Protein AF-A0A976FFY2-F1 (afdb_monomer_lite)

Secondary structure (DSSP, 8-state):
-HHHHHHHHHHHHTTT-----TT--GGG--HHHHHHHHHHHHHHS--S--------SSPPSSHHHHHHHHHHHHHHHHHTT--S---THHHHS--HHHHHHHHHHHHHHSPPPGGGTS------HHHHT-HHHHHHHHHHHHHH-EEEEPPPSS-TT--S-EEEE--------SPPPPTT-GGGSSTT--TTS----SHHHHHHHHHHTTS---------SSS-SSS---------------------------------------------------STHHHHHHHHHHHHHHHHHHHHHHHHHHHHHHHHHHHHHHHHHHHHHHHHHHHHHHHHHHHHHHHHHHHHHGGGHHHHHHHHHHHHHHHHHHHHHHHHHHHHHHHHHHHHHHHHHHHHHHHHHHHHHHHHHHHHHHHHHHHHHHHHHHHHHHHHHHHHHHHHHHHTT------HHHHHHHHHHHHHHHHHHHHHHHHHHHHHHHHHHHHHHHHHHHHHHHHHHHHHHHHHHHHHHTTT-THHHHHHHHHHHHHHHHHHHHHHHHHHHHHHHHHHHHHHHHHHHHHHHSSTHHHHHHHHHHHHHHHHHHHHHHHHHHHHHHTT-

Organism: Bremia lactucae (NCBI:txid4779)

Radius of gyration: 49.96 Å; chains: 1; bounding box: 96×139×152 Å

Foldseek 3Di:
DVVLQQVLVVLCVVVVLDDDDSRDALVVADLFSLLLVLVVLDVQLDDDDDDDPPDDSGGDPDPVRLQVSQQVSQVVCVVVPDPDDGHSCCSNPPDRVVSSSSSSVSSVSDDDDCPVVVPPPVDDPVNCPPPVNVVVVVVVVVVLQFDFDDFDDPDPPRPDTDTDHDPDDDDDDPDDDDDDPPVPPPPPDDPPPDDPPDPVSVVVVVVVVPDDPPDPPPDPDDPPPPDDPDDDDDDDDDDDDDDDDDDDDDDDDDDDDDDDDDDDDDDDDDDDDDDDDDPPPVVVVVVVVVVVVVVVVVVVVVVVVVVVVVVVVVVVVVVVVVVVVVVVVVVVVVVVVVVVVVVVVVVVCVVVVVVVVVVVVVVVVVVVVVVVVVVVVCVVVVVVVVVVVVVVVVVVVVVVVVVVVVVVVVVVVVVVVVVVVVVVVVVVVVVVVVVVVVVVVVVVPPPDDCDPVNVVVVVVVVVVVVVVVVVVVVVVVVVVVVVVVVVVVVVVVVVVVLVVVLVVLVVQLVVVVVVPDPVNVVSVVVNVVSVVVVVVVVVVVVVVVVVVVVVVVVVVVVVVVVVVVPPCCVVCVVVVVVVVVVVVVVVVVVVVVVVVVVVVD

pLDDT: mean 70.23, std 23.64, range [23.61, 97.06]

Structure (mmCIF, N/CA/C/O backbone):
data_AF-A0A976FFY2-F1
#
_entry.id   AF-A0A976FFY2-F1
#
loop_
_atom_site.group_PDB
_atom_site.id
_atom_site.type_symbol
_atom_site.label_atom_id
_atom_site.label_alt_id
_atom_site.label_comp_id
_atom_site.label_asym_id
_atom_site.label_entity_id
_atom_site.label_seq_id
_atom_site.pdbx_PDB_ins_code
_atom_site.Cartn_x
_atom_site.Cartn_y
_atom_site.Cartn_z
_atom_site.occupancy
_atom_site.B_iso_or_equiv
_atom_site.auth_seq_id
_atom_site.auth_comp_id
_atom_site.auth_asym_id
_atom_site.auth_atom_id
_atom_site.pdbx_PDB_model_num
ATOM 1 N N . MET A 1 1 ? 29.087 -5.607 -3.123 1.00 50.22 1 MET A N 1
ATOM 2 C CA . MET A 1 1 ? 29.686 -4.858 -1.997 1.00 50.22 1 MET A CA 1
ATOM 3 C C . MET A 1 1 ? 31.127 -4.490 -2.327 1.00 50.22 1 MET A C 1
ATOM 5 O O . MET A 1 1 ? 31.345 -3.315 -2.571 1.00 50.22 1 MET A O 1
ATOM 9 N N . ALA A 1 2 ? 32.033 -5.459 -2.528 1.00 58.94 2 ALA A N 1
ATOM 10 C CA . ALA A 1 2 ? 33.451 -5.238 -2.878 1.00 58.94 2 ALA A CA 1
ATOM 11 C C . ALA A 1 2 ? 33.759 -4.090 -3.875 1.00 58.94 2 ALA A C 1
ATOM 13 O O . ALA A 1 2 ? 34.628 -3.275 -3.603 1.00 58.94 2 ALA A O 1
ATOM 14 N N . ALA A 1 3 ? 33.027 -3.962 -4.992 1.00 62.50 3 ALA A N 1
ATOM 15 C CA . ALA A 1 3 ? 33.264 -2.884 -5.967 1.00 62.50 3 ALA A CA 1
ATOM 16 C C . ALA A 1 3 ? 33.015 -1.458 -5.419 1.00 62.50 3 ALA A C 1
ATOM 18 O O . ALA A 1 3 ? 33.683 -0.513 -5.831 1.00 62.50 3 ALA A O 1
ATOM 19 N N . ALA A 1 4 ? 32.071 -1.296 -4.485 1.00 66.38 4 ALA A N 1
ATOM 20 C CA . ALA A 1 4 ? 31.840 -0.019 -3.812 1.00 66.38 4 ALA A CA 1
ATOM 21 C C . ALA A 1 4 ? 32.971 0.274 -2.818 1.00 66.38 4 ALA A C 1
ATOM 23 O O . ALA A 1 4 ? 33.506 1.380 -2.811 1.00 66.38 4 ALA A O 1
ATOM 24 N N . ASP A 1 5 ? 33.385 -0.735 -2.054 1.00 75.00 5 ASP A N 1
ATOM 25 C CA . ASP A 1 5 ? 34.425 -0.608 -1.029 1.00 75.00 5 ASP A CA 1
ATOM 26 C C . ASP A 1 5 ? 35.790 -0.294 -1.670 1.00 75.00 5 ASP A C 1
ATOM 28 O O . ASP A 1 5 ? 36.469 0.633 -1.233 1.00 75.00 5 ASP A O 1
ATOM 32 N N . ALA A 1 6 ? 36.106 -0.919 -2.811 1.00 74.00 6 ALA A N 1
ATOM 33 C CA . ALA A 1 6 ? 37.259 -0.575 -3.645 1.00 74.00 6 ALA A CA 1
ATOM 34 C C . ALA A 1 6 ? 37.221 0.879 -4.163 1.00 74.00 6 ALA A C 1
ATOM 36 O O . ALA A 1 6 ? 38.254 1.545 -4.210 1.00 74.00 6 ALA A O 1
ATOM 37 N N . SER A 1 7 ? 36.041 1.407 -4.521 1.00 75.62 7 SER A N 1
ATOM 38 C CA . SER A 1 7 ? 35.907 2.803 -4.975 1.00 75.62 7 SER A CA 1
ATOM 39 C C . SER A 1 7 ? 36.091 3.825 -3.844 1.00 75.62 7 SER A C 1
ATOM 41 O O . SER A 1 7 ? 36.685 4.882 -4.060 1.00 75.62 7 SER A O 1
ATOM 43 N N . ILE A 1 8 ? 35.637 3.491 -2.629 1.00 77.19 8 ILE A N 1
ATOM 44 C CA . ILE A 1 8 ? 35.844 4.298 -1.419 1.00 77.19 8 ILE A CA 1
ATOM 45 C C . ILE A 1 8 ? 37.330 4.284 -1.049 1.00 77.19 8 ILE A C 1
ATOM 47 O O . ILE A 1 8 ? 37.920 5.345 -0.858 1.00 77.19 8 ILE A O 1
ATOM 51 N N . TYR A 1 9 ? 37.943 3.098 -1.008 1.00 77.88 9 TYR A N 1
ATOM 52 C CA . TYR A 1 9 ? 39.365 2.921 -0.724 1.00 77.88 9 TYR A CA 1
ATOM 53 C C . TYR A 1 9 ? 40.242 3.705 -1.706 1.00 77.88 9 TYR A C 1
ATOM 55 O O . TYR A 1 9 ? 41.067 4.504 -1.271 1.00 77.88 9 TYR A O 1
ATOM 63 N N . ALA A 1 10 ? 40.003 3.589 -3.018 1.00 73.06 10 ALA A N 1
ATOM 64 C CA . ALA A 1 10 ? 40.751 4.343 -4.026 1.00 73.06 10 ALA A CA 1
ATOM 65 C C . ALA A 1 10 ? 40.630 5.869 -3.832 1.00 73.06 10 ALA A C 1
ATOM 67 O O . ALA A 1 10 ? 41.623 6.588 -3.948 1.00 73.06 10 ALA A O 1
ATOM 68 N N . ALA A 1 11 ? 39.441 6.375 -3.483 1.00 74.56 11 ALA A N 1
ATOM 69 C CA . ALA A 1 11 ? 39.231 7.799 -3.213 1.00 74.56 11 ALA A CA 1
ATOM 70 C C . ALA A 1 11 ? 39.925 8.289 -1.923 1.00 74.56 11 ALA A C 1
ATOM 72 O O . ALA A 1 11 ? 40.377 9.434 -1.870 1.00 74.56 11 ALA A O 1
ATOM 73 N N . LEU A 1 12 ? 40.029 7.434 -0.898 1.00 75.75 12 LEU A N 1
ATOM 74 C CA . LEU A 1 12 ? 40.747 7.717 0.353 1.00 75.75 12 LEU A CA 1
ATOM 75 C C . LEU A 1 12 ? 42.273 7.638 0.177 1.00 75.75 12 LEU A C 1
ATOM 77 O O . LEU A 1 12 ? 42.998 8.496 0.687 1.00 75.75 12 LEU A O 1
ATOM 81 N N . GLN A 1 13 ? 42.752 6.649 -0.582 1.00 77.31 13 GLN A N 1
ATOM 82 C CA . GLN A 1 13 ? 44.166 6.433 -0.892 1.00 77.31 13 GLN A CA 1
ATOM 83 C C . GLN A 1 13 ? 44.728 7.577 -1.749 1.00 77.31 13 GLN A C 1
ATOM 85 O O . GLN A 1 13 ? 45.779 8.122 -1.422 1.00 77.31 13 GLN A O 1
ATOM 90 N N . GLN A 1 14 ? 43.985 8.036 -2.767 1.00 74.81 14 GLN A N 1
ATOM 91 C CA . GLN A 1 14 ? 44.349 9.206 -3.587 1.00 74.81 14 GLN A CA 1
ATOM 92 C C . GLN A 1 14 ? 44.556 10.502 -2.783 1.00 74.81 14 GLN A C 1
ATOM 94 O O . GLN A 1 14 ? 45.169 11.437 -3.293 1.00 74.81 14 GLN A O 1
ATOM 99 N N . ARG A 1 15 ? 44.037 10.588 -1.549 1.00 70.94 15 ARG A N 1
ATOM 100 C CA . ARG A 1 15 ? 44.176 11.760 -0.666 1.00 70.94 15 ARG A CA 1
ATOM 101 C C . ARG A 1 15 ? 45.085 11.512 0.542 1.00 70.94 15 ARG A C 1
ATOM 103 O O . ARG A 1 15 ? 45.213 12.402 1.379 1.00 70.94 15 ARG A O 1
ATOM 110 N N . GLY A 1 16 ? 45.711 10.334 0.646 1.00 70.69 16 GLY A N 1
ATOM 111 C CA . GLY A 1 16 ? 46.575 9.972 1.776 1.00 70.69 16 GLY A CA 1
ATOM 112 C C . GLY A 1 16 ? 45.833 9.938 3.117 1.00 70.69 16 GLY A C 1
ATOM 113 O O . GLY A 1 16 ? 46.381 10.316 4.150 1.00 70.69 16 GLY A O 1
ATOM 114 N N . TRP A 1 17 ? 44.543 9.583 3.116 1.00 73.25 17 TRP A N 1
ATOM 115 C CA . TRP A 1 17 ? 43.725 9.566 4.339 1.00 73.25 17 TRP A CA 1
ATOM 116 C C . TRP A 1 17 ? 43.637 8.196 5.006 1.00 73.25 17 TRP A C 1
ATOM 118 O O . TRP A 1 17 ? 43.166 8.119 6.142 1.00 73.25 17 TRP A O 1
ATOM 128 N N . LEU A 1 18 ? 44.113 7.160 4.318 1.00 68.50 18 LEU A N 1
ATOM 129 C CA . LEU A 1 18 ? 44.212 5.789 4.789 1.00 68.50 18 LEU A CA 1
ATOM 130 C C . LEU A 1 18 ? 45.511 5.173 4.244 1.00 68.50 18 LEU A C 1
ATOM 132 O O . LEU A 1 18 ? 45.784 5.290 3.050 1.00 68.50 18 LEU A O 1
ATOM 136 N N . GLU A 1 19 ? 46.278 4.512 5.106 1.00 59.22 19 GLU A N 1
ATOM 137 C CA . GLU A 1 19 ? 47.444 3.697 4.748 1.00 59.22 19 GLU A CA 1
ATOM 138 C C . GLU A 1 19 ? 47.104 2.243 5.104 1.00 59.22 19 GLU A C 1
ATOM 140 O O . GLU A 1 19 ? 46.764 1.954 6.250 1.00 59.22 19 GLU A O 1
ATOM 145 N N . GLY A 1 20 ? 47.112 1.339 4.123 1.00 58.09 20 GLY A N 1
ATOM 146 C CA . GLY A 1 20 ? 46.708 -0.059 4.306 1.00 58.09 20 GLY A CA 1
ATOM 147 C C . GLY A 1 20 ? 46.590 -0.815 2.982 1.00 58.09 20 GLY A C 1
ATOM 148 O O . GLY A 1 20 ? 46.570 -0.194 1.920 1.00 58.09 20 GLY A O 1
ATOM 149 N N . ASP A 1 21 ? 46.524 -2.144 3.047 1.00 57.66 21 ASP A N 1
ATOM 150 C CA . ASP A 1 21 ? 46.642 -3.037 1.886 1.00 57.66 21 ASP A CA 1
ATOM 151 C C . ASP A 1 21 ? 45.416 -3.067 0.953 1.00 57.66 21 ASP A C 1
ATOM 153 O O . ASP A 1 21 ? 44.294 -2.719 1.323 1.00 57.66 21 ASP A O 1
ATOM 157 N N . ALA A 1 22 ? 45.629 -3.569 -0.268 1.00 58.03 22 ALA A N 1
ATOM 158 C CA . ALA A 1 22 ? 44.657 -3.593 -1.369 1.00 58.03 22 ALA A CA 1
ATOM 159 C C . ALA A 1 22 ? 43.373 -4.427 -1.130 1.00 58.03 22 ALA A C 1
ATOM 161 O O . ALA A 1 22 ? 42.474 -4.409 -1.970 1.00 58.03 22 ALA A O 1
ATOM 162 N N . ASN A 1 23 ? 43.276 -5.140 -0.003 1.00 60.75 23 ASN A N 1
ATOM 163 C CA . ASN A 1 23 ? 42.120 -5.958 0.386 1.00 60.75 23 ASN A CA 1
ATOM 164 C C . ASN A 1 23 ? 41.216 -5.283 1.441 1.00 60.75 23 ASN A C 1
ATOM 166 O O . ASN A 1 23 ? 40.367 -5.955 2.023 1.00 60.75 23 ASN A O 1
ATOM 170 N N . TRP A 1 24 ? 41.395 -3.984 1.711 1.00 72.38 24 TRP A N 1
ATOM 171 C CA . TRP A 1 24 ? 40.615 -3.246 2.712 1.00 72.38 24 TRP A CA 1
ATOM 172 C C . TRP A 1 24 ? 39.098 -3.303 2.477 1.00 72.38 24 TRP A C 1
ATOM 174 O O . TRP A 1 24 ? 38.611 -3.106 1.358 1.00 72.38 24 TRP A O 1
ATOM 184 N N . THR A 1 25 ? 38.339 -3.478 3.560 1.00 73.62 25 THR A N 1
ATOM 185 C CA . THR A 1 25 ? 36.876 -3.412 3.563 1.00 73.62 25 THR A CA 1
ATOM 186 C C . THR A 1 25 ? 36.356 -2.392 4.577 1.00 73.62 25 THR A C 1
ATOM 188 O O . THR A 1 25 ? 37.022 -2.029 5.542 1.00 73.62 25 THR A O 1
ATOM 191 N N . VAL A 1 26 ? 35.109 -1.942 4.397 1.00 71.75 26 VAL A N 1
ATOM 192 C CA . VAL A 1 26 ? 34.467 -0.983 5.321 1.00 71.75 26 VAL A CA 1
ATOM 193 C C . VAL A 1 26 ? 34.312 -1.556 6.745 1.00 71.75 26 VAL A C 1
ATOM 195 O O . VAL A 1 26 ? 34.209 -0.781 7.693 1.00 71.75 26 VAL A O 1
ATOM 198 N N . ALA A 1 27 ? 34.345 -2.884 6.911 1.00 69.75 27 ALA A N 1
ATOM 199 C CA . ALA A 1 27 ? 34.316 -3.553 8.214 1.00 69.75 27 ALA A CA 1
ATOM 200 C C . ALA A 1 27 ? 35.597 -3.327 9.042 1.00 69.75 27 ALA A C 1
ATOM 202 O O . ALA A 1 27 ? 35.540 -3.319 10.270 1.00 69.75 27 ALA A O 1
ATOM 203 N N . ASP A 1 28 ? 36.734 -3.068 8.387 1.00 70.38 28 ASP A N 1
ATOM 204 C CA . ASP A 1 28 ? 38.029 -2.827 9.040 1.00 70.38 28 ASP A CA 1
ATOM 205 C C . ASP A 1 28 ? 38.137 -1.404 9.637 1.00 70.38 28 ASP A C 1
ATOM 207 O O . ASP A 1 28 ? 39.142 -1.039 10.254 1.00 70.38 28 ASP A O 1
ATOM 211 N N . LEU A 1 29 ? 37.114 -0.560 9.445 1.00 75.25 29 LEU A N 1
ATOM 212 C CA . LEU A 1 29 ? 37.122 0.843 9.846 1.00 75.25 29 LEU A CA 1
ATOM 213 C C . LEU A 1 29 ? 36.564 1.054 11.261 1.00 75.25 29 LEU A C 1
ATOM 215 O O . LEU A 1 29 ? 35.358 1.011 11.501 1.00 75.25 29 LEU A O 1
ATOM 219 N N . SER A 1 30 ? 37.450 1.378 12.204 1.00 77.56 30 SER A N 1
ATOM 220 C CA . SER A 1 30 ? 37.055 1.699 13.579 1.00 77.56 30 SER A CA 1
ATOM 221 C C . SER A 1 30 ? 36.244 3.002 13.682 1.00 77.56 30 SER A C 1
ATOM 223 O O . SER A 1 30 ? 36.408 3.930 12.889 1.00 77.56 30 SER A O 1
ATOM 225 N N . SER A 1 31 ? 35.409 3.103 14.724 1.00 77.00 31 SER A N 1
ATOM 226 C CA . SER A 1 31 ? 34.642 4.316 15.075 1.00 77.00 31 SER A CA 1
ATOM 227 C C . SER A 1 31 ? 35.516 5.582 15.102 1.00 77.00 31 SER A C 1
ATOM 229 O O . SER A 1 31 ? 35.141 6.617 14.550 1.00 77.00 31 SER A O 1
ATOM 231 N N . ASP A 1 32 ? 36.717 5.483 15.677 1.00 77.06 32 ASP A N 1
ATOM 232 C CA . ASP A 1 32 ? 37.671 6.591 15.759 1.00 77.06 32 ASP A CA 1
ATOM 233 C C . ASP A 1 32 ? 38.223 6.988 14.382 1.00 77.06 32 ASP A C 1
ATOM 235 O O . ASP A 1 32 ? 38.293 8.178 14.064 1.00 77.06 32 ASP A O 1
ATOM 239 N N . ALA A 1 33 ? 38.558 6.007 13.535 1.00 76.62 33 ALA A N 1
ATOM 240 C CA . ALA A 1 33 ? 39.027 6.258 12.175 1.00 76.62 33 ALA A CA 1
ATOM 241 C C . ALA A 1 33 ? 37.925 6.881 11.300 1.00 76.62 33 ALA A C 1
ATOM 243 O O . ALA A 1 33 ? 38.189 7.848 10.584 1.00 76.62 33 ALA A O 1
ATOM 244 N N . LEU A 1 34 ? 36.679 6.403 11.409 1.00 81.00 34 LEU A N 1
ATOM 245 C CA . LEU A 1 34 ? 35.530 6.967 10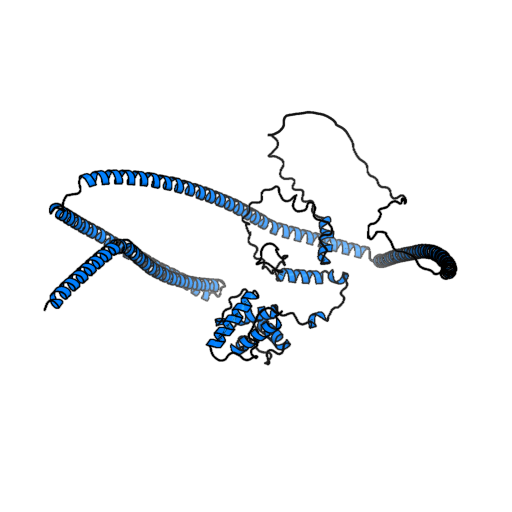.696 1.00 81.00 34 LEU A CA 1
ATOM 246 C C . LEU A 1 34 ? 35.288 8.438 11.064 1.00 81.00 34 LEU A C 1
ATOM 248 O O . LEU A 1 34 ? 35.116 9.271 10.174 1.00 81.00 34 LEU A O 1
ATOM 252 N N . ILE A 1 35 ? 35.314 8.779 12.358 1.00 80.25 35 ILE A N 1
ATOM 253 C CA . ILE A 1 35 ? 35.144 10.165 12.828 1.00 80.25 35 ILE A CA 1
ATOM 254 C C . ILE A 1 35 ? 36.249 11.070 12.259 1.00 80.25 35 ILE A C 1
ATOM 256 O O . ILE A 1 35 ? 35.948 12.151 11.749 1.00 80.25 35 ILE A O 1
ATOM 260 N N . VAL A 1 36 ? 37.511 10.627 12.285 1.00 78.94 36 VAL A N 1
ATOM 261 C CA . VAL A 1 36 ? 38.648 11.388 11.732 1.00 78.94 36 VAL A CA 1
ATOM 262 C C . VAL A 1 36 ? 38.538 11.553 10.213 1.00 78.94 36 VAL A C 1
ATOM 264 O O . VAL A 1 36 ? 38.780 12.646 9.702 1.00 78.94 36 VAL A O 1
ATOM 267 N N . ILE A 1 37 ? 38.142 10.509 9.481 1.00 78.38 37 ILE A N 1
ATOM 268 C CA . ILE A 1 37 ? 37.946 10.567 8.027 1.00 78.38 37 ILE A CA 1
ATOM 269 C C . ILE A 1 37 ? 36.824 11.548 7.669 1.00 78.38 37 ILE A C 1
ATOM 271 O O . ILE A 1 37 ? 37.025 12.417 6.823 1.00 78.38 37 ILE A O 1
ATOM 275 N N . VAL A 1 38 ? 35.666 11.475 8.333 1.00 79.00 38 VAL A N 1
ATOM 276 C CA . VAL A 1 38 ? 34.536 12.382 8.061 1.00 79.00 38 VAL A CA 1
ATOM 277 C C . VAL A 1 38 ? 34.870 13.832 8.430 1.00 79.00 38 VAL A C 1
ATOM 279 O O . VAL A 1 38 ? 34.500 14.740 7.687 1.00 79.00 38 VAL A O 1
ATOM 282 N N . LEU A 1 39 ? 35.643 14.072 9.496 1.00 76.31 39 LEU A N 1
ATOM 283 C CA . LEU A 1 39 ? 36.193 15.402 9.790 1.00 76.31 39 LEU A CA 1
ATOM 284 C C . LEU A 1 39 ? 37.100 15.909 8.655 1.00 76.31 39 LEU A C 1
ATOM 286 O O . LEU A 1 39 ? 36.906 17.035 8.196 1.00 76.31 39 LEU A O 1
ATOM 290 N N . LYS A 1 40 ? 38.025 15.080 8.141 1.00 74.25 40 LYS A N 1
ATOM 291 C CA . LYS A 1 40 ? 38.883 15.433 6.991 1.00 74.25 40 LYS A CA 1
ATOM 292 C C . LYS A 1 40 ? 38.056 15.766 5.738 1.00 74.25 40 LYS A C 1
ATOM 294 O O . LYS A 1 40 ? 38.283 16.814 5.132 1.00 74.25 40 LYS A O 1
ATOM 299 N N . PHE A 1 41 ? 37.048 14.952 5.402 1.00 76.19 41 PHE A N 1
ATOM 300 C CA . PHE A 1 41 ? 36.103 15.242 4.311 1.00 76.19 41 PHE A CA 1
ATOM 301 C C . PHE A 1 41 ? 35.441 16.613 4.474 1.00 76.19 41 PHE A C 1
ATOM 303 O O . PHE A 1 41 ? 35.466 17.420 3.546 1.00 76.19 41 PHE A O 1
ATOM 310 N N . LEU A 1 42 ? 34.872 16.895 5.651 1.00 71.38 42 LEU A N 1
ATOM 311 C CA . LEU A 1 42 ? 34.172 18.155 5.903 1.00 71.38 42 LEU A CA 1
ATOM 312 C C . LEU A 1 42 ? 35.114 19.363 5.846 1.00 71.38 42 LEU A C 1
ATOM 314 O O . LEU A 1 42 ? 34.723 20.378 5.281 1.00 71.38 42 LEU A O 1
ATOM 318 N N . THR A 1 43 ? 36.359 19.249 6.326 1.00 70.38 43 THR A N 1
ATOM 319 C CA . THR A 1 43 ? 37.349 20.336 6.188 1.00 70.38 43 THR A CA 1
ATOM 320 C C . THR A 1 43 ? 37.743 20.634 4.740 1.00 70.38 43 THR A C 1
ATOM 322 O O . THR A 1 43 ? 38.124 21.761 4.447 1.00 70.38 43 THR A O 1
ATOM 325 N N . GLN A 1 44 ? 37.638 19.663 3.825 1.00 69.06 44 GLN A N 1
ATOM 326 C CA . GLN A 1 44 ? 37.991 19.860 2.413 1.00 69.06 44 GLN A CA 1
ATOM 327 C C . GLN A 1 44 ? 36.804 20.303 1.537 1.00 69.06 44 GLN A C 1
ATOM 329 O O . GLN A 1 44 ? 37.005 20.763 0.417 1.00 69.06 44 GLN A O 1
ATOM 334 N N . LEU A 1 45 ? 35.571 20.179 2.034 1.00 65.81 45 LEU A N 1
ATOM 335 C CA . LEU A 1 45 ? 34.350 20.621 1.349 1.00 65.81 45 LEU A CA 1
ATOM 336 C C . LEU A 1 45 ? 33.962 22.076 1.674 1.00 65.81 45 LEU A C 1
ATOM 338 O O . LEU A 1 45 ? 32.910 22.533 1.228 1.00 65.81 45 LEU A O 1
ATOM 342 N N . GLN A 1 46 ? 34.744 22.785 2.493 1.00 58.19 46 GLN A N 1
ATOM 343 C CA . GLN A 1 46 ? 34.256 23.972 3.188 1.00 58.19 46 GLN A CA 1
ATOM 344 C C . GLN A 1 46 ? 34.666 25.308 2.553 1.00 58.19 46 GLN A C 1
ATOM 346 O O . GLN A 1 46 ? 35.797 25.761 2.711 1.00 58.19 46 GLN A O 1
ATOM 351 N N . ASP A 1 47 ? 33.679 26.004 1.987 1.00 43.16 47 ASP A N 1
ATOM 352 C CA . ASP A 1 47 ? 33.688 27.465 1.874 1.00 43.16 47 ASP A CA 1
ATOM 353 C C . ASP A 1 47 ? 33.079 28.082 3.157 1.00 43.16 47 ASP A C 1
ATOM 355 O O . ASP A 1 47 ? 31.874 28.031 3.409 1.00 43.16 47 ASP A O 1
ATOM 359 N N . ALA A 1 48 ? 33.949 28.609 4.020 1.00 43.53 48 ALA A N 1
ATOM 360 C CA . ALA A 1 48 ? 33.748 29.769 4.903 1.00 43.53 48 ALA A CA 1
ATOM 361 C C . ALA A 1 48 ? 32.453 29.981 5.754 1.00 43.53 48 ALA A C 1
ATOM 363 O O . ALA A 1 48 ? 32.188 31.130 6.108 1.00 43.53 48 ALA A O 1
ATOM 364 N N . SER A 1 49 ? 31.636 28.982 6.143 1.00 45.69 49 SER A N 1
ATOM 365 C CA . SER A 1 49 ? 30.407 29.280 6.942 1.00 45.69 49 SER A CA 1
ATOM 366 C C . SER A 1 49 ? 29.976 28.346 8.088 1.00 45.69 49 SER A C 1
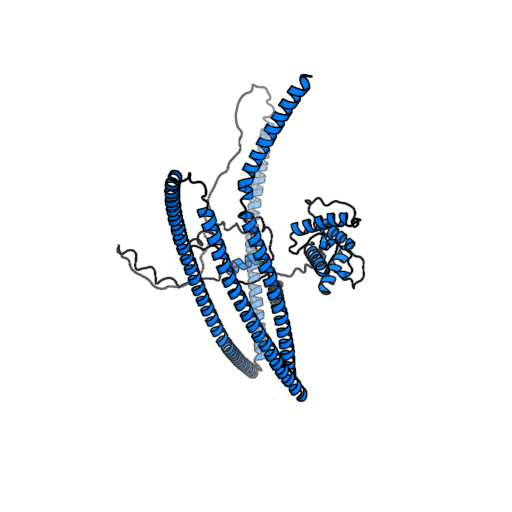ATOM 368 O O . SER A 1 49 ? 28.921 28.582 8.672 1.00 45.69 49 SER A O 1
ATOM 370 N N . TYR A 1 50 ? 30.777 27.361 8.518 1.00 47.47 50 TYR A N 1
ATOM 371 C CA . TYR A 1 50 ? 30.456 26.599 9.744 1.00 47.47 50 TYR A CA 1
ATOM 372 C C . TYR A 1 50 ? 31.647 26.492 10.700 1.00 47.47 50 TYR A C 1
ATOM 374 O O . TYR A 1 50 ? 32.667 25.883 10.386 1.00 47.47 50 TYR A O 1
ATOM 382 N N . HIS A 1 51 ? 31.484 27.039 11.906 1.00 43.53 51 HIS A N 1
ATOM 383 C CA . HIS A 1 51 ? 32.424 26.917 13.023 1.00 43.53 51 HIS A CA 1
ATOM 384 C C . HIS A 1 51 ? 32.533 25.467 13.545 1.00 43.53 51 HIS A C 1
ATOM 386 O O . HIS A 1 51 ? 31.923 25.086 14.543 1.00 43.53 51 HIS A O 1
ATOM 392 N N . LEU A 1 52 ? 33.312 24.631 12.864 1.00 50.88 52 LEU A N 1
ATOM 393 C CA . LEU A 1 52 ? 33.812 23.390 13.451 1.00 50.88 52 LEU A CA 1
ATOM 394 C C . LEU A 1 52 ? 34.908 23.728 14.476 1.00 50.88 52 LEU A C 1
ATOM 396 O O . LEU A 1 52 ? 35.722 24.618 14.213 1.00 50.88 52 LEU A O 1
ATOM 400 N N . PRO A 1 53 ? 34.988 23.026 15.622 1.00 44.53 53 PRO A N 1
ATOM 401 C CA . PRO A 1 53 ? 36.153 23.121 16.487 1.00 44.53 53 PRO A CA 1
ATOM 402 C C . PRO A 1 53 ? 37.385 22.685 15.691 1.00 44.53 53 PRO A C 1
ATOM 404 O O . PRO A 1 53 ? 37.534 21.507 15.370 1.00 44.53 53 PRO A O 1
ATOM 407 N N . ARG A 1 54 ? 38.280 23.631 15.380 1.00 45.97 54 ARG A N 1
ATOM 408 C CA . ARG A 1 54 ? 39.594 23.368 14.770 1.00 45.97 54 ARG A CA 1
ATOM 409 C C . ARG A 1 54 ? 40.549 22.789 15.823 1.00 45.97 54 ARG A C 1
ATOM 411 O O . ARG A 1 54 ? 41.620 23.328 16.074 1.00 45.97 54 ARG A O 1
ATOM 418 N N . ALA A 1 55 ? 40.107 21.718 16.474 1.00 39.28 55 ALA A N 1
ATOM 419 C CA . ALA A 1 55 ? 40.905 20.895 17.356 1.00 39.28 55 ALA A CA 1
ATOM 420 C C . ALA A 1 55 ? 41.518 19.770 16.517 1.00 39.28 55 ALA A C 1
ATOM 422 O O . ALA A 1 55 ? 40.831 19.116 15.737 1.00 39.28 55 ALA A O 1
ATOM 423 N N . GLU A 1 56 ? 42.829 19.633 16.668 1.00 41.84 56 GLU A N 1
ATOM 424 C CA . GLU A 1 56 ? 43.756 18.684 16.051 1.00 41.84 56 GLU A CA 1
ATOM 425 C C . GLU A 1 56 ? 43.168 17.315 15.668 1.00 41.84 56 GLU A C 1
ATOM 427 O O . GLU A 1 56 ? 42.321 16.764 16.366 1.00 41.84 56 GLU A O 1
ATOM 432 N N . ALA A 1 57 ? 43.684 16.730 14.579 1.00 48.78 57 ALA A N 1
ATOM 433 C CA . ALA A 1 57 ? 43.230 15.467 13.992 1.00 48.78 57 ALA A CA 1
ATOM 434 C C . ALA A 1 57 ? 43.499 14.226 14.879 1.00 48.78 57 ALA A C 1
ATOM 436 O O . ALA A 1 57 ? 44.304 13.357 14.546 1.00 48.78 57 ALA A O 1
ATOM 437 N N . LYS A 1 58 ? 42.789 14.132 16.004 1.00 52.59 58 LYS A N 1
ATOM 438 C CA . LYS A 1 58 ? 42.736 13.002 16.932 1.00 52.59 58 LYS A CA 1
ATOM 439 C C . LYS A 1 58 ? 41.292 12.755 17.346 1.00 52.59 58 LYS A C 1
ATOM 441 O O . LYS A 1 58 ? 40.521 13.689 17.559 1.00 52.59 58 LYS A O 1
ATOM 446 N N . ALA A 1 59 ? 40.925 11.484 17.468 1.00 55.72 59 ALA A N 1
ATOM 447 C CA . ALA A 1 59 ? 39.584 11.120 17.891 1.00 55.72 59 ALA A CA 1
ATOM 448 C C . ALA A 1 59 ? 39.327 11.558 19.351 1.00 55.72 59 ALA A C 1
ATOM 450 O O . ALA A 1 59 ? 40.222 11.439 20.195 1.00 55.72 59 ALA A O 1
ATOM 451 N N . PRO A 1 60 ? 38.124 12.066 19.673 1.00 61.59 60 PRO A N 1
ATOM 452 C CA . PRO A 1 60 ? 37.807 12.532 21.016 1.00 61.59 60 PRO A CA 1
ATOM 453 C C . PRO A 1 60 ? 37.819 11.373 22.024 1.00 61.59 60 PRO A C 1
ATOM 455 O O . PRO A 1 60 ? 37.127 10.363 21.853 1.00 61.59 60 PRO A O 1
ATOM 458 N N . PHE A 1 61 ? 38.584 11.538 23.105 1.00 53.66 61 PHE A N 1
ATOM 459 C CA . PHE A 1 61 ? 38.666 10.560 24.189 1.00 53.66 61 PHE A CA 1
ATOM 460 C C . PHE A 1 61 ? 37.378 10.554 25.028 1.00 53.66 61 PHE A C 1
ATOM 462 O O . PHE A 1 61 ? 36.928 11.590 25.518 1.00 53.66 61 PHE A O 1
ATOM 469 N N . GLY A 1 62 ? 36.803 9.365 25.224 1.00 67.31 62 GLY A N 1
ATOM 470 C CA . GLY A 1 62 ? 35.615 9.148 26.053 1.00 67.31 62 GLY A CA 1
ATOM 471 C C . GLY A 1 62 ? 34.275 9.254 25.310 1.00 67.31 62 GLY A C 1
ATOM 472 O O . GLY A 1 62 ? 34.062 10.093 24.432 1.00 67.31 62 GLY A O 1
ATOM 473 N N . VAL A 1 63 ? 33.327 8.397 25.708 1.00 70.75 63 VAL A N 1
ATOM 474 C CA . VAL A 1 63 ? 32.024 8.207 25.038 1.00 70.75 63 VAL A CA 1
ATOM 475 C C . VAL A 1 63 ? 31.205 9.502 24.956 1.00 70.75 63 VAL A C 1
ATOM 477 O O . VAL A 1 63 ? 30.608 9.788 23.921 1.00 70.75 63 VAL A O 1
ATOM 480 N N . ALA A 1 64 ? 31.223 10.336 26.000 1.00 71.00 64 ALA A N 1
ATOM 481 C CA . ALA A 1 64 ? 30.497 11.609 26.014 1.00 71.00 64 ALA A CA 1
ATOM 482 C C . ALA A 1 64 ? 31.051 12.633 25.001 1.00 71.00 64 ALA A C 1
ATOM 484 O O . ALA A 1 64 ? 30.284 13.384 24.394 1.00 71.00 64 ALA A O 1
ATOM 485 N N . ALA A 1 65 ? 32.369 12.652 24.781 1.00 73.12 65 ALA A N 1
ATOM 486 C CA . ALA A 1 65 ? 32.994 13.523 23.789 1.00 73.12 65 ALA A CA 1
ATOM 487 C C . ALA A 1 65 ? 32.708 13.022 22.362 1.00 73.12 65 ALA A C 1
ATOM 489 O O . ALA A 1 65 ? 32.305 13.813 21.506 1.00 73.12 65 ALA A O 1
ATOM 490 N N . ARG A 1 66 ? 32.779 11.699 22.138 1.00 74.62 66 ARG A N 1
ATOM 491 C CA . ARG A 1 66 ? 32.329 11.056 20.888 1.00 74.62 66 ARG A CA 1
ATOM 492 C C . ARG A 1 66 ? 30.862 11.353 20.586 1.00 74.62 66 ARG A C 1
ATOM 494 O O . ARG A 1 66 ? 30.548 11.708 19.457 1.00 74.62 66 ARG A O 1
ATOM 501 N N . HIS A 1 67 ? 29.970 11.289 21.578 1.00 79.44 67 HIS A N 1
ATOM 502 C CA . HIS A 1 67 ? 28.549 11.607 21.397 1.00 79.44 67 HIS A CA 1
ATOM 503 C C . HIS A 1 67 ? 28.342 13.059 20.946 1.00 79.44 67 HIS A C 1
ATOM 505 O O . HIS A 1 67 ? 27.553 13.316 20.035 1.00 79.44 67 HIS A O 1
ATOM 511 N N . ARG A 1 68 ? 29.057 14.022 21.549 1.00 79.62 68 ARG A N 1
ATOM 512 C CA . ARG A 1 68 ? 28.992 15.443 21.157 1.00 79.62 68 ARG A CA 1
ATOM 513 C C . ARG A 1 68 ? 29.469 15.653 19.717 1.00 79.62 68 ARG A C 1
ATOM 515 O O . ARG A 1 68 ? 28.728 16.231 18.926 1.00 79.62 68 ARG A O 1
ATOM 522 N N . VAL A 1 69 ? 30.646 15.130 19.363 1.00 79.50 69 VAL A N 1
ATOM 523 C CA . VAL A 1 69 ? 31.215 15.265 18.009 1.00 79.50 69 VAL A CA 1
ATOM 524 C C . VAL A 1 69 ? 30.365 14.524 16.972 1.00 79.50 69 VAL A C 1
ATOM 526 O O . VAL A 1 69 ? 29.980 15.118 15.973 1.00 79.50 69 VAL A O 1
ATOM 529 N N . GLY A 1 70 ? 29.964 13.277 17.231 1.00 79.56 70 GLY A N 1
ATOM 530 C CA . GLY A 1 70 ? 29.088 12.503 16.344 1.00 79.56 70 GLY A CA 1
ATOM 531 C C . GLY A 1 70 ? 27.710 13.144 16.132 1.00 79.56 70 GLY A C 1
ATOM 532 O O . GLY A 1 70 ? 27.171 13.088 15.030 1.00 79.56 70 GLY A O 1
ATOM 533 N N . SER A 1 71 ? 27.158 13.822 17.147 1.00 82.69 71 SER A N 1
ATOM 534 C CA . SER A 1 71 ? 25.922 14.610 17.003 1.00 82.69 71 SER A CA 1
ATOM 535 C C . SER A 1 71 ? 26.120 15.844 16.114 1.00 82.69 71 SER A C 1
ATOM 537 O O . SER A 1 71 ? 25.260 16.148 15.289 1.00 82.69 71 SER A O 1
ATOM 539 N N . GLN A 1 72 ? 27.251 16.545 16.253 1.00 78.94 72 GLN A N 1
ATOM 540 C CA . GLN A 1 72 ? 27.598 17.695 15.408 1.00 78.94 72 GLN A CA 1
ATOM 541 C C . GLN A 1 72 ? 27.838 17.270 13.952 1.00 78.94 72 GLN A C 1
ATOM 543 O O . GLN A 1 72 ? 27.275 17.879 13.046 1.00 78.94 72 GLN A O 1
ATOM 548 N N . LEU A 1 73 ? 28.589 16.187 13.724 1.00 79.62 73 LEU A N 1
ATOM 549 C CA . LEU A 1 73 ? 28.827 15.620 12.393 1.00 79.62 73 LEU A CA 1
ATOM 550 C C . LEU A 1 73 ? 27.521 15.186 11.717 1.00 79.62 73 LEU A C 1
ATOM 552 O O . LEU A 1 73 ? 27.269 15.571 10.578 1.00 79.62 73 LEU A O 1
ATOM 556 N N . ALA A 1 74 ? 26.652 14.461 12.427 1.00 84.19 74 ALA A N 1
ATOM 557 C CA . ALA A 1 74 ? 25.347 14.058 11.903 1.00 84.19 74 ALA A CA 1
ATOM 558 C C . ALA A 1 74 ? 24.459 15.258 11.527 1.00 84.19 74 ALA A C 1
ATOM 560 O O . ALA A 1 74 ? 23.776 15.224 10.502 1.00 84.19 74 ALA A O 1
ATOM 561 N N . LYS A 1 75 ? 24.491 16.338 12.324 1.00 82.12 75 LYS A N 1
ATOM 562 C CA . LYS A 1 75 ? 23.780 17.584 12.014 1.00 82.12 75 LYS A CA 1
ATOM 563 C C . LYS A 1 75 ? 24.330 18.246 10.745 1.00 82.12 75 LYS A C 1
ATOM 565 O O . LYS A 1 75 ? 23.546 18.568 9.859 1.00 82.12 75 LYS A O 1
ATOM 570 N N . ILE A 1 76 ? 25.653 18.376 10.620 1.00 78.56 76 ILE A N 1
ATOM 571 C CA . ILE A 1 76 ? 26.305 18.984 9.447 1.00 78.56 76 ILE A CA 1
ATOM 572 C C . ILE A 1 76 ? 26.033 18.167 8.174 1.00 78.56 76 ILE A C 1
ATOM 574 O O . ILE A 1 76 ? 25.699 18.740 7.142 1.00 78.56 76 ILE A O 1
ATOM 578 N N . LEU A 1 77 ? 26.095 16.832 8.230 1.00 80.88 77 LEU A N 1
ATOM 579 C CA . LEU A 1 77 ? 25.771 15.979 7.076 1.00 80.88 77 LEU A CA 1
ATOM 580 C C . LEU A 1 77 ? 24.307 16.128 6.631 1.00 80.88 77 LEU A C 1
ATOM 582 O O . LEU A 1 77 ? 24.035 16.170 5.430 1.00 80.88 77 LEU A O 1
ATOM 586 N N . LYS A 1 78 ? 23.370 16.261 7.580 1.00 82.00 78 LYS A N 1
ATOM 587 C CA . LYS A 1 78 ? 21.956 16.545 7.285 1.00 82.00 78 LYS A CA 1
ATOM 588 C C . LYS A 1 78 ? 21.766 17.949 6.686 1.00 82.00 78 LYS A C 1
ATOM 590 O O . LYS A 1 78 ? 21.034 18.080 5.709 1.00 82.00 78 LYS A O 1
ATOM 595 N N . GLU A 1 79 ? 22.472 18.968 7.180 1.00 79.56 79 GLU A N 1
ATOM 596 C CA . GLU A 1 79 ? 22.464 20.330 6.606 1.00 79.56 79 GLU A CA 1
ATOM 597 C C . GLU A 1 79 ? 23.073 20.387 5.190 1.00 79.56 79 GLU A C 1
ATOM 599 O O . GLU A 1 79 ? 22.560 21.099 4.330 1.00 79.56 79 GLU A O 1
ATOM 604 N N . LEU A 1 80 ? 24.090 19.567 4.899 1.00 74.75 80 LEU A N 1
ATOM 605 C CA . LEU A 1 80 ? 24.673 19.393 3.558 1.00 74.75 80 LEU A CA 1
ATOM 606 C C . LEU A 1 80 ? 23.808 18.536 2.602 1.00 74.75 80 LEU A C 1
ATOM 608 O O . LEU A 1 80 ? 24.198 18.291 1.454 1.00 74.75 80 LEU A O 1
ATOM 612 N N . GLY A 1 81 ? 22.632 18.079 3.046 1.00 77.06 81 GLY A N 1
ATOM 613 C CA . GLY A 1 81 ? 21.655 17.367 2.221 1.00 77.06 81 GLY A CA 1
ATOM 614 C C . GLY A 1 81 ? 21.874 15.855 2.103 1.00 77.06 81 GLY A C 1
ATOM 615 O O . GLY A 1 81 ? 21.525 15.271 1.073 1.00 77.06 81 GLY A O 1
ATOM 616 N N . TYR A 1 82 ? 22.455 15.200 3.114 1.00 82.00 82 TYR A N 1
ATOM 617 C CA . TYR A 1 82 ? 22.434 13.737 3.201 1.00 82.00 82 TYR A CA 1
ATOM 618 C C . TYR A 1 82 ? 21.011 13.243 3.506 1.00 82.00 82 TYR A C 1
ATOM 620 O O . TYR A 1 82 ? 20.418 13.613 4.516 1.00 82.00 82 TYR A O 1
ATOM 628 N N . ALA A 1 83 ? 20.464 12.406 2.619 1.00 73.38 83 ALA A N 1
ATOM 629 C CA . ALA A 1 83 ? 19.073 11.943 2.678 1.00 73.38 83 ALA A CA 1
ATOM 630 C C . ALA A 1 83 ? 18.873 10.601 3.415 1.00 73.38 83 ALA A C 1
ATOM 632 O O . ALA A 1 83 ? 17.735 10.163 3.575 1.00 73.38 83 ALA A O 1
ATOM 633 N N . GLY A 1 84 ? 19.953 9.927 3.823 1.00 75.75 84 GLY A N 1
ATOM 634 C CA . GLY A 1 84 ? 19.872 8.738 4.676 1.00 75.75 84 GLY A CA 1
ATOM 635 C C . GLY A 1 84 ? 19.695 9.119 6.145 1.00 75.75 84 GLY A C 1
ATOM 636 O O . GLY A 1 84 ? 19.959 10.263 6.529 1.00 75.75 84 GLY A O 1
ATOM 637 N N . ASP A 1 85 ? 19.293 8.166 6.992 1.00 76.94 85 ASP A N 1
ATOM 638 C CA . ASP A 1 85 ? 19.372 8.436 8.425 1.00 76.94 85 ASP A CA 1
ATOM 639 C C . ASP A 1 85 ? 20.842 8.556 8.855 1.00 76.94 85 ASP A C 1
ATOM 641 O O . ASP A 1 85 ? 21.739 7.887 8.342 1.00 76.94 85 ASP A O 1
ATOM 645 N N . CYS A 1 86 ? 21.085 9.519 9.732 1.00 79.56 86 CYS A N 1
ATOM 646 C CA . CYS A 1 86 ? 22.399 9.885 10.221 1.00 79.56 86 CYS A CA 1
ATOM 647 C C . CYS A 1 86 ? 22.228 10.541 11.590 1.00 79.56 86 CYS A C 1
ATOM 649 O O . CYS A 1 86 ? 21.530 11.544 11.756 1.00 79.56 86 CYS A O 1
ATOM 651 N N . GLY A 1 87 ? 22.855 9.950 12.590 1.00 82.88 87 GLY A N 1
ATOM 652 C CA . GLY A 1 87 ? 22.754 10.330 13.993 1.00 82.88 87 GLY A CA 1
ATOM 653 C C . GLY A 1 87 ? 23.970 9.803 14.736 1.00 82.88 87 GLY A C 1
ATOM 654 O O . GLY A 1 87 ? 24.669 8.938 14.211 1.00 82.88 87 GLY A O 1
ATOM 655 N N . TYR A 1 88 ? 24.216 10.287 15.952 1.00 79.94 88 TYR A N 1
ATOM 656 C CA . TYR A 1 88 ? 25.438 9.975 16.705 1.00 79.94 88 TYR A CA 1
ATOM 657 C C . TYR A 1 88 ? 25.726 8.464 16.828 1.00 79.94 88 TYR A C 1
ATOM 659 O O . TYR A 1 88 ? 26.889 8.072 16.769 1.00 79.94 88 TYR A O 1
ATOM 667 N N . ASN A 1 89 ? 24.690 7.616 16.909 1.00 84.12 89 ASN A N 1
ATOM 668 C CA . ASN A 1 89 ? 24.814 6.152 16.935 1.00 84.12 89 ASN A CA 1
ATOM 669 C C . ASN A 1 89 ? 25.683 5.602 15.794 1.00 84.12 89 ASN A C 1
ATOM 671 O O . ASN A 1 89 ? 26.540 4.769 16.050 1.00 84.12 89 ASN A O 1
ATOM 675 N N . HIS A 1 90 ? 25.542 6.139 14.580 1.00 82.44 90 HIS A N 1
ATOM 676 C CA . HIS A 1 90 ? 26.271 5.704 13.382 1.00 82.44 90 HIS A CA 1
ATOM 677 C C . HIS A 1 90 ? 27.779 6.002 13.447 1.00 82.44 90 HIS A C 1
ATOM 679 O O . HIS A 1 90 ? 28.559 5.424 12.698 1.00 82.44 90 HIS A O 1
ATOM 685 N N . PHE A 1 91 ? 28.195 6.911 14.336 1.00 81.56 91 PHE A N 1
ATOM 686 C CA . PHE A 1 91 ? 29.600 7.242 14.577 1.00 81.56 91 PHE A CA 1
ATOM 687 C C . PHE A 1 91 ? 30.169 6.519 15.800 1.00 81.56 91 PHE A C 1
ATOM 689 O O . PHE A 1 91 ? 31.358 6.214 15.822 1.00 81.56 91 PHE A O 1
ATOM 696 N N . LEU A 1 92 ? 29.345 6.246 16.819 1.00 80.06 92 LEU A N 1
ATOM 697 C CA . LEU A 1 92 ? 29.756 5.510 18.023 1.00 80.06 92 LEU A CA 1
ATOM 698 C C . LEU A 1 92 ? 29.805 3.994 17.783 1.00 80.06 92 LEU A C 1
ATOM 700 O O . LEU A 1 92 ? 30.696 3.324 18.297 1.00 80.06 92 LEU A O 1
ATOM 704 N N . TYR A 1 93 ? 28.863 3.481 16.993 1.00 82.25 93 TYR A N 1
ATOM 705 C CA . TYR A 1 93 ? 28.681 2.073 16.657 1.00 82.25 93 TYR A CA 1
ATOM 706 C C . TYR A 1 93 ? 28.472 1.957 15.134 1.00 82.25 93 TYR A C 1
ATOM 708 O O . TYR A 1 93 ? 27.334 1.844 14.675 1.00 82.25 93 TYR A O 1
ATOM 716 N N . PRO A 1 94 ? 29.543 2.075 14.327 1.00 79.81 94 PRO A N 1
ATOM 717 C CA . PRO A 1 94 ? 29.427 2.067 12.872 1.00 79.81 94 PRO A CA 1
ATOM 718 C C . PRO A 1 94 ? 28.887 0.726 12.364 1.00 79.81 94 PRO A C 1
ATOM 720 O O . PRO A 1 94 ? 29.449 -0.327 12.657 1.00 79.81 94 PRO A O 1
ATOM 723 N N . SER A 1 95 ? 27.814 0.763 11.569 1.00 81.81 95 SER A N 1
ATOM 724 C CA . SER A 1 95 ? 27.350 -0.397 10.803 1.00 81.81 95 SER A CA 1
ATOM 725 C C . SER A 1 95 ? 27.930 -0.348 9.388 1.00 81.81 95 SER A C 1
ATOM 727 O O . SER A 1 95 ? 28.037 0.728 8.791 1.00 81.81 95 SER A O 1
ATOM 729 N N . GLU A 1 96 ? 28.304 -1.496 8.820 1.00 81.06 96 GLU A N 1
ATOM 730 C CA . GLU A 1 96 ? 28.946 -1.553 7.496 1.00 81.06 96 GLU A CA 1
ATOM 731 C C . GLU A 1 96 ? 28.103 -0.899 6.394 1.00 81.06 96 GLU A C 1
ATOM 733 O O . GLU A 1 96 ? 28.630 -0.220 5.514 1.00 81.06 96 GLU A O 1
ATOM 738 N N . ASN A 1 97 ? 26.781 -1.086 6.434 1.00 79.38 97 ASN A N 1
ATOM 739 C CA . ASN A 1 97 ? 25.872 -0.577 5.410 1.00 79.38 97 ASN A CA 1
ATOM 740 C C . ASN A 1 97 ? 25.697 0.943 5.495 1.00 79.38 97 ASN A C 1
ATOM 742 O O . ASN A 1 97 ? 25.744 1.622 4.470 1.00 79.38 97 ASN A O 1
ATOM 746 N N . GLU A 1 98 ? 25.527 1.495 6.696 1.00 80.38 98 GLU A N 1
ATOM 747 C CA . GLU A 1 98 ? 25.330 2.937 6.872 1.00 80.38 98 GLU A CA 1
ATOM 748 C C . GLU A 1 98 ? 26.648 3.697 6.699 1.00 80.38 98 GLU A C 1
ATOM 750 O O . GLU A 1 98 ? 26.678 4.722 6.019 1.00 80.38 98 GLU A O 1
ATOM 755 N N . THR A 1 99 ? 27.754 3.148 7.209 1.00 82.69 99 THR A N 1
ATOM 756 C CA . THR A 1 99 ? 29.106 3.703 7.033 1.00 82.69 99 THR A CA 1
ATOM 757 C C . THR A 1 99 ? 29.480 3.772 5.553 1.00 82.69 99 THR A C 1
ATOM 759 O O . THR A 1 99 ? 29.921 4.818 5.073 1.00 82.69 99 THR A O 1
ATOM 762 N N . ARG A 1 100 ? 29.215 2.701 4.791 1.00 85.31 100 ARG A N 1
ATOM 763 C CA . ARG A 1 100 ? 29.394 2.666 3.332 1.00 85.31 100 ARG A CA 1
ATOM 764 C C . ARG A 1 100 ? 28.542 3.721 2.623 1.00 85.31 100 ARG A C 1
ATOM 766 O O . ARG A 1 100 ? 29.053 4.409 1.745 1.00 85.31 100 ARG A O 1
ATOM 773 N N . ASN A 1 101 ? 27.276 3.895 3.010 1.00 83.50 101 ASN A N 1
ATOM 774 C CA . ASN A 1 101 ? 26.390 4.900 2.408 1.00 83.50 101 ASN A CA 1
ATOM 775 C C . ASN A 1 101 ? 26.858 6.341 2.684 1.00 83.50 101 ASN A C 1
ATOM 777 O O . ASN A 1 101 ? 26.861 7.167 1.769 1.00 83.50 101 ASN A O 1
ATOM 781 N N . ILE A 1 102 ? 27.303 6.631 3.912 1.00 82.94 102 ILE A N 1
ATOM 782 C CA . ILE A 1 102 ? 27.861 7.937 4.297 1.00 82.94 102 ILE A CA 1
ATOM 783 C C . ILE A 1 102 ? 29.151 8.218 3.508 1.00 82.94 102 ILE A C 1
ATOM 785 O O . ILE A 1 102 ? 29.286 9.292 2.919 1.00 82.94 102 ILE A O 1
ATOM 789 N N . LEU A 1 103 ? 30.073 7.250 3.433 1.00 81.50 103 LEU A N 1
ATOM 790 C CA . LEU A 1 103 ? 31.341 7.404 2.712 1.00 81.50 103 LEU A CA 1
ATOM 791 C C . LEU A 1 103 ? 31.149 7.520 1.191 1.00 81.50 103 LEU A C 1
ATOM 793 O O . LEU A 1 103 ? 31.753 8.400 0.584 1.00 81.50 103 LEU A O 1
ATOM 797 N N . LEU A 1 104 ? 30.277 6.716 0.569 1.00 82.44 104 LEU A N 1
ATOM 798 C CA . LEU A 1 104 ? 29.944 6.847 -0.860 1.00 82.44 104 LEU A CA 1
ATOM 799 C C . LEU A 1 104 ? 29.358 8.221 -1.189 1.00 82.44 104 LEU A C 1
ATOM 801 O O . LEU A 1 104 ? 29.715 8.820 -2.203 1.00 82.44 104 LEU A O 1
ATOM 805 N N . TRP A 1 105 ? 28.467 8.731 -0.336 1.00 83.19 105 TRP A N 1
ATOM 806 C CA . TRP A 1 105 ? 27.876 10.051 -0.530 1.00 83.19 105 TRP A CA 1
ATOM 807 C C . TRP A 1 105 ? 28.921 11.164 -0.384 1.00 83.19 105 TRP A C 1
ATOM 809 O O . TRP A 1 105 ? 28.963 12.060 -1.225 1.00 83.19 105 TRP A O 1
ATOM 819 N N . LEU A 1 106 ? 29.811 11.078 0.612 1.00 79.31 106 LEU A N 1
ATOM 820 C CA . LEU A 1 106 ? 30.917 12.025 0.791 1.00 79.31 106 LEU A CA 1
ATOM 821 C C . LEU A 1 106 ? 31.902 11.999 -0.386 1.00 79.31 106 LEU A C 1
ATOM 823 O O . LEU A 1 106 ? 32.234 13.055 -0.923 1.00 79.31 106 LEU A O 1
ATOM 827 N N . VAL A 1 107 ? 32.306 10.815 -0.855 1.00 80.00 107 VAL A N 1
ATOM 828 C CA . VAL A 1 107 ? 33.150 10.653 -2.054 1.00 80.00 107 VAL A CA 1
ATOM 829 C C . VAL A 1 107 ? 32.458 11.221 -3.299 1.00 80.00 107 VAL A C 1
ATOM 831 O O . VAL A 1 107 ? 33.102 11.888 -4.105 1.00 80.00 107 VAL A O 1
ATOM 834 N N . GLY A 1 108 ? 31.140 11.042 -3.431 1.00 74.75 108 GLY A N 1
ATOM 835 C CA . GLY A 1 108 ? 30.335 11.633 -4.505 1.00 74.75 108 GLY A CA 1
ATOM 836 C C . GLY A 1 108 ? 30.152 13.156 -4.423 1.00 74.75 108 GLY A C 1
ATOM 837 O O . GLY A 1 108 ? 29.730 13.761 -5.408 1.00 74.75 108 GLY A O 1
ATOM 838 N N . LYS A 1 109 ? 30.461 13.777 -3.277 1.00 70.56 109 LYS A N 1
ATOM 839 C CA . LYS A 1 109 ? 30.418 15.234 -3.057 1.00 70.56 109 LYS A CA 1
ATOM 840 C C . LYS A 1 109 ? 31.775 15.917 -3.203 1.00 70.56 109 LYS A C 1
ATOM 842 O O . LYS A 1 109 ? 31.809 17.137 -3.344 1.00 70.56 109 LYS A O 1
ATOM 847 N N . LEU A 1 110 ? 32.876 15.166 -3.191 1.00 65.94 110 LEU A N 1
ATOM 848 C CA . LEU A 1 110 ? 34.200 15.721 -3.453 1.00 65.94 110 LEU A CA 1
ATOM 849 C C . LEU A 1 110 ? 34.293 16.279 -4.885 1.00 65.94 110 LEU A C 1
ATOM 851 O O . LEU A 1 110 ? 33.846 15.611 -5.823 1.00 65.94 110 LEU A O 1
ATOM 855 N N . PRO A 1 111 ? 34.969 17.425 -5.103 1.00 57.00 111 PRO A N 1
ATOM 856 C CA . PRO A 1 111 ? 35.439 17.770 -6.437 1.00 57.00 111 PRO A CA 1
ATOM 857 C C . PRO A 1 111 ? 36.373 16.650 -6.916 1.00 57.00 111 PRO A C 1
ATOM 859 O O . PRO A 1 111 ? 37.361 16.310 -6.247 1.00 57.00 111 PRO A O 1
ATOM 862 N N . ARG A 1 112 ? 36.020 16.028 -8.050 1.00 47.09 112 ARG A N 1
ATOM 863 C CA . ARG A 1 112 ? 36.847 15.000 -8.694 1.00 47.09 112 ARG A CA 1
ATOM 864 C C . ARG A 1 112 ? 38.164 15.650 -9.109 1.00 47.09 112 ARG A C 1
ATOM 866 O O . ARG A 1 112 ? 38.148 16.654 -9.811 1.00 47.09 112 ARG A O 1
ATOM 873 N N . SER A 1 113 ? 39.278 15.087 -8.641 1.00 38.09 113 SER A N 1
ATOM 874 C CA . SER A 1 113 ? 40.613 15.629 -8.904 1.00 38.09 113 SER A CA 1
ATOM 875 C C . SER A 1 113 ? 40.891 15.694 -10.410 1.00 38.09 113 SER A C 1
ATOM 877 O O . SER A 1 113 ? 40.468 14.826 -11.175 1.00 38.09 113 SER A O 1
ATOM 879 N N . GLU A 1 114 ? 41.599 16.740 -10.827 1.00 35.91 114 GLU A N 1
ATOM 880 C CA . GLU A 1 114 ? 41.652 17.248 -12.204 1.00 35.91 114 GLU A CA 1
ATOM 881 C C . GLU A 1 114 ? 42.433 16.355 -13.191 1.00 35.91 114 GLU A C 1
ATOM 883 O O . GLU A 1 114 ? 42.517 16.657 -14.380 1.00 35.91 114 GLU A O 1
ATOM 888 N N . LEU A 1 115 ? 42.935 15.197 -12.750 1.00 35.66 115 LEU A N 1
ATOM 889 C CA . LEU A 1 115 ? 43.652 14.237 -13.600 1.00 35.66 115 LEU A CA 1
ATOM 890 C C . LEU A 1 115 ? 42.779 13.559 -14.674 1.00 35.66 115 LEU A C 1
ATOM 892 O O . LEU A 1 115 ? 43.319 13.024 -15.638 1.00 35.66 115 LEU A O 1
ATOM 896 N N . ALA A 1 116 ? 41.446 13.633 -14.576 1.00 30.22 116 ALA A N 1
ATOM 897 C CA . ALA A 1 116 ? 40.546 13.234 -15.667 1.00 30.22 116 ALA A CA 1
ATOM 898 C C . ALA A 1 116 ? 40.284 14.358 -16.697 1.00 30.22 116 ALA A C 1
ATOM 900 O O . ALA A 1 116 ? 39.761 14.085 -17.775 1.00 30.22 116 ALA A O 1
ATOM 901 N N . ALA A 1 117 ? 40.647 15.612 -16.398 1.00 30.44 117 ALA A N 1
ATOM 902 C CA . ALA A 1 117 ? 40.466 16.753 -17.303 1.00 30.44 117 ALA A CA 1
ATOM 903 C C . ALA A 1 117 ? 41.644 16.943 -18.281 1.00 30.44 117 ALA A C 1
ATOM 905 O O . ALA A 1 117 ? 41.511 17.641 -19.285 1.00 30.44 117 ALA A O 1
ATOM 906 N N . ALA A 1 118 ? 42.784 16.292 -18.022 1.00 30.47 118 ALA A N 1
ATOM 907 C CA . ALA A 1 118 ? 44.017 16.433 -18.799 1.00 30.47 118 ALA A CA 1
ATOM 908 C C . ALA A 1 118 ? 44.045 15.651 -20.130 1.00 30.47 118 ALA A C 1
ATOM 910 O O . ALA A 1 118 ? 45.013 15.763 -20.876 1.00 30.47 118 ALA A O 1
ATOM 911 N N . THR A 1 119 ? 42.990 14.898 -20.470 1.00 31.58 119 THR A N 1
ATOM 912 C CA . THR A 1 119 ? 42.846 14.271 -21.801 1.00 31.58 119 THR A CA 1
ATOM 913 C C . THR A 1 119 ? 41.784 14.993 -22.631 1.00 31.58 119 THR A C 1
ATOM 915 O O . THR A 1 119 ? 40.845 14.390 -23.150 1.00 31.58 119 THR A O 1
ATOM 918 N N . GLN A 1 120 ? 41.951 16.310 -22.795 1.00 34.16 120 GLN A N 1
ATOM 919 C CA . GLN A 1 120 ? 41.348 17.019 -23.924 1.00 34.16 120 GLN A CA 1
ATOM 920 C C . GLN A 1 120 ? 42.029 16.573 -25.226 1.00 34.16 120 GLN A C 1
ATOM 922 O O . GLN A 1 120 ? 42.827 17.301 -25.819 1.00 34.16 120 GLN A O 1
ATOM 927 N N . VAL A 1 121 ? 41.653 15.396 -25.731 1.00 33.09 121 VAL A N 1
ATOM 928 C CA . VAL A 1 121 ? 41.617 15.253 -27.186 1.00 33.09 121 VAL A CA 1
ATOM 929 C C . VAL A 1 121 ? 40.590 16.279 -27.658 1.00 33.09 121 VAL A C 1
ATOM 931 O O . VAL A 1 121 ? 39.430 16.233 -27.246 1.00 33.09 121 VAL A O 1
ATOM 934 N N . LYS A 1 122 ? 41.014 17.231 -28.493 1.00 34.69 122 LYS A N 1
ATOM 935 C CA . LYS A 1 122 ? 40.098 18.124 -29.211 1.00 34.69 122 LYS A CA 1
ATOM 936 C C . LYS A 1 122 ? 39.309 17.293 -30.229 1.00 34.69 122 LYS A C 1
ATOM 938 O O . LYS A 1 122 ? 39.630 17.324 -31.413 1.00 34.69 122 LYS A O 1
ATOM 943 N N . LEU A 1 123 ? 38.308 16.537 -29.770 1.00 38.19 123 LEU A N 1
ATOM 944 C CA . LEU A 1 123 ? 37.329 15.926 -30.665 1.00 38.19 123 LEU A CA 1
ATOM 945 C C . LEU A 1 123 ? 36.600 17.058 -31.384 1.00 38.19 123 LEU A C 1
ATOM 947 O O . LEU A 1 123 ? 36.075 17.988 -30.767 1.00 38.19 123 LEU A O 1
ATOM 951 N N . SER A 1 124 ? 36.614 16.982 -32.706 1.00 42.62 124 SER A N 1
ATOM 952 C CA . SER A 1 124 ? 35.905 17.915 -33.563 1.00 42.62 124 SER A CA 1
ATOM 953 C C . SER A 1 124 ? 34.393 17.688 -33.432 1.00 42.62 124 SER A C 1
ATOM 955 O O . SER A 1 124 ? 33.942 16.606 -33.054 1.00 42.62 124 SER A O 1
ATOM 957 N N . GLN A 1 125 ? 33.572 18.689 -33.771 1.00 46.56 125 GLN A N 1
ATOM 958 C CA . GLN A 1 125 ? 32.105 18.547 -33.719 1.00 46.56 125 GLN A CA 1
ATOM 959 C C . GLN A 1 125 ? 31.580 17.381 -34.584 1.00 46.56 125 GLN A C 1
ATOM 961 O O . GLN A 1 125 ? 30.519 16.832 -34.294 1.00 46.56 125 GLN A O 1
ATOM 966 N N . SER A 1 126 ? 32.339 16.970 -35.605 1.00 46.75 126 SER A N 1
ATOM 967 C CA . SER A 1 126 ? 32.095 15.784 -36.436 1.00 46.75 126 SER A CA 1
ATOM 968 C C . SER A 1 126 ? 32.233 14.451 -35.690 1.00 46.75 126 SER A C 1
ATOM 970 O O . SER A 1 126 ? 31.515 13.509 -36.016 1.00 46.75 126 SER A O 1
ATOM 972 N N . ASP A 1 127 ? 33.103 14.359 -34.682 1.00 46.03 127 ASP A N 1
ATOM 973 C CA . ASP A 1 127 ? 33.390 13.098 -33.981 1.00 46.03 127 ASP A CA 1
ATOM 974 C C . ASP A 1 127 ? 32.283 12.736 -32.976 1.00 46.03 127 ASP A C 1
ATOM 976 O O . ASP A 1 127 ? 31.953 11.569 -32.783 1.00 46.03 127 ASP A O 1
ATOM 980 N N . ILE A 1 128 ? 31.634 13.747 -32.389 1.00 51.88 128 ILE A N 1
ATOM 981 C CA . ILE A 1 128 ? 30.534 13.581 -31.419 1.00 51.88 128 ILE A CA 1
ATOM 982 C C . ILE A 1 128 ? 29.250 13.063 -32.096 1.00 51.88 128 ILE A C 1
ATOM 984 O O . ILE A 1 128 ? 28.412 12.433 -31.453 1.00 51.88 128 ILE A O 1
ATOM 988 N N . LEU A 1 129 ? 29.090 13.299 -33.403 1.00 46.72 129 LEU A N 1
ATOM 989 C CA . LEU A 1 129 ? 27.940 12.832 -34.188 1.00 46.72 129 LEU A CA 1
ATOM 990 C C . LEU A 1 129 ? 28.084 11.382 -34.680 1.00 46.72 129 LEU A C 1
ATOM 992 O O . LEU A 1 129 ? 27.184 10.872 -35.354 1.00 46.72 129 LEU A O 1
ATOM 996 N N . GLN A 1 130 ? 29.182 10.698 -34.343 1.00 53.12 130 GLN A N 1
ATOM 997 C CA . GLN A 1 130 ? 29.345 9.283 -34.656 1.00 53.12 130 GLN A CA 1
ATOM 998 C C . GLN A 1 130 ? 28.301 8.443 -33.903 1.00 53.12 130 GLN A C 1
ATOM 1000 O O . GLN A 1 130 ? 28.055 8.603 -32.705 1.00 53.12 130 GLN A O 1
ATOM 1005 N N . LYS A 1 131 ? 27.655 7.535 -34.642 1.00 44.75 131 LYS A N 1
ATOM 1006 C CA . LYS A 1 131 ? 26.477 6.775 -34.195 1.00 44.75 131 LYS A CA 1
ATOM 1007 C C . LYS A 1 131 ? 26.742 5.927 -32.945 1.00 44.75 131 LYS A C 1
ATOM 1009 O O . LYS A 1 131 ? 25.828 5.727 -32.152 1.00 44.75 131 LYS A O 1
ATOM 1014 N N . GLU A 1 132 ? 27.972 5.450 -32.785 1.00 50.09 132 GLU A N 1
ATOM 1015 C CA . GLU A 1 132 ? 28.434 4.651 -31.645 1.00 50.09 132 GLU A CA 1
ATOM 1016 C C . GLU A 1 132 ? 28.572 5.505 -30.377 1.00 50.09 132 GLU A C 1
ATOM 1018 O O . GLU A 1 132 ? 27.959 5.182 -29.364 1.00 50.09 132 GLU A O 1
ATOM 1023 N N . VAL A 1 133 ? 29.227 6.670 -30.460 1.00 54.25 133 VAL A N 1
ATOM 1024 C CA . VAL A 1 133 ? 29.347 7.623 -29.338 1.00 54.25 133 VAL A CA 1
ATOM 1025 C C . VAL A 1 133 ? 27.967 8.087 -28.856 1.00 54.25 133 VAL A C 1
ATOM 1027 O O . VAL A 1 133 ? 27.694 8.111 -27.656 1.00 54.25 133 VAL A O 1
ATOM 1030 N N . LEU A 1 134 ? 27.049 8.389 -29.782 1.00 48.03 134 LEU A N 1
ATOM 1031 C CA . LEU A 1 134 ? 25.663 8.710 -29.432 1.00 48.03 134 LEU A CA 1
ATOM 1032 C C . LEU A 1 134 ? 24.925 7.518 -28.802 1.00 48.03 134 LEU A C 1
ATOM 1034 O O . LEU A 1 134 ? 24.163 7.717 -27.856 1.00 48.03 134 LEU A O 1
ATOM 1038 N N . ALA A 1 135 ? 25.141 6.289 -29.280 1.00 49.59 135 ALA A N 1
ATOM 1039 C CA . ALA A 1 135 ? 24.543 5.096 -28.682 1.00 49.59 135 ALA A CA 1
ATOM 1040 C C . ALA A 1 135 ? 25.038 4.864 -27.242 1.00 49.59 135 ALA A C 1
ATOM 1042 O O . ALA A 1 135 ? 24.224 4.554 -26.371 1.00 49.59 135 ALA A O 1
ATOM 1043 N N . ASP A 1 136 ? 26.319 5.093 -26.959 1.00 49.25 136 ASP A N 1
ATOM 1044 C CA . ASP A 1 136 ? 26.892 4.966 -25.613 1.00 49.25 136 ASP A CA 1
ATOM 1045 C C . ASP A 1 136 ? 26.423 6.079 -24.663 1.00 49.25 136 ASP A C 1
ATOM 1047 O O . ASP A 1 136 ? 26.132 5.830 -23.489 1.00 49.25 136 ASP A O 1
ATOM 1051 N N . ILE A 1 137 ? 26.232 7.301 -25.172 1.00 53.84 137 ILE A N 1
ATOM 1052 C CA . ILE A 1 137 ? 25.595 8.391 -24.418 1.00 53.84 137 ILE A CA 1
ATOM 1053 C C . ILE A 1 137 ? 24.132 8.040 -24.099 1.00 53.84 137 ILE A C 1
ATOM 1055 O O . ILE A 1 137 ? 23.704 8.158 -22.949 1.00 53.84 137 ILE A O 1
ATOM 1059 N N . PHE A 1 138 ? 23.356 7.557 -25.076 1.00 49.56 138 PHE A N 1
ATOM 1060 C CA . PHE A 1 138 ? 21.952 7.194 -24.857 1.00 49.56 138 PHE A CA 1
ATOM 1061 C C . PHE A 1 138 ? 21.772 5.935 -23.998 1.00 49.56 138 PHE A C 1
ATOM 1063 O O . PHE A 1 138 ? 20.789 5.853 -23.258 1.00 49.56 138 PHE A O 1
ATOM 1070 N N . THR A 1 139 ? 22.689 4.963 -24.041 1.00 53.84 139 THR A N 1
ATOM 1071 C CA . THR A 1 139 ? 22.636 3.800 -23.140 1.00 53.84 139 THR A CA 1
ATOM 1072 C C . THR A 1 139 ? 22.986 4.190 -21.706 1.00 53.84 139 THR A C 1
ATOM 1074 O O . THR A 1 139 ? 22.235 3.802 -20.812 1.00 53.84 139 THR A O 1
ATOM 1077 N N . ASN A 1 140 ? 24.004 5.030 -21.474 1.00 50.66 140 ASN A N 1
ATOM 1078 C CA . ASN A 1 140 ? 24.262 5.619 -20.152 1.00 50.66 140 ASN A CA 1
ATOM 1079 C C . ASN A 1 140 ? 23.047 6.406 -19.634 1.00 50.66 140 ASN A C 1
ATOM 1081 O O . ASN A 1 140 ? 22.584 6.175 -18.518 1.00 50.66 140 ASN A O 1
ATOM 1085 N N . TRP A 1 141 ? 22.451 7.268 -20.463 1.00 48.44 141 TRP A N 1
ATOM 1086 C CA . TRP A 1 141 ? 21.283 8.063 -20.064 1.00 48.44 141 TRP A CA 1
ATOM 1087 C C . TRP A 1 141 ? 20.062 7.188 -19.717 1.00 48.44 141 TRP A C 1
ATOM 1089 O O . TRP A 1 141 ? 19.334 7.454 -18.757 1.00 48.44 141 TRP A O 1
ATOM 1099 N N . LYS A 1 142 ? 19.879 6.076 -20.442 1.00 48.38 142 LYS A N 1
ATOM 1100 C CA . LYS A 1 142 ? 18.854 5.056 -20.166 1.00 48.38 142 LYS A CA 1
ATOM 1101 C C . LYS A 1 142 ? 19.139 4.245 -18.891 1.00 48.38 142 LYS A C 1
ATOM 1103 O O . LYS A 1 142 ? 18.189 3.774 -18.261 1.00 48.38 142 LYS A O 1
ATOM 1108 N N . GLN A 1 143 ? 20.406 4.086 -18.505 1.00 47.78 143 GLN A N 1
ATOM 1109 C CA . GLN A 1 143 ? 20.814 3.434 -17.256 1.00 47.78 143 GLN A CA 1
ATOM 1110 C C . GLN A 1 143 ? 20.638 4.354 -16.036 1.00 47.78 143 GLN A C 1
ATOM 1112 O O . GLN A 1 143 ? 20.134 3.897 -15.011 1.00 47.78 143 GLN A O 1
ATOM 1117 N N . GLU A 1 144 ? 20.975 5.645 -16.140 1.00 48.47 144 GLU A N 1
ATOM 1118 C CA . GLU A 1 144 ? 20.945 6.570 -14.994 1.00 48.47 144 GLU A CA 1
ATOM 1119 C C . GLU A 1 144 ? 19.535 6.977 -14.521 1.00 48.47 144 GLU A C 1
ATOM 1121 O O . GLU A 1 144 ? 19.376 7.354 -13.362 1.00 48.47 144 GLU A O 1
ATOM 1126 N N . LYS A 1 145 ? 18.496 6.871 -15.369 1.00 46.00 145 LYS A N 1
ATOM 1127 C CA . LYS A 1 145 ? 17.070 7.104 -15.021 1.00 46.00 145 LYS A CA 1
ATOM 1128 C C . LYS A 1 145 ? 16.756 8.441 -14.318 1.00 46.00 145 LYS A C 1
ATOM 1130 O O . LYS A 1 145 ? 15.817 8.513 -13.516 1.00 46.00 145 LYS A O 1
ATOM 1135 N N . THR A 1 146 ? 17.499 9.505 -14.615 1.00 43.66 146 THR A N 1
ATOM 1136 C CA . THR A 1 146 ? 17.333 10.806 -13.947 1.00 43.66 146 THR A CA 1
ATOM 1137 C C . THR A 1 146 ? 17.283 11.963 -14.930 1.00 43.66 146 THR A C 1
ATOM 1139 O O . THR A 1 146 ? 18.180 12.126 -15.755 1.00 43.66 146 THR A O 1
ATOM 1142 N N . LEU A 1 147 ? 16.255 12.801 -14.791 1.00 43.47 147 LEU A N 1
ATOM 1143 C CA . LEU A 1 147 ? 16.182 14.108 -15.439 1.00 43.47 147 LEU A CA 1
ATOM 1144 C C . LEU A 1 147 ? 16.803 15.159 -14.519 1.00 43.47 147 LEU A C 1
ATOM 1146 O O . LEU A 1 147 ? 16.471 15.219 -13.335 1.00 43.47 147 LEU A O 1
ATOM 1150 N N . TYR A 1 148 ? 17.666 16.002 -15.081 1.00 43.44 148 TYR A N 1
ATOM 1151 C CA . TYR A 1 148 ? 18.112 17.231 -14.437 1.00 43.44 148 TYR A CA 1
ATOM 1152 C C . TYR A 1 148 ? 17.068 18.316 -14.705 1.00 43.44 148 TYR A C 1
ATOM 1154 O O . TYR A 1 148 ? 16.837 18.685 -15.855 1.00 43.44 148 TYR A O 1
ATOM 1162 N N . LEU A 1 149 ? 16.418 18.804 -13.650 1.00 44.56 149 LEU A N 1
ATOM 1163 C CA . LEU A 1 149 ? 15.474 19.920 -13.730 1.00 44.56 149 LEU A CA 1
ATOM 1164 C C . LEU A 1 149 ? 16.172 21.244 -13.400 1.00 44.56 149 LEU A C 1
ATOM 1166 O O . LEU A 1 149 ? 17.060 21.292 -12.544 1.00 44.56 149 LEU A O 1
ATOM 1170 N N . LEU A 1 150 ? 15.743 22.312 -14.076 1.00 41.38 150 LEU A N 1
ATOM 1171 C CA . LEU A 1 150 ? 16.173 23.680 -13.786 1.00 41.38 150 LEU A CA 1
ATOM 1172 C C . LEU A 1 150 ? 15.712 24.104 -12.375 1.00 41.38 150 LEU A C 1
ATOM 1174 O O . LEU A 1 150 ? 14.628 23.690 -11.948 1.00 41.38 150 LEU A O 1
ATOM 1178 N N . PRO A 1 151 ? 16.496 24.922 -11.643 1.00 41.66 151 PRO A N 1
ATOM 1179 C CA . PRO A 1 151 ? 16.142 25.350 -10.290 1.00 41.66 151 PRO A CA 1
ATOM 1180 C C . PRO A 1 151 ? 14.813 26.113 -10.253 1.00 41.66 151 PRO A C 1
ATOM 1182 O O . PRO A 1 151 ? 14.619 27.071 -10.999 1.00 41.66 151 PRO A O 1
ATOM 1185 N N . ASN A 1 152 ? 13.911 25.718 -9.354 1.00 44.44 152 ASN A N 1
ATOM 1186 C CA . ASN A 1 152 ? 12.617 26.378 -9.201 1.00 44.44 152 ASN A CA 1
ATOM 1187 C C . ASN A 1 152 ? 12.754 27.583 -8.250 1.00 44.44 152 ASN A C 1
ATOM 1189 O O . ASN A 1 152 ? 13.155 27.426 -7.096 1.00 44.44 152 ASN A O 1
ATOM 1193 N N . LEU A 1 153 ? 12.463 28.788 -8.746 1.00 48.66 153 LEU A N 1
ATOM 1194 C CA . LEU A 1 153 ? 12.774 30.052 -8.065 1.00 48.66 153 LEU A CA 1
ATOM 1195 C C . LEU A 1 153 ? 11.869 30.345 -6.855 1.00 48.66 153 LEU A C 1
ATOM 1197 O O . LEU A 1 153 ? 12.331 30.967 -5.893 1.00 48.66 153 LEU A O 1
ATOM 1201 N N . ASP A 1 154 ? 10.629 29.849 -6.869 1.00 43.97 154 ASP A N 1
ATOM 1202 C CA . ASP A 1 154 ? 9.592 30.231 -5.898 1.00 43.97 154 ASP A CA 1
ATOM 1203 C C . ASP A 1 154 ? 9.601 29.387 -4.612 1.00 43.97 154 ASP A C 1
ATOM 1205 O O . ASP A 1 154 ? 9.117 29.816 -3.562 1.00 43.97 154 ASP A O 1
ATOM 1209 N N . VAL A 1 155 ? 10.191 28.186 -4.648 1.00 48.72 155 VAL A N 1
ATOM 1210 C CA . VAL A 1 155 ? 10.224 27.267 -3.498 1.00 48.72 155 VAL A CA 1
ATOM 1211 C C . VAL A 1 155 ? 11.596 27.314 -2.832 1.00 48.72 155 VAL A C 1
ATOM 1213 O O . VAL A 1 155 ? 12.551 26.684 -3.284 1.00 48.72 155 VAL A O 1
ATOM 1216 N N . LYS A 1 156 ? 11.694 28.024 -1.699 1.00 47.72 156 LYS A N 1
ATOM 1217 C CA . LYS A 1 156 ? 12.963 28.275 -0.978 1.00 47.72 156 LYS A CA 1
ATOM 1218 C C . LYS A 1 156 ? 13.766 27.015 -0.595 1.00 47.72 156 LYS A C 1
ATOM 1220 O O . LYS A 1 156 ? 14.966 27.134 -0.378 1.00 47.72 156 LYS A O 1
ATOM 1225 N N . GLY A 1 157 ? 13.141 25.833 -0.549 1.00 51.00 157 GLY A N 1
ATOM 1226 C CA . GLY A 1 157 ? 13.800 24.544 -0.284 1.00 51.00 157 GLY A CA 1
ATOM 1227 C C . GLY A 1 157 ? 14.322 23.777 -1.513 1.00 51.00 157 GLY A C 1
ATOM 1228 O O . GLY A 1 157 ? 14.920 22.722 -1.336 1.00 51.00 157 GLY A O 1
ATOM 1229 N N . LEU A 1 158 ? 14.107 24.258 -2.746 1.00 46.47 158 LEU A N 1
ATOM 1230 C CA . LEU A 1 158 ? 14.470 23.553 -3.991 1.00 46.47 158 LEU A CA 1
ATOM 1231 C C . LEU A 1 158 ? 15.517 24.316 -4.828 1.00 46.47 158 LEU A C 1
ATOM 1233 O O . LEU A 1 158 ? 15.438 24.366 -6.056 1.00 46.47 158 LEU A O 1
ATOM 1237 N N . ARG A 1 159 ? 16.515 24.927 -4.173 1.00 40.16 159 ARG A N 1
ATOM 1238 C CA . ARG A 1 159 ? 17.616 25.617 -4.866 1.00 40.16 159 ARG A CA 1
ATOM 1239 C C . ARG A 1 159 ? 18.733 24.642 -5.255 1.00 40.16 159 ARG A C 1
ATOM 1241 O O . ARG A 1 159 ? 19.362 24.043 -4.390 1.00 40.16 159 ARG A O 1
ATOM 1248 N N . GLY A 1 160 ? 18.990 24.531 -6.560 1.00 48.81 160 GLY A N 1
ATOM 1249 C CA . GLY A 1 160 ? 20.046 23.702 -7.156 1.00 48.81 160 GLY A CA 1
ATOM 1250 C C . GLY A 1 160 ? 19.509 22.669 -8.153 1.00 48.81 160 GLY A C 1
ATOM 1251 O O . GLY A 1 160 ? 18.318 22.369 -8.164 1.00 48.81 160 GLY A O 1
ATOM 1252 N N . PHE A 1 161 ? 20.386 22.119 -8.998 1.00 39.00 161 PHE A N 1
ATOM 1253 C CA . PHE A 1 161 ? 20.032 21.029 -9.915 1.00 39.00 161 PHE A CA 1
ATOM 1254 C C . PHE A 1 161 ? 19.689 19.760 -9.125 1.00 39.00 161 PHE A C 1
ATOM 1256 O O . PHE A 1 161 ? 20.544 19.201 -8.436 1.00 39.00 161 PHE A O 1
ATOM 1263 N N . GLN A 1 162 ? 18.448 19.285 -9.235 1.00 46.12 162 GLN A N 1
ATOM 1264 C CA . GLN A 1 162 ? 17.990 18.094 -8.515 1.00 46.12 162 GLN A CA 1
ATOM 1265 C C . GLN A 1 162 ? 18.030 16.842 -9.397 1.00 46.12 162 GLN A C 1
ATOM 1267 O O . GLN A 1 162 ? 17.527 16.842 -10.519 1.00 46.12 162 GLN A O 1
ATOM 1272 N N . LYS A 1 163 ? 18.602 15.757 -8.855 1.00 41.44 163 LYS A N 1
ATOM 1273 C CA . LYS A 1 163 ? 18.623 14.415 -9.458 1.00 41.44 163 LYS A CA 1
ATOM 1274 C C . LYS A 1 163 ? 17.434 13.614 -8.914 1.00 41.44 163 LYS A C 1
ATOM 1276 O O . LYS A 1 163 ? 17.532 13.008 -7.851 1.00 41.44 163 LYS A O 1
ATOM 1281 N N . LEU A 1 164 ? 16.299 13.642 -9.619 1.00 42.41 164 LEU A N 1
ATOM 1282 C CA . LEU A 1 164 ? 15.095 12.882 -9.250 1.00 42.41 164 LEU A CA 1
ATOM 1283 C C . LEU A 1 164 ? 15.023 11.554 -10.015 1.00 42.41 164 LEU A C 1
ATOM 1285 O O . LEU A 1 164 ? 15.042 11.529 -11.246 1.00 42.41 164 LEU A O 1
ATOM 1289 N N . CYS A 1 165 ? 14.912 10.448 -9.277 1.00 34.31 165 CYS A N 1
ATOM 1290 C CA . CYS A 1 165 ? 14.759 9.108 -9.843 1.00 34.31 165 CYS A CA 1
ATOM 1291 C C . CYS A 1 165 ? 13.379 8.938 -10.494 1.00 34.31 165 CYS A C 1
ATOM 1293 O O . CYS A 1 165 ? 12.353 9.140 -9.840 1.00 34.31 165 CYS A O 1
ATOM 1295 N N . LEU A 1 166 ? 13.342 8.478 -11.747 1.00 35.94 166 LEU A N 1
ATOM 1296 C CA . LEU A 1 166 ? 12.098 8.177 -12.463 1.00 35.94 166 LEU A CA 1
ATOM 1297 C C . LEU A 1 166 ? 11.341 6.982 -11.844 1.00 35.94 166 LEU A C 1
ATOM 1299 O O . LEU A 1 166 ? 11.488 5.837 -12.273 1.00 35.94 166 LEU A O 1
ATOM 1303 N N . LYS A 1 167 ? 10.468 7.259 -10.868 1.00 32.41 167 LYS A N 1
ATOM 1304 C CA . LYS A 1 167 ? 9.307 6.414 -10.548 1.00 32.41 167 LYS A CA 1
ATOM 1305 C C . LYS A 1 167 ? 8.089 6.975 -11.276 1.00 32.41 167 LYS A C 1
ATOM 1307 O O . LYS A 1 167 ? 7.438 7.893 -10.792 1.00 32.41 167 LYS A O 1
ATOM 1312 N N . THR A 1 168 ? 7.781 6.427 -12.447 1.00 35.28 168 THR A N 1
ATOM 1313 C CA . THR A 1 168 ? 6.593 6.803 -13.222 1.00 35.28 168 THR A CA 1
ATOM 1314 C C . THR A 1 168 ? 5.330 6.198 -12.608 1.00 35.28 168 THR A C 1
ATOM 1316 O O . THR A 1 168 ? 4.878 5.130 -13.019 1.00 35.28 168 THR A O 1
ATOM 1319 N N . SER A 1 169 ? 4.746 6.890 -11.634 1.00 30.41 169 SER A N 1
ATOM 1320 C CA . SER A 1 169 ? 3.310 6.817 -11.350 1.00 30.41 169 SER A CA 1
ATOM 1321 C C . SER A 1 169 ? 2.607 8.044 -11.954 1.00 30.41 169 SER A C 1
ATOM 1323 O O . SER A 1 169 ? 3.251 9.076 -12.160 1.00 30.41 169 SER A O 1
ATOM 1325 N N . PRO A 1 170 ? 1.298 7.979 -12.265 1.00 34.00 170 PRO A N 1
ATOM 1326 C CA . PRO A 1 170 ? 0.551 9.159 -12.681 1.00 34.00 170 PRO A CA 1
ATOM 1327 C C . PRO A 1 170 ? 0.385 10.087 -11.473 1.00 34.00 170 PRO A C 1
ATOM 1329 O O . PRO A 1 170 ? -0.368 9.778 -10.550 1.00 34.00 170 PRO A O 1
ATOM 1332 N N . LEU A 1 171 ? 1.100 11.211 -11.468 1.00 31.62 171 LEU A N 1
ATOM 1333 C CA . LEU A 1 171 ? 0.924 12.255 -10.465 1.00 31.62 171 LEU A CA 1
ATOM 1334 C C . LEU A 1 171 ? -0.303 13.100 -10.843 1.00 31.62 171 LEU A C 1
ATOM 1336 O O . LEU A 1 171 ? -0.223 13.950 -11.729 1.00 31.62 171 LEU A O 1
ATOM 1340 N N . GLU A 1 172 ? -1.443 12.869 -10.190 1.00 32.72 172 GLU A N 1
ATOM 1341 C CA . GLU A 1 172 ? -2.574 13.797 -10.285 1.00 32.72 172 GLU A CA 1
ATOM 1342 C C . GLU A 1 172 ? -2.250 15.055 -9.464 1.00 32.72 172 GLU A C 1
ATOM 1344 O O . GLU A 1 172 ? -2.112 15.005 -8.242 1.00 32.72 172 GLU A O 1
ATOM 1349 N N . LEU A 1 173 ? -2.063 16.185 -10.153 1.00 35.47 173 LEU A N 1
ATOM 1350 C CA . LEU A 1 173 ? -1.782 17.475 -9.522 1.00 35.47 173 LEU A CA 1
ATOM 1351 C C . LEU A 1 173 ? -3.076 18.097 -8.955 1.00 35.47 173 LEU A C 1
ATOM 1353 O O . LEU A 1 173 ? -4.122 17.968 -9.593 1.00 35.47 173 LEU A O 1
ATOM 1357 N N . PRO A 1 174 ? -3.040 18.824 -7.817 1.00 31.06 174 PRO A N 1
ATOM 1358 C CA . PRO A 1 174 ? -4.266 19.195 -7.093 1.00 31.06 174 PRO A CA 1
ATOM 1359 C C . PRO A 1 174 ? -5.093 20.318 -7.738 1.00 31.06 174 PRO A C 1
ATOM 1361 O O . PRO A 1 174 ? -6.224 20.571 -7.326 1.00 31.06 174 PRO A O 1
ATOM 1364 N N . TRP A 1 175 ? -4.540 21.029 -8.723 1.00 39.81 175 TRP A N 1
ATOM 1365 C CA . TRP A 1 175 ? -5.165 22.197 -9.344 1.00 39.81 175 TRP A CA 1
ATOM 1366 C C . TRP A 1 175 ? -5.865 21.854 -10.664 1.00 39.81 175 TRP A C 1
ATOM 1368 O O . TRP A 1 175 ? -5.231 21.510 -11.666 1.00 39.81 175 TRP A O 1
ATOM 1378 N N . LYS A 1 176 ? -7.191 22.045 -10.696 1.00 36.50 176 LYS A N 1
ATOM 1379 C CA . LYS A 1 176 ? -7.968 22.106 -11.942 1.00 36.50 176 LYS A CA 1
ATOM 1380 C C . LYS A 1 176 ? -7.463 23.283 -12.786 1.00 36.50 176 LYS A C 1
ATOM 1382 O O . LYS A 1 176 ? -7.601 24.434 -12.379 1.00 36.50 176 LYS A O 1
ATOM 1387 N N . ARG A 1 177 ? -6.914 23.021 -13.977 1.00 37.56 177 ARG A N 1
ATOM 1388 C CA . ARG A 1 177 ? -6.663 24.084 -14.964 1.00 37.56 177 ARG A CA 1
ATOM 1389 C C . ARG A 1 177 ? -7.985 24.493 -15.610 1.00 37.56 177 ARG A C 1
ATOM 1391 O O . ARG A 1 177 ? -8.639 23.663 -16.234 1.00 37.56 177 ARG A O 1
ATOM 1398 N N . HIS A 1 178 ? -8.342 25.770 -15.512 1.00 35.44 178 HIS A N 1
ATOM 1399 C CA . HIS A 1 178 ? -9.381 26.358 -16.356 1.00 35.44 178 HIS A CA 1
ATOM 1400 C C . HIS A 1 178 ? -8.810 26.591 -17.766 1.00 35.44 178 HIS A C 1
ATOM 1402 O O . HIS A 1 178 ? -7.712 27.122 -17.920 1.00 35.44 178 HIS A O 1
ATOM 1408 N N . ALA A 1 179 ? -9.534 26.162 -18.800 1.00 44.41 179 ALA A N 1
ATOM 1409 C CA . ALA A 1 179 ? -8.989 25.903 -20.137 1.00 44.41 179 ALA A CA 1
ATOM 1410 C C . ALA A 1 179 ? -8.775 27.145 -21.042 1.00 44.41 179 ALA A C 1
ATOM 1412 O O . ALA A 1 179 ? -9.041 27.071 -22.236 1.00 44.41 179 ALA A O 1
ATOM 1413 N N . LYS A 1 180 ? -8.342 28.302 -20.506 1.00 39.66 180 LYS A N 1
ATOM 1414 C CA . LYS A 1 180 ? -8.222 29.562 -21.289 1.00 39.66 180 LYS A CA 1
ATOM 1415 C C . LYS A 1 180 ? -6.979 30.438 -21.020 1.00 39.66 180 LYS A C 1
ATOM 1417 O O . LYS A 1 180 ? -6.961 31.589 -21.446 1.00 39.66 180 LYS A O 1
ATOM 1422 N N . THR A 1 181 ? -5.943 29.954 -20.326 1.00 38.53 181 THR A N 1
ATOM 1423 C CA . THR A 1 181 ? -4.819 30.813 -19.862 1.00 38.53 181 THR A CA 1
ATOM 1424 C C . THR A 1 181 ? -3.419 30.500 -20.409 1.00 38.53 181 THR A C 1
ATOM 1426 O O . THR A 1 181 ? -2.476 31.194 -20.039 1.00 38.53 181 THR A O 1
ATOM 1429 N N . THR A 1 182 ? -3.239 29.533 -21.314 1.00 36.91 182 THR A N 1
ATOM 1430 C CA . THR A 1 182 ? -1.906 29.224 -21.882 1.00 36.91 182 THR A CA 1
ATOM 1431 C C . THR A 1 182 ? -1.384 30.282 -22.864 1.00 36.91 182 THR A C 1
ATOM 1433 O O . THR A 1 182 ? -0.186 30.550 -22.877 1.00 36.91 182 THR A O 1
ATOM 1436 N N . ASP A 1 183 ? -2.264 30.965 -23.600 1.00 36.97 183 ASP A N 1
ATOM 1437 C CA . ASP A 1 183 ? -1.894 31.902 -24.683 1.00 36.97 183 ASP A CA 1
ATOM 1438 C C . ASP A 1 183 ? -1.401 33.287 -24.219 1.00 36.97 183 ASP A C 1
ATOM 1440 O O . ASP A 1 183 ? -1.189 34.189 -25.032 1.00 36.97 183 ASP A O 1
ATOM 1444 N N . ARG A 1 184 ? -1.232 33.495 -22.906 1.00 37.53 184 ARG A N 1
ATOM 1445 C CA . ARG A 1 184 ? -0.770 34.778 -22.340 1.00 37.53 184 ARG A CA 1
ATOM 1446 C C . ARG A 1 184 ? 0.532 34.705 -21.540 1.00 37.53 184 ARG A C 1
ATOM 1448 O O . ARG A 1 184 ? 1.004 35.751 -21.120 1.00 37.53 184 ARG A O 1
ATOM 1455 N N . MET A 1 185 ? 1.142 33.529 -21.356 1.00 37.31 185 MET A N 1
ATOM 1456 C CA . MET A 1 185 ? 2.413 33.423 -20.611 1.00 37.31 185 MET A CA 1
ATOM 1457 C C . MET A 1 185 ? 3.658 33.865 -21.398 1.00 37.31 185 MET A C 1
ATOM 1459 O O . MET A 1 185 ? 4.680 34.136 -20.779 1.00 37.31 185 MET A O 1
ATOM 1463 N N . PHE A 1 186 ? 3.583 33.945 -22.732 1.00 41.38 186 PHE A N 1
ATOM 1464 C CA . PHE A 1 186 ? 4.741 34.242 -23.594 1.00 41.38 186 PHE A CA 1
ATOM 1465 C C . PHE A 1 186 ? 4.515 35.391 -24.586 1.00 41.38 186 PHE A C 1
ATOM 1467 O O . PHE A 1 186 ? 5.346 35.617 -25.465 1.00 41.38 186 PHE A O 1
ATOM 1474 N N . LYS A 1 187 ? 3.415 36.146 -24.451 1.00 35.12 187 LYS A N 1
ATOM 1475 C CA . LYS A 1 187 ? 3.340 37.462 -25.096 1.00 35.12 187 LYS A CA 1
ATOM 1476 C C . LYS A 1 187 ? 4.278 38.417 -24.358 1.00 35.12 187 LYS A C 1
ATOM 1478 O O . LYS A 1 187 ? 4.367 38.374 -23.136 1.00 35.12 187 LYS A O 1
ATOM 1483 N N . ASP A 1 188 ? 4.994 39.218 -25.140 1.00 38.16 188 ASP A N 1
ATOM 1484 C CA . ASP A 1 188 ? 5.938 40.253 -24.702 1.00 38.16 188 ASP A CA 1
ATOM 1485 C C . ASP A 1 188 ? 7.235 39.756 -24.022 1.00 38.16 188 ASP A C 1
ATOM 1487 O O . ASP A 1 188 ? 7.954 40.542 -23.406 1.00 38.16 188 ASP A O 1
ATOM 1491 N N . PHE A 1 189 ? 7.608 38.478 -24.190 1.00 35.28 189 PHE A N 1
ATOM 1492 C CA . PHE A 1 189 ? 8.934 37.998 -23.774 1.00 35.28 189 PHE A CA 1
ATOM 1493 C C . PHE A 1 189 ? 10.025 38.479 -24.761 1.00 35.28 189 PHE A C 1
ATOM 1495 O O . PHE A 1 189 ? 9.909 38.199 -25.961 1.00 35.28 189 PHE A O 1
ATOM 1502 N N . PRO A 1 190 ? 11.088 39.186 -24.321 1.00 41.22 190 PRO A N 1
ATOM 1503 C CA . PRO A 1 190 ? 12.109 39.700 -25.233 1.00 41.22 190 PRO A CA 1
ATOM 1504 C C . PRO A 1 190 ? 12.916 38.572 -25.886 1.00 41.22 190 PRO A C 1
ATOM 1506 O O . PRO A 1 190 ? 13.365 37.641 -25.215 1.00 41.22 190 PRO A O 1
ATOM 1509 N N . LYS A 1 191 ? 13.158 38.680 -27.199 1.00 42.44 191 LYS A N 1
ATOM 1510 C CA . LYS A 1 191 ? 13.883 37.656 -27.978 1.00 42.44 191 LYS A CA 1
ATOM 1511 C C . LYS A 1 191 ? 15.334 37.446 -27.520 1.00 42.44 191 LYS A C 1
ATOM 1513 O O . LYS A 1 191 ? 15.879 36.368 -27.730 1.00 42.44 191 LYS A O 1
ATOM 1518 N N . ASP A 1 192 ? 15.918 38.429 -26.836 1.00 41.06 192 ASP A N 1
ATOM 1519 C CA . ASP A 1 192 ? 17.307 38.406 -26.358 1.00 41.06 192 ASP A CA 1
ATOM 1520 C C . ASP A 1 192 ? 17.466 37.845 -24.929 1.00 41.06 192 ASP A C 1
ATOM 1522 O O . ASP A 1 192 ? 18.581 37.757 -24.409 1.00 41.06 192 ASP A O 1
ATOM 1526 N N . SER A 1 193 ? 16.369 37.464 -24.259 1.00 41.12 193 SER A N 1
ATOM 1527 C CA . SER A 1 193 ? 16.394 37.032 -22.851 1.00 41.12 193 SER A CA 1
ATOM 1528 C C . SER A 1 193 ? 16.955 35.622 -22.616 1.00 41.12 193 SER A C 1
ATOM 1530 O O . SER A 1 193 ? 17.197 35.261 -21.464 1.00 41.12 193 SER A O 1
ATOM 1532 N N . ILE A 1 194 ? 17.197 34.831 -23.667 1.00 41.66 194 ILE A N 1
ATOM 1533 C CA . ILE A 1 194 ? 17.817 33.501 -23.572 1.00 41.66 194 ILE A CA 1
ATOM 1534 C C . ILE A 1 194 ? 19.154 33.521 -24.315 1.00 41.66 194 ILE A C 1
ATOM 1536 O O . ILE A 1 194 ? 19.231 33.271 -25.516 1.00 41.66 194 ILE A O 1
ATOM 1540 N N . LYS A 1 195 ? 20.242 33.779 -23.582 1.00 43.78 195 LYS A N 1
ATOM 1541 C CA . LYS A 1 195 ? 21.588 33.449 -24.066 1.00 43.78 195 LYS A CA 1
ATOM 1542 C C . LYS A 1 195 ? 21.754 31.937 -23.981 1.00 43.78 195 LYS A C 1
ATOM 1544 O O . LYS A 1 195 ? 21.881 31.412 -22.880 1.00 43.78 195 LYS A O 1
ATOM 1549 N N . SER A 1 196 ? 21.760 31.257 -25.127 1.00 42.25 196 SER A N 1
ATOM 1550 C CA . SER A 1 196 ? 21.989 29.811 -25.206 1.00 42.25 196 SER A CA 1
ATOM 1551 C C . SER A 1 196 ? 23.303 29.444 -24.513 1.00 42.25 196 SER A C 1
ATOM 1553 O O . SER A 1 196 ? 24.377 29.860 -24.955 1.00 42.25 196 SER A O 1
ATOM 1555 N N . THR A 1 197 ? 23.226 28.669 -23.433 1.00 41.47 197 THR A N 1
ATOM 1556 C CA . THR A 1 197 ? 24.395 28.298 -22.613 1.00 41.47 197 THR A CA 1
ATOM 1557 C C . THR A 1 197 ? 25.064 27.007 -23.085 1.00 41.47 197 THR A C 1
ATOM 1559 O O . THR A 1 197 ? 26.125 26.636 -22.588 1.00 41.47 197 THR A O 1
ATOM 1562 N N . SER A 1 198 ? 24.467 26.326 -24.069 1.00 46.97 198 SER A N 1
ATOM 1563 C CA . SER A 1 198 ? 24.955 25.066 -24.627 1.00 46.97 198 SER A CA 1
ATOM 1564 C C . SER A 1 198 ? 24.688 24.955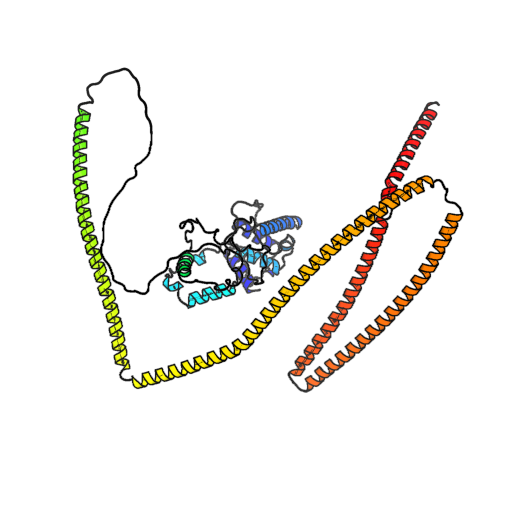 -26.131 1.00 46.97 198 SER A C 1
ATOM 1566 O O . SER A 1 198 ? 23.626 25.336 -26.622 1.00 46.97 198 SER A O 1
ATOM 1568 N N . LEU A 1 199 ? 25.620 24.336 -26.865 1.00 42.03 199 LEU A N 1
ATOM 1569 C CA . LEU A 1 199 ? 25.456 23.993 -28.286 1.00 42.03 199 LEU A CA 1
ATOM 1570 C C . LEU A 1 199 ? 24.211 23.115 -28.530 1.00 42.03 199 LEU A C 1
ATOM 1572 O O . LEU A 1 199 ? 23.564 23.213 -29.571 1.00 42.03 199 LEU A O 1
ATOM 1576 N N . LEU A 1 200 ? 23.863 22.266 -27.555 1.00 43.50 200 LEU A N 1
ATOM 1577 C CA . LEU A 1 200 ? 22.708 21.370 -27.625 1.00 43.50 200 LEU A CA 1
ATOM 1578 C C . LEU A 1 200 ? 21.378 22.139 -27.557 1.00 43.50 200 LEU A C 1
ATOM 1580 O O . LEU A 1 200 ? 20.406 21.739 -28.188 1.00 43.50 200 LEU A O 1
ATOM 1584 N N . GLU A 1 201 ? 21.353 23.256 -26.827 1.00 44.38 201 GLU A N 1
ATOM 1585 C CA . GLU A 1 201 ? 20.199 24.152 -26.696 1.00 44.38 201 GLU A CA 1
ATOM 1586 C C . GLU A 1 201 ? 19.949 24.900 -28.015 1.00 44.38 201 GLU A C 1
ATOM 1588 O O . GLU A 1 201 ? 18.835 24.880 -28.536 1.00 44.38 201 GLU A O 1
ATOM 1593 N N . ALA A 1 202 ? 21.009 25.438 -28.629 1.00 48.19 202 ALA A N 1
ATOM 1594 C CA . ALA A 1 202 ? 20.937 26.055 -29.955 1.00 48.19 202 ALA A CA 1
ATOM 1595 C C . ALA A 1 202 ? 20.461 25.062 -31.038 1.00 48.19 202 ALA A C 1
ATOM 1597 O O . ALA A 1 202 ? 19.569 25.377 -31.825 1.00 48.19 202 ALA A O 1
ATOM 1598 N N . LEU A 1 203 ? 20.999 23.835 -31.050 1.00 47.22 203 LEU A N 1
ATOM 1599 C CA . LEU A 1 203 ? 20.583 22.785 -31.990 1.00 47.22 203 LEU A CA 1
ATOM 1600 C C . LEU A 1 203 ? 19.145 22.293 -31.755 1.00 47.22 203 LEU A C 1
ATOM 1602 O O . LEU A 1 203 ? 18.472 21.923 -32.718 1.00 47.22 203 LEU A O 1
ATOM 1606 N N . ALA A 1 204 ? 18.665 22.289 -30.508 1.00 48.50 204 ALA A N 1
ATOM 1607 C CA . ALA A 1 204 ? 17.283 21.938 -30.192 1.00 48.50 204 ALA A CA 1
ATOM 1608 C C . ALA A 1 204 ? 16.301 22.989 -30.728 1.00 48.50 204 ALA A C 1
ATOM 1610 O O . ALA A 1 204 ? 15.334 22.617 -31.387 1.00 48.50 204 ALA A O 1
ATOM 1611 N N . ILE A 1 205 ? 16.584 24.282 -30.529 1.00 50.09 205 ILE A N 1
ATOM 1612 C CA . ILE A 1 205 ? 15.756 25.389 -31.040 1.00 50.09 205 ILE A CA 1
ATOM 1613 C C . ILE A 1 205 ? 15.646 25.312 -32.574 1.00 50.09 205 ILE A C 1
ATOM 1615 O O . ILE A 1 205 ? 14.540 25.228 -33.104 1.00 50.09 205 ILE A O 1
ATOM 1619 N N . ILE A 1 206 ? 16.780 25.180 -33.276 1.00 47.66 206 ILE A N 1
ATOM 1620 C CA . ILE A 1 206 ? 16.840 25.073 -34.750 1.00 47.66 206 ILE A CA 1
ATOM 1621 C C . ILE A 1 206 ? 16.027 23.877 -35.297 1.00 47.66 206 ILE A C 1
ATOM 1623 O O . ILE A 1 206 ? 15.509 23.926 -36.417 1.00 47.66 206 ILE A O 1
ATOM 1627 N N . LYS A 1 207 ? 15.892 22.786 -34.526 1.00 44.62 207 LYS A N 1
ATOM 1628 C CA . LYS A 1 207 ? 15.074 21.625 -34.918 1.00 44.62 207 LYS A CA 1
ATOM 1629 C C . LYS A 1 207 ? 13.598 21.743 -34.534 1.00 44.62 207 LYS A C 1
ATOM 1631 O O . LYS A 1 207 ? 12.765 21.210 -35.265 1.00 44.62 207 LYS A O 1
ATOM 1636 N N . CYS A 1 208 ? 13.275 22.405 -33.425 1.00 41.75 208 CYS A N 1
ATOM 1637 C CA . CYS A 1 208 ? 11.898 22.570 -32.957 1.00 41.75 208 CYS A CA 1
ATOM 1638 C C . CYS A 1 208 ? 11.061 23.460 -33.886 1.00 41.75 208 CYS A C 1
ATOM 1640 O O . CYS A 1 208 ? 9.896 23.140 -34.112 1.00 41.75 208 CYS A O 1
ATOM 1642 N N . ASP A 1 209 ? 11.656 24.487 -34.501 1.00 40.56 209 ASP A N 1
ATOM 1643 C CA . ASP A 1 209 ? 10.956 25.380 -35.442 1.00 40.56 209 ASP A CA 1
ATOM 1644 C C . ASP A 1 209 ? 10.393 24.662 -36.687 1.00 40.56 209 ASP A C 1
ATOM 1646 O O . ASP A 1 209 ? 9.509 25.186 -37.361 1.00 40.56 209 ASP A O 1
ATOM 1650 N N . ASN A 1 210 ? 10.874 23.452 -37.002 1.00 38.69 210 ASN A N 1
ATOM 1651 C CA . ASN A 1 210 ? 10.514 22.736 -38.230 1.00 38.69 210 ASN A CA 1
ATOM 1652 C C . ASN A 1 210 ? 9.470 21.617 -38.057 1.00 38.69 210 ASN A C 1
ATOM 1654 O O . ASN A 1 210 ? 8.971 21.110 -39.062 1.00 38.69 210 ASN A O 1
ATOM 1658 N N . ILE A 1 211 ? 9.139 21.183 -36.831 1.00 39.22 211 ILE A N 1
ATOM 1659 C CA . ILE A 1 211 ? 8.188 20.074 -36.612 1.00 39.22 211 ILE A CA 1
ATOM 1660 C C . ILE A 1 211 ? 7.380 20.273 -35.320 1.00 39.22 211 ILE A C 1
ATOM 1662 O O . ILE A 1 211 ? 7.843 19.877 -34.255 1.00 39.22 211 ILE A O 1
ATOM 1666 N N . MET A 1 212 ? 6.147 20.792 -35.435 1.00 26.62 212 MET A N 1
ATOM 1667 C CA . MET A 1 212 ? 4.931 20.297 -34.744 1.00 26.62 212 MET A CA 1
ATOM 1668 C C . MET A 1 212 ? 3.694 21.172 -35.056 1.00 26.62 212 MET A C 1
ATOM 1670 O O . MET A 1 212 ? 3.212 21.936 -34.222 1.00 26.62 212 MET A O 1
ATOM 1674 N N . PHE A 1 213 ? 3.099 20.995 -36.241 1.00 28.27 213 PHE A N 1
ATOM 1675 C CA . PHE A 1 213 ? 1.673 21.301 -36.427 1.00 28.27 213 PHE A CA 1
ATOM 1676 C C . PHE A 1 213 ? 0.838 20.150 -35.839 1.00 28.27 213 PHE A C 1
ATOM 1678 O O . PHE A 1 213 ? 0.455 19.226 -36.554 1.00 28.27 213 PHE A O 1
ATOM 1685 N N . LEU A 1 214 ? 0.538 20.198 -34.537 1.00 27.52 214 LEU A N 1
ATOM 1686 C CA . LEU A 1 214 ? -0.528 19.379 -33.943 1.00 27.52 214 LEU A CA 1
ATOM 1687 C C . LEU A 1 214 ? -1.843 20.158 -33.952 1.00 27.52 214 LEU A C 1
ATOM 1689 O O . LEU A 1 214 ? -2.294 20.713 -32.952 1.00 27.52 214 LEU A O 1
ATOM 1693 N N . ARG A 1 215 ? -2.445 20.188 -35.140 1.00 28.33 215 ARG A N 1
ATOM 1694 C CA . ARG A 1 215 ? -3.816 20.634 -35.363 1.00 28.33 215 ARG A CA 1
ATOM 1695 C C . ARG A 1 215 ? -4.773 19.606 -34.745 1.00 28.33 215 ARG A C 1
ATOM 1697 O O . ARG A 1 215 ? -4.916 18.504 -35.265 1.00 28.33 215 ARG A O 1
ATOM 1704 N N . ASN A 1 216 ? -5.408 19.958 -33.629 1.00 28.47 216 ASN A N 1
ATOM 1705 C CA . ASN A 1 216 ? -6.465 19.149 -33.019 1.00 28.47 216 ASN A CA 1
ATOM 1706 C C . ASN A 1 216 ? -7.813 19.469 -33.685 1.00 28.47 216 ASN A C 1
ATOM 1708 O O . ASN A 1 216 ? -8.577 20.284 -33.173 1.00 28.47 216 ASN A O 1
ATOM 1712 N N . ASP A 1 217 ? -8.123 18.813 -34.804 1.00 32.69 217 ASP A N 1
ATOM 1713 C CA . ASP A 1 217 ? -9.461 18.852 -35.415 1.00 32.69 217 ASP A CA 1
ATOM 1714 C C . ASP A 1 217 ? -10.456 17.961 -34.629 1.00 32.69 217 ASP A C 1
ATOM 1716 O O . ASP A 1 217 ? -10.928 16.953 -35.146 1.00 32.69 217 ASP A O 1
ATOM 1720 N N . PHE A 1 218 ? -10.752 18.289 -33.360 1.00 32.03 218 PHE A N 1
ATOM 1721 C CA . PHE A 1 218 ? -11.762 17.589 -32.538 1.00 32.03 218 PHE A CA 1
ATOM 1722 C C . PHE A 1 218 ? -12.381 18.471 -31.431 1.00 32.03 218 PHE A C 1
ATOM 1724 O O . PHE A 1 218 ? -12.318 18.120 -30.256 1.00 32.03 218 PHE A O 1
ATOM 1731 N N . GLU A 1 219 ? -13.018 19.595 -31.781 1.00 33.88 219 GLU A N 1
ATOM 1732 C CA . GLU A 1 219 ? -14.031 20.231 -30.910 1.00 33.88 219 GLU A CA 1
ATOM 1733 C C . GLU A 1 219 ? -14.928 21.225 -31.684 1.00 33.88 219 GLU A C 1
ATOM 1735 O O . GLU A 1 219 ? -14.877 22.427 -31.457 1.00 33.88 219 GLU A O 1
ATOM 1740 N N . ASP A 1 220 ? -15.753 20.739 -32.626 1.00 34.34 220 ASP A N 1
ATOM 1741 C CA . ASP A 1 220 ? -16.658 21.619 -33.398 1.00 34.34 220 ASP A CA 1
ATOM 1742 C C . ASP A 1 220 ? -17.977 20.923 -33.816 1.00 34.34 220 ASP A C 1
ATOM 1744 O O . ASP A 1 220 ? -18.264 20.704 -34.990 1.00 34.34 220 ASP A O 1
ATOM 1748 N N . VAL A 1 221 ? -18.784 20.516 -32.821 1.00 33.69 221 VAL A N 1
ATOM 1749 C CA . VAL A 1 221 ? -20.185 20.053 -33.021 1.00 33.69 221 VAL A CA 1
ATOM 1750 C C . VAL A 1 221 ? -21.154 20.573 -31.938 1.00 33.69 221 VAL A C 1
ATOM 1752 O O . VAL A 1 221 ? -22.351 20.659 -32.181 1.00 33.69 221 VAL A O 1
ATOM 1755 N N . ALA A 1 222 ? -20.682 20.943 -30.738 1.00 33.12 222 ALA A N 1
ATOM 1756 C CA . ALA A 1 222 ? -21.562 21.110 -29.569 1.00 33.12 222 ALA A CA 1
ATOM 1757 C C . ALA A 1 222 ? -22.017 22.548 -29.226 1.00 33.12 222 ALA A C 1
ATOM 1759 O O . ALA A 1 222 ? -22.895 22.697 -28.384 1.00 33.12 222 ALA A O 1
ATOM 1760 N N . ASN A 1 223 ? -21.438 23.604 -29.816 1.00 33.50 223 ASN A N 1
ATOM 1761 C CA . ASN A 1 223 ? -21.641 24.994 -29.360 1.00 33.50 223 ASN A CA 1
ATOM 1762 C C . ASN A 1 223 ? -21.963 25.981 -30.501 1.00 33.50 223 ASN A C 1
ATOM 1764 O O . ASN A 1 223 ? -21.279 26.995 -30.650 1.00 33.50 223 ASN A O 1
ATOM 1768 N N . LYS A 1 224 ? -22.993 25.709 -31.321 1.00 32.59 224 LYS A N 1
ATOM 1769 C CA . LYS A 1 224 ? -23.414 26.663 -32.371 1.00 32.59 224 LYS A CA 1
ATOM 1770 C C . LYS A 1 224 ? -24.909 26.710 -32.730 1.00 32.59 224 LYS A C 1
ATOM 1772 O O . LYS A 1 224 ? -25.248 27.115 -33.833 1.00 32.59 224 LYS A O 1
ATOM 1777 N N . GLU A 1 225 ? -25.797 26.370 -31.793 1.00 29.67 225 GLU A N 1
ATOM 1778 C CA . GLU A 1 225 ? -27.255 26.589 -31.942 1.00 29.67 225 GLU A CA 1
ATOM 1779 C C . GLU A 1 225 ? -27.833 27.652 -30.988 1.00 29.67 225 GLU A C 1
ATOM 1781 O O . GLU A 1 225 ? -29.032 27.908 -31.005 1.00 29.67 225 GLU A O 1
ATOM 1786 N N . MET A 1 226 ? -27.004 28.308 -30.166 1.00 30.59 226 MET A N 1
ATOM 1787 C CA . MET A 1 226 ? -27.479 29.309 -29.202 1.00 30.59 226 MET A CA 1
ATOM 1788 C C . MET A 1 226 ? -26.606 30.570 -29.170 1.00 30.59 226 MET A C 1
ATOM 1790 O O . MET A 1 226 ? -26.006 30.884 -28.147 1.00 30.59 226 MET A O 1
ATOM 1794 N N . SER A 1 227 ? -26.542 31.265 -30.310 1.00 28.41 227 SER A N 1
ATOM 1795 C CA . SER A 1 227 ? -26.370 32.725 -30.403 1.00 28.41 227 SER A CA 1
ATOM 1796 C C . SER A 1 227 ? -26.530 33.200 -31.854 1.00 28.41 227 SER A C 1
ATOM 1798 O O . SER A 1 227 ? -25.998 32.588 -32.775 1.00 28.41 227 SER A O 1
ATOM 1800 N N . ASP A 1 228 ? -27.213 34.333 -32.006 1.00 26.81 228 ASP A N 1
ATOM 1801 C CA . ASP A 1 228 ? -27.157 35.263 -33.142 1.00 26.81 228 ASP A CA 1
ATOM 1802 C C . ASP A 1 228 ? -27.792 34.847 -34.475 1.00 26.81 228 ASP A C 1
ATOM 1804 O O . ASP A 1 228 ? -27.194 34.834 -35.549 1.00 26.81 228 ASP A O 1
ATOM 1808 N N . SER A 1 229 ? -29.117 34.741 -34.415 1.00 25.11 229 SER A N 1
ATOM 1809 C CA . SER A 1 229 ? -29.969 35.302 -35.460 1.00 25.11 229 SER A CA 1
ATOM 1810 C C . SER A 1 229 ? -29.947 36.847 -35.437 1.00 25.11 229 SER A C 1
ATOM 1812 O O . SER A 1 229 ? -30.861 37.443 -34.867 1.00 25.11 229 SER A O 1
ATOM 1814 N N . PHE A 1 230 ? -28.970 37.515 -36.071 1.00 24.84 230 PHE A N 1
ATOM 1815 C CA . PHE A 1 230 ? -29.209 38.825 -36.715 1.00 24.84 230 PHE A CA 1
ATOM 1816 C C . PHE A 1 230 ? -28.094 39.272 -37.684 1.00 24.84 230 PHE A C 1
ATOM 1818 O O . PHE A 1 230 ? -26.918 39.035 -37.448 1.00 24.84 230 PHE A O 1
ATOM 1825 N N . GLN A 1 231 ? -28.516 40.022 -38.710 1.00 29.39 231 GLN A N 1
ATOM 1826 C CA . GLN A 1 231 ? -27.732 40.782 -39.706 1.00 29.39 231 GLN A CA 1
ATOM 1827 C C . GLN A 1 231 ? -27.032 40.006 -40.846 1.00 29.39 231 GLN A C 1
ATOM 1829 O O . GLN A 1 231 ? -25.981 39.391 -40.700 1.00 29.39 231 GLN A O 1
ATOM 1834 N N . LEU A 1 232 ? -27.632 40.157 -42.037 1.00 24.39 232 LEU A N 1
ATOM 1835 C CA . LEU A 1 232 ? -26.983 40.091 -43.355 1.00 24.39 232 LEU A CA 1
ATOM 1836 C C . LEU A 1 232 ? -25.858 41.158 -43.423 1.00 24.39 232 LEU A C 1
ATOM 1838 O O . LEU A 1 232 ? -25.928 42.136 -42.684 1.00 24.39 232 LEU A O 1
ATOM 1842 N N . THR A 1 233 ? -24.811 41.062 -44.252 1.00 27.22 233 THR A N 1
ATOM 1843 C CA . THR A 1 233 ? -24.864 41.214 -45.726 1.00 27.22 233 THR A CA 1
ATOM 1844 C C . THR A 1 233 ? -23.571 40.781 -46.442 1.00 27.22 233 THR A C 1
ATOM 1846 O O . THR A 1 233 ? -22.486 41.115 -45.983 1.00 27.22 233 THR A O 1
ATOM 1849 N N . ASP A 1 234 ? -23.745 40.160 -47.615 1.00 24.89 234 ASP A N 1
ATOM 1850 C CA . ASP A 1 234 ? -23.028 40.324 -48.902 1.00 24.89 234 ASP A CA 1
ATOM 1851 C C . ASP A 1 234 ? -21.487 40.329 -49.078 1.00 24.89 234 ASP A C 1
ATOM 1853 O O . ASP A 1 234 ? -20.707 40.829 -48.279 1.00 24.89 234 ASP A O 1
ATOM 1857 N N . ALA A 1 235 ? -21.124 39.895 -50.302 1.00 25.28 235 ALA A N 1
ATOM 1858 C CA . ALA A 1 235 ? -19.836 39.970 -51.021 1.00 25.28 235 ALA A CA 1
ATOM 1859 C C . ALA A 1 235 ? -18.820 38.841 -50.711 1.00 25.28 235 ALA A C 1
ATOM 1861 O O . ALA A 1 235 ? -18.024 38.936 -49.789 1.00 25.28 235 ALA A O 1
ATOM 1862 N N . ALA A 1 236 ? -18.822 37.673 -51.367 1.00 23.61 236 ALA A N 1
ATOM 1863 C CA . ALA A 1 236 ? -18.837 37.334 -52.802 1.00 23.61 236 ALA A CA 1
ATOM 1864 C C . ALA A 1 236 ? -17.494 37.523 -53.556 1.00 23.61 236 ALA A C 1
ATOM 1866 O O . ALA A 1 236 ? -16.998 38.636 -53.680 1.00 23.61 236 ALA A O 1
ATOM 1867 N N . LYS A 1 237 ? -17.077 36.418 -54.210 1.00 27.98 237 LYS A N 1
ATOM 1868 C CA . LYS A 1 237 ? -16.250 36.283 -55.438 1.00 27.98 237 LYS A CA 1
ATOM 1869 C C . LYS A 1 237 ? -14.707 36.195 -55.360 1.00 27.98 237 LYS A C 1
ATOM 1871 O O . LYS A 1 237 ? -14.035 37.179 -55.094 1.00 27.98 237 LYS A O 1
ATOM 1876 N N . ASN A 1 238 ? -14.228 35.052 -55.889 1.00 27.62 238 ASN A N 1
ATOM 1877 C CA . ASN A 1 238 ? -13.073 34.881 -56.800 1.00 27.62 238 ASN A CA 1
ATOM 1878 C C . ASN A 1 238 ? -11.647 35.047 -56.193 1.00 27.62 238 ASN A C 1
ATOM 1880 O O . ASN A 1 238 ? -11.468 35.764 -55.222 1.00 27.62 238 ASN A O 1
ATOM 1884 N N . ASN A 1 239 ? -10.564 34.439 -56.709 1.00 28.56 239 ASN A N 1
ATOM 1885 C CA . ASN A 1 239 ? -10.422 33.360 -57.701 1.00 28.56 239 ASN A CA 1
ATOM 1886 C C . ASN A 1 239 ? -9.116 32.557 -57.479 1.00 28.56 239 ASN A C 1
ATOM 1888 O O . ASN A 1 239 ? -8.104 33.111 -57.070 1.00 28.56 239 ASN A O 1
ATOM 1892 N N . GLU A 1 240 ? -9.175 31.266 -57.803 1.00 25.27 240 GLU A N 1
ATOM 1893 C CA . GLU A 1 240 ? -8.218 30.460 -58.593 1.00 25.27 240 GLU A CA 1
ATOM 1894 C C . GLU A 1 240 ? -6.725 30.852 -58.774 1.00 25.27 240 GLU A C 1
ATOM 1896 O O . GLU A 1 240 ? -6.397 31.927 -59.256 1.00 25.27 240 GLU A O 1
ATOM 1901 N N . PHE A 1 241 ? -5.869 29.830 -58.574 1.00 26.69 241 PHE A N 1
ATOM 1902 C CA . PHE A 1 241 ? -4.653 29.445 -59.333 1.00 26.69 241 PHE A CA 1
ATOM 1903 C C . PHE A 1 241 ? -3.525 30.455 -59.663 1.00 26.69 241 PHE A C 1
ATOM 1905 O O . PHE A 1 241 ? -3.724 31.452 -60.344 1.00 26.69 241 PHE A O 1
ATOM 1912 N N . GLY A 1 242 ? -2.272 30.039 -59.397 1.00 25.48 242 GLY A N 1
ATOM 1913 C CA . GLY A 1 242 ? -1.108 30.500 -60.178 1.00 25.48 242 GLY A CA 1
ATOM 1914 C C . GLY A 1 242 ? 0.247 30.561 -59.458 1.00 25.48 242 GLY A C 1
ATOM 1915 O O . GLY A 1 242 ? 0.624 31.597 -58.922 1.00 25.48 242 GLY A O 1
ATOM 1916 N N . THR A 1 243 ? 1.043 29.491 -59.536 1.00 28.72 243 THR A N 1
ATOM 1917 C CA . THR A 1 243 ? 2.522 29.587 -59.569 1.00 28.72 243 THR A CA 1
ATOM 1918 C C . THR A 1 243 ? 2.943 30.128 -60.955 1.00 28.72 243 THR A C 1
ATOM 1920 O O . THR A 1 243 ? 2.208 29.855 -61.907 1.00 28.72 243 THR A O 1
ATOM 1923 N N . PRO A 1 244 ? 4.068 30.873 -61.138 1.00 35.38 244 PRO A N 1
ATOM 1924 C CA . PRO A 1 244 ? 5.423 30.375 -60.837 1.00 35.38 244 PRO A CA 1
ATOM 1925 C C . PRO A 1 244 ? 6.500 31.415 -60.410 1.00 35.38 244 PRO A C 1
ATOM 1927 O O . PRO A 1 244 ? 6.265 32.614 -60.309 1.00 35.38 244 PRO A O 1
ATOM 1930 N N . PHE A 1 245 ? 7.718 30.904 -60.178 1.00 27.62 245 PHE A N 1
ATOM 1931 C CA . PHE A 1 245 ? 8.984 31.642 -59.990 1.00 27.62 245 PHE A CA 1
ATOM 1932 C C . PHE A 1 245 ? 9.303 32.631 -61.132 1.00 27.62 245 PHE A C 1
ATOM 1934 O O . PHE A 1 245 ? 9.005 32.338 -62.292 1.00 27.62 245 PHE A O 1
ATOM 1941 N N . PRO A 1 246 ? 10.036 33.724 -60.835 1.00 32.94 246 PRO A N 1
ATOM 1942 C CA . PRO A 1 246 ? 11.421 33.816 -61.337 1.00 32.94 246 PRO A CA 1
ATOM 1943 C C . PRO A 1 246 ? 12.446 34.419 -60.342 1.00 32.94 246 PRO A C 1
ATOM 1945 O O . PRO A 1 246 ? 12.103 34.840 -59.241 1.00 32.94 246 PRO A O 1
ATOM 1948 N N . GLN A 1 247 ? 13.731 34.408 -60.731 1.00 28.70 247 GLN A N 1
ATOM 1949 C CA . GLN A 1 247 ? 14.881 34.934 -59.965 1.00 28.70 247 GLN A CA 1
ATOM 1950 C C . GLN A 1 247 ? 15.181 36.440 -60.285 1.00 28.70 247 GLN A C 1
ATOM 1952 O O . GLN A 1 247 ? 14.250 37.142 -60.673 1.00 28.70 247 GLN A O 1
ATOM 1957 N N . PRO A 1 248 ? 16.381 37.029 -60.038 1.00 40.75 248 PRO A N 1
ATOM 1958 C CA . PRO A 1 248 ? 16.495 38.174 -59.133 1.00 40.75 248 PRO A CA 1
ATOM 1959 C C . PRO A 1 248 ? 16.874 39.500 -59.825 1.00 40.75 248 PRO A C 1
ATOM 1961 O O . PRO A 1 248 ? 17.490 39.516 -60.889 1.00 40.75 248 PRO A O 1
ATOM 1964 N N . VAL A 1 249 ? 16.584 40.636 -59.180 1.00 28.12 249 VAL A N 1
ATOM 1965 C CA . VAL A 1 249 ? 16.970 41.978 -59.666 1.00 28.12 249 VAL A CA 1
ATOM 1966 C C . VAL A 1 249 ? 17.656 42.786 -58.555 1.00 28.12 249 VAL A C 1
ATOM 1968 O O . VAL A 1 249 ? 17.494 42.513 -57.367 1.00 28.12 249 VAL A O 1
ATOM 1971 N N . ALA A 1 250 ? 18.517 43.716 -58.968 1.00 27.73 250 ALA A N 1
ATOM 1972 C CA . ALA A 1 250 ? 19.573 44.316 -58.164 1.00 27.73 250 ALA A CA 1
ATOM 1973 C C . ALA A 1 250 ? 19.147 45.459 -57.219 1.00 27.73 250 ALA A C 1
ATOM 1975 O O . ALA A 1 250 ? 18.220 46.212 -57.495 1.00 27.73 250 ALA A O 1
ATOM 1976 N N . ILE A 1 251 ? 19.951 45.602 -56.157 1.00 30.84 251 ILE A N 1
ATOM 1977 C CA . ILE A 1 251 ? 20.469 46.841 -55.541 1.00 30.84 251 ILE A CA 1
ATOM 1978 C C . ILE A 1 251 ? 19.669 48.130 -55.804 1.00 30.84 251 ILE A C 1
ATOM 1980 O O . ILE A 1 251 ? 19.745 48.692 -56.895 1.00 30.84 251 ILE A O 1
ATOM 1984 N N . GLN A 1 252 ? 19.142 48.731 -54.732 1.00 29.84 252 GLN A N 1
ATOM 1985 C CA . GLN A 1 252 ? 19.070 50.191 -54.617 1.00 29.84 252 GLN A CA 1
ATOM 1986 C C . GLN A 1 252 ? 19.571 50.673 -53.250 1.00 29.84 252 GLN A C 1
ATOM 1988 O O . GLN A 1 252 ? 19.289 50.086 -52.209 1.00 29.84 252 GLN A O 1
ATOM 1993 N N . SER A 1 253 ? 20.360 51.744 -53.304 1.00 28.77 253 SER A N 1
ATOM 1994 C CA . SER A 1 253 ? 20.843 52.529 -52.169 1.00 28.77 253 SER A CA 1
ATOM 1995 C C . SER A 1 253 ? 19.795 53.566 -51.776 1.00 28.77 253 SER A C 1
ATOM 1997 O O . SER A 1 253 ? 19.167 54.133 -52.667 1.00 28.77 253 SER A O 1
ATOM 1999 N N . LEU A 1 254 ? 19.680 53.881 -50.483 1.00 28.09 254 LEU A N 1
ATOM 2000 C CA . LEU A 1 254 ? 19.262 55.205 -50.014 1.00 28.09 254 LEU A CA 1
ATOM 2001 C C . LEU A 1 254 ? 19.715 55.425 -48.564 1.00 28.09 254 LEU A C 1
ATOM 2003 O O . LEU A 1 254 ? 19.703 54.506 -47.749 1.00 28.09 254 LEU A O 1
ATOM 2007 N N . ALA A 1 255 ? 20.159 56.647 -48.275 1.00 26.45 255 ALA A N 1
ATOM 2008 C CA . ALA A 1 255 ? 20.725 57.062 -46.994 1.00 26.45 255 ALA A CA 1
ATOM 2009 C C . ALA A 1 255 ? 19.802 58.049 -46.258 1.00 26.45 255 ALA A C 1
ATOM 2011 O O . ALA A 1 255 ? 18.931 58.665 -46.868 1.00 26.45 255 ALA A O 1
ATOM 2012 N N . GLY A 1 256 ? 20.060 58.236 -44.960 1.00 25.72 256 GLY A N 1
ATOM 2013 C CA . GLY A 1 256 ? 19.340 59.153 -44.068 1.00 25.72 256 GLY A CA 1
ATOM 2014 C C . GLY A 1 256 ? 18.743 58.423 -42.852 1.00 25.72 256 GLY A C 1
ATOM 2015 O O . GLY A 1 256 ? 18.333 57.276 -42.974 1.00 25.72 256 GLY A O 1
ATOM 2016 N N . THR A 1 257 ? 18.687 59.000 -41.648 1.00 25.67 257 THR A N 1
ATOM 2017 C CA . THR A 1 257 ? 19.150 60.332 -41.206 1.00 25.67 257 THR A CA 1
ATOM 2018 C C . THR A 1 257 ? 19.244 60.347 -39.670 1.00 25.67 257 THR A C 1
ATOM 2020 O O . THR A 1 257 ? 18.461 59.652 -39.043 1.00 25.67 257 THR A O 1
ATOM 2023 N N . SER A 1 258 ? 20.126 61.187 -39.100 1.00 25.88 258 SER A N 1
ATOM 2024 C CA . SER A 1 258 ? 20.024 61.894 -37.794 1.00 25.88 258 SER A CA 1
ATOM 2025 C C . SER A 1 258 ? 19.546 61.163 -36.515 1.00 25.88 258 SER A C 1
ATOM 2027 O O . SER A 1 258 ? 18.473 60.585 -36.494 1.00 25.88 258 SER A O 1
ATOM 2029 N N . VAL A 1 259 ? 20.241 61.371 -35.385 1.00 28.67 259 VAL A N 1
ATOM 2030 C CA . VAL A 1 259 ? 19.719 62.136 -34.219 1.00 28.67 259 VAL A CA 1
ATOM 2031 C C . VAL A 1 259 ? 20.912 62.663 -33.387 1.00 28.67 259 VAL A C 1
ATOM 2033 O O . VAL A 1 259 ? 22.013 62.117 -33.436 1.00 28.67 259 VAL A O 1
ATOM 2036 N N . ALA A 1 260 ? 20.689 63.790 -32.705 1.00 27.00 260 ALA A N 1
ATOM 2037 C CA . ALA A 1 260 ? 21.660 64.685 -32.068 1.00 27.00 260 ALA A CA 1
ATOM 2038 C C . ALA A 1 260 ? 21.950 64.369 -30.562 1.00 27.00 260 ALA A C 1
ATOM 2040 O O . ALA A 1 260 ? 21.365 63.429 -30.024 1.00 27.00 260 ALA A O 1
ATOM 2041 N N . PRO A 1 261 ? 22.851 65.119 -29.876 1.00 48.88 261 PRO A N 1
ATOM 2042 C CA . PRO A 1 261 ? 23.417 64.765 -28.562 1.00 48.88 261 PRO A CA 1
ATOM 2043 C C . PRO A 1 261 ? 22.948 65.647 -27.380 1.00 48.88 261 PRO A C 1
ATOM 2045 O O . PRO A 1 261 ? 22.439 66.744 -27.585 1.00 48.88 261 PRO A O 1
ATOM 2048 N N . GLU A 1 262 ? 23.258 65.226 -26.144 1.00 26.17 262 GLU A N 1
ATOM 2049 C CA . GLU A 1 262 ? 23.259 66.019 -24.889 1.00 26.17 262 GLU A CA 1
ATOM 2050 C C . GLU A 1 262 ? 24.257 65.387 -23.875 1.00 26.17 262 GLU A C 1
ATOM 2052 O O . GLU A 1 262 ? 24.507 64.190 -23.984 1.00 26.17 262 GLU A O 1
ATOM 2057 N N . LYS A 1 263 ? 24.849 66.032 -22.847 1.00 30.69 263 LYS A N 1
ATOM 2058 C CA . LYS A 1 263 ? 25.071 67.449 -22.445 1.00 30.69 263 LYS A CA 1
ATOM 2059 C C . LYS A 1 263 ? 26.038 67.492 -21.235 1.00 30.69 263 LYS A C 1
ATOM 2061 O O . LYS A 1 263 ? 25.911 66.658 -20.346 1.00 30.69 263 LYS A O 1
ATOM 2066 N N . SER A 1 264 ? 26.841 68.556 -21.112 1.00 28.81 264 SER A N 1
ATOM 2067 C CA . SER A 1 264 ? 27.212 69.226 -19.835 1.00 28.81 264 SER A CA 1
ATOM 2068 C C . SER A 1 264 ? 27.882 70.583 -20.171 1.00 28.81 264 SER A C 1
ATOM 2070 O O . SER A 1 264 ? 28.780 70.578 -21.005 1.00 28.81 264 SER A O 1
ATOM 2072 N N . PHE A 1 265 ? 27.415 71.784 -19.769 1.00 24.33 265 PHE A N 1
ATOM 2073 C CA . PHE A 1 265 ? 27.240 72.349 -18.401 1.00 24.33 265 PHE A CA 1
ATOM 2074 C C . PHE A 1 265 ? 28.634 72.604 -17.764 1.00 24.33 265 PHE A C 1
ATOM 2076 O O . PHE A 1 265 ? 29.400 71.652 -17.710 1.00 24.33 265 PHE A O 1
ATOM 2083 N N . ILE A 1 266 ? 29.116 73.788 -17.328 1.00 30.91 266 ILE A N 1
ATOM 2084 C CA . ILE A 1 266 ? 28.594 75.101 -16.833 1.00 30.91 266 ILE A CA 1
ATOM 2085 C C . ILE A 1 266 ? 29.562 76.234 -17.328 1.00 30.91 266 ILE A C 1
ATOM 2087 O O . ILE A 1 266 ? 30.701 75.908 -17.640 1.00 30.91 266 ILE A O 1
ATOM 2091 N N . GLY A 1 267 ? 29.288 77.554 -17.418 1.00 27.39 267 GLY A N 1
ATOM 2092 C CA . GLY A 1 267 ? 28.057 78.364 -17.272 1.00 27.39 267 GLY A CA 1
ATOM 2093 C C . GLY A 1 267 ? 28.151 79.592 -16.316 1.00 27.39 267 GLY A C 1
ATOM 2094 O O . GLY A 1 267 ? 28.146 79.400 -15.108 1.00 27.39 267 GLY A O 1
ATOM 2095 N N . GLY A 1 268 ? 28.111 80.843 -16.821 1.00 29.16 268 GLY A N 1
ATOM 2096 C CA . GLY A 1 268 ? 27.897 82.073 -16.011 1.00 29.16 268 GLY A CA 1
ATOM 2097 C C . GLY A 1 268 ? 29.018 83.136 -16.022 1.00 29.16 268 GLY A C 1
ATOM 2098 O O . GLY A 1 268 ? 30.195 82.812 -15.919 1.00 29.16 268 GLY A O 1
ATOM 2099 N N . SER A 1 269 ? 28.639 84.418 -16.120 1.00 30.86 269 SER A N 1
ATOM 2100 C CA . SER A 1 269 ? 29.540 85.583 -16.229 1.00 30.86 269 SER A CA 1
ATOM 2101 C C . SER A 1 269 ? 29.456 86.496 -15.000 1.00 30.86 269 SER A C 1
ATOM 2103 O O . SER A 1 269 ? 28.332 86.795 -14.599 1.00 30.86 269 SER A O 1
ATOM 2105 N N . LYS A 1 270 ? 30.584 87.053 -14.519 1.00 36.44 270 LYS A N 1
ATOM 2106 C CA . LYS A 1 270 ? 30.816 88.513 -14.340 1.00 36.44 270 LYS A CA 1
ATOM 2107 C C . LYS A 1 270 ? 32.079 88.864 -13.535 1.00 36.44 270 LYS A C 1
ATOM 2109 O O . LYS A 1 270 ? 32.490 88.097 -12.682 1.00 36.44 270 LYS A O 1
ATOM 2114 N N . GLU A 1 271 ? 32.546 90.091 -13.800 1.00 35.75 271 GLU A N 1
ATOM 2115 C CA . GLU A 1 271 ? 33.422 90.960 -12.989 1.00 35.75 271 GLU A CA 1
ATOM 2116 C C . GLU A 1 271 ? 34.839 90.460 -12.660 1.00 35.75 271 GLU A C 1
ATOM 2118 O O . GLU A 1 271 ? 35.026 89.522 -11.903 1.00 35.75 271 GLU A O 1
ATOM 2123 N N . GLU A 1 272 ? 35.845 91.199 -13.146 1.00 31.78 272 GLU A N 1
ATOM 2124 C CA . GLU A 1 272 ? 36.722 91.961 -12.245 1.00 31.78 272 GLU A CA 1
ATOM 2125 C C . GLU A 1 272 ? 37.448 93.109 -12.976 1.00 31.78 272 GLU A C 1
ATOM 2127 O O . GLU A 1 272 ? 37.389 93.229 -14.204 1.00 31.78 272 GLU A O 1
ATOM 2132 N N . GLY A 1 273 ? 38.054 94.011 -12.195 1.00 33.22 273 GLY A N 1
ATOM 2133 C CA . GLY A 1 273 ? 38.801 95.179 -12.672 1.00 33.22 273 GLY A CA 1
ATOM 2134 C C . GLY A 1 273 ? 40.203 94.856 -13.228 1.00 33.22 273 GLY A C 1
ATOM 2135 O O . GLY A 1 273 ? 40.628 93.704 -13.224 1.00 33.22 273 GLY A O 1
ATOM 2136 N N . PRO A 1 274 ? 40.935 95.858 -13.753 1.00 56.38 274 PRO A N 1
ATOM 2137 C CA . PRO A 1 274 ? 41.935 95.612 -14.796 1.00 56.38 274 PRO A CA 1
ATOM 2138 C C . PRO A 1 274 ? 43.402 95.659 -14.335 1.00 56.38 274 PRO A C 1
ATOM 2140 O O . PRO A 1 274 ? 43.764 96.458 -13.474 1.00 56.38 274 PRO A O 1
ATOM 2143 N N . SER A 1 275 ? 44.292 94.933 -15.032 1.00 37.34 275 SER A N 1
ATOM 2144 C CA . SER A 1 275 ? 45.654 95.423 -15.347 1.00 37.34 275 SER A CA 1
ATOM 2145 C C . SER A 1 275 ? 46.430 94.597 -16.401 1.00 37.34 275 SER A C 1
ATOM 2147 O O . SER A 1 275 ? 46.747 93.432 -16.213 1.00 37.34 275 SER A O 1
ATOM 2149 N N . PHE A 1 276 ? 46.815 95.284 -17.485 1.00 41.84 276 PHE A N 1
ATOM 2150 C CA . PHE A 1 276 ? 48.182 95.338 -18.044 1.00 41.84 276 PHE A CA 1
ATOM 2151 C C . PHE A 1 276 ? 48.918 94.055 -18.531 1.00 41.84 276 PHE A C 1
ATOM 2153 O O . PHE A 1 276 ? 49.605 93.390 -17.763 1.00 41.84 276 PHE A O 1
ATOM 2160 N N . SER A 1 277 ? 48.964 93.821 -19.855 1.00 43.72 277 SER A N 1
ATOM 2161 C CA . SER A 1 277 ? 50.212 93.530 -20.618 1.00 43.72 277 SER A CA 1
ATOM 2162 C C . SER A 1 277 ? 49.955 93.340 -22.130 1.00 43.72 277 SER A C 1
ATOM 2164 O O . SER A 1 277 ? 49.021 92.659 -22.533 1.00 43.72 277 SER A O 1
ATOM 2166 N N . PHE A 1 278 ? 50.787 93.951 -22.986 1.00 50.09 278 PHE A N 1
ATOM 2167 C CA . PHE A 1 278 ? 50.579 94.041 -24.450 1.00 50.09 278 PHE A CA 1
ATOM 2168 C C . PHE A 1 278 ? 51.433 93.046 -25.275 1.00 50.09 278 PHE A C 1
ATOM 2170 O O . PHE A 1 278 ? 51.450 93.093 -26.500 1.00 50.09 278 PHE A O 1
ATOM 2177 N N . SER A 1 279 ? 52.171 92.138 -24.624 1.00 48.56 279 SER A N 1
ATOM 2178 C CA . SER A 1 279 ? 53.202 91.322 -25.295 1.00 48.56 279 SER A CA 1
ATOM 2179 C C . SER A 1 279 ? 52.702 89.999 -25.897 1.00 48.56 279 SER A C 1
ATOM 2181 O O . SER A 1 279 ? 53.358 89.448 -26.774 1.00 48.56 279 SER A O 1
ATOM 2183 N N . HIS A 1 280 ? 51.551 89.480 -25.456 1.00 55.44 280 HIS A N 1
ATOM 2184 C CA . HIS A 1 280 ? 51.128 88.094 -25.734 1.00 55.44 280 HIS A CA 1
ATOM 2185 C C . HIS A 1 280 ? 50.349 87.912 -27.063 1.00 55.44 280 HIS A C 1
ATOM 2187 O O . HIS A 1 280 ? 50.141 86.797 -27.543 1.00 55.44 280 HIS A O 1
ATOM 2193 N N . GLU A 1 281 ? 49.930 89.009 -27.702 1.00 55.06 281 GLU A N 1
ATOM 2194 C CA . GLU A 1 281 ? 49.079 88.994 -28.909 1.00 55.06 281 GLU A CA 1
ATOM 2195 C C . GLU A 1 281 ? 49.831 88.721 -30.231 1.00 55.06 281 GLU A C 1
ATOM 2197 O O . GLU A 1 281 ? 49.211 88.472 -31.268 1.00 55.06 281 GLU A O 1
ATOM 2202 N N . MET A 1 282 ? 51.167 88.805 -30.219 1.00 53.78 282 MET A N 1
ATOM 2203 C CA . MET A 1 282 ? 52.030 88.570 -31.391 1.00 53.78 282 MET A CA 1
ATOM 2204 C C . MET A 1 282 ? 52.460 87.104 -31.536 1.00 53.78 282 MET A C 1
ATOM 2206 O O . MET A 1 282 ? 52.685 86.639 -32.655 1.00 53.78 282 MET A O 1
ATOM 2210 N N . GLU A 1 283 ? 52.602 86.383 -30.423 1.00 59.97 283 GLU A N 1
ATOM 2211 C CA . GLU A 1 283 ? 53.025 84.976 -30.401 1.00 59.97 283 GLU A CA 1
ATOM 2212 C C . GLU A 1 283 ? 51.853 84.064 -30.771 1.00 59.97 283 GLU A C 1
ATOM 2214 O O . GLU A 1 283 ? 51.938 83.308 -31.741 1.00 59.97 283 GLU A O 1
ATOM 2219 N N . THR A 1 284 ? 50.707 84.274 -30.120 1.00 59.03 284 THR A N 1
ATOM 2220 C CA . THR A 1 284 ? 49.436 83.578 -30.385 1.00 59.03 284 THR A CA 1
ATOM 2221 C C . THR A 1 284 ? 49.033 83.586 -31.867 1.00 59.03 284 THR A C 1
ATOM 2223 O O . THR A 1 284 ? 48.633 82.554 -32.402 1.00 59.03 284 THR A O 1
ATOM 2226 N N . LYS A 1 285 ? 49.214 84.702 -32.591 1.00 66.81 285 LYS A N 1
ATOM 2227 C CA . LYS A 1 285 ? 48.913 84.786 -34.039 1.00 66.81 285 LYS A CA 1
ATOM 2228 C C . LYS A 1 285 ? 49.855 83.958 -34.924 1.00 66.81 285 LYS A C 1
ATOM 2230 O O . LYS A 1 285 ? 49.440 83.517 -35.996 1.00 66.81 285 LYS A O 1
ATOM 2235 N N . LYS A 1 286 ? 51.109 83.736 -34.513 1.00 68.88 286 LYS A N 1
ATOM 2236 C CA . LYS A 1 286 ? 52.058 82.871 -35.244 1.00 68.88 286 LYS A CA 1
ATOM 2237 C C . LYS A 1 286 ? 51.762 81.396 -34.993 1.00 68.88 286 LYS A C 1
ATOM 2239 O O . LYS A 1 286 ? 51.809 80.599 -35.928 1.00 68.88 286 LYS A O 1
ATOM 2244 N N . GLU A 1 287 ? 51.404 81.055 -33.760 1.00 69.06 287 GLU A N 1
ATOM 2245 C CA . GLU A 1 287 ? 50.953 79.714 -33.377 1.00 69.06 287 GLU A CA 1
ATOM 2246 C C . GLU A 1 287 ? 49.642 79.343 -34.082 1.00 69.06 287 GLU A C 1
ATOM 2248 O O . GLU A 1 287 ? 49.516 78.253 -34.631 1.00 69.06 287 GLU A O 1
ATOM 2253 N N . GLU A 1 288 ? 48.690 80.273 -34.194 1.00 73.94 288 GLU A N 1
ATOM 2254 C CA . GLU A 1 288 ? 47.444 80.039 -34.931 1.00 73.94 288 GLU A CA 1
ATOM 2255 C C . GLU A 1 288 ? 47.689 79.781 -36.435 1.00 73.94 288 GLU A C 1
ATOM 2257 O O . GLU A 1 288 ? 46.981 78.991 -37.064 1.00 73.94 288 GLU A O 1
ATOM 2262 N N . GLN A 1 289 ? 48.711 80.410 -37.029 1.00 77.88 289 GLN A N 1
ATOM 2263 C CA . GLN A 1 289 ? 49.103 80.176 -38.425 1.00 77.88 289 GLN A CA 1
ATOM 2264 C C . GLN A 1 289 ? 49.821 78.833 -38.621 1.00 77.88 289 GLN A C 1
ATOM 2266 O O . GLN A 1 289 ? 49.539 78.138 -39.601 1.00 77.88 289 GLN A O 1
ATOM 2271 N N . SER A 1 290 ? 50.710 78.433 -37.704 1.00 77.56 290 SER A N 1
ATOM 2272 C CA . SER A 1 290 ? 51.376 77.127 -37.779 1.00 77.56 290 SER A CA 1
ATOM 2273 C C . SER A 1 290 ? 50.394 75.977 -37.533 1.00 77.56 290 SER A C 1
ATOM 2275 O O . SER A 1 290 ? 50.430 74.992 -38.270 1.00 77.56 290 SER A O 1
ATOM 2277 N N . LEU A 1 291 ? 49.445 76.140 -36.604 1.00 78.62 291 LEU A N 1
ATOM 2278 C CA . LEU A 1 291 ? 48.340 75.203 -36.386 1.00 78.62 291 LEU A CA 1
ATOM 2279 C C . LEU A 1 291 ? 47.459 75.061 -37.633 1.00 78.62 291 LEU A C 1
ATOM 2281 O O . LEU A 1 291 ? 47.192 73.937 -38.047 1.00 78.62 291 LEU A O 1
ATOM 2285 N N . LYS A 1 292 ? 47.076 76.160 -38.301 1.00 84.00 292 LYS A N 1
ATOM 2286 C CA . LYS A 1 292 ? 46.319 76.103 -39.571 1.00 84.00 292 LYS A CA 1
ATOM 2287 C C . LYS A 1 292 ? 47.093 75.404 -40.695 1.00 84.00 292 LYS A C 1
ATOM 2289 O O . LYS A 1 292 ? 46.487 74.703 -41.505 1.00 84.00 292 LYS A O 1
ATOM 2294 N N . HIS A 1 293 ? 48.418 75.553 -40.746 1.00 87.25 293 HIS A N 1
ATOM 2295 C CA . HIS A 1 293 ? 49.246 74.817 -41.704 1.00 87.25 293 HIS A CA 1
ATOM 2296 C C . HIS A 1 293 ? 49.293 73.313 -41.389 1.00 87.25 293 HIS A C 1
ATOM 2298 O O . HIS A 1 293 ? 49.117 72.500 -42.295 1.00 87.25 293 HIS A O 1
ATOM 2304 N N . LEU A 1 294 ? 49.460 72.945 -40.113 1.00 85.06 294 LEU A N 1
ATOM 2305 C CA . LEU A 1 294 ? 49.423 71.552 -39.658 1.00 85.06 294 LEU A CA 1
ATOM 2306 C C . LEU A 1 294 ? 48.056 70.905 -39.916 1.00 85.06 294 LEU A C 1
ATOM 2308 O O . LEU A 1 294 ? 48.005 69.790 -40.422 1.00 85.06 294 LEU A O 1
ATOM 2312 N N . GLN A 1 295 ? 46.965 71.625 -39.638 1.00 85.94 295 GLN A N 1
ATOM 2313 C CA . GLN A 1 295 ? 45.593 71.203 -39.926 1.00 85.94 295 GLN A CA 1
ATOM 2314 C C . GLN A 1 295 ? 45.447 70.832 -41.407 1.00 85.94 295 GLN A C 1
ATOM 2316 O O . GLN A 1 295 ? 45.039 69.721 -41.724 1.00 85.94 295 GLN A O 1
ATOM 2321 N N . LYS A 1 296 ? 45.899 71.709 -42.315 1.00 90.19 296 LYS A N 1
ATOM 2322 C CA . LYS A 1 296 ? 45.843 71.440 -43.755 1.00 90.19 296 LYS A CA 1
ATOM 2323 C C . LYS A 1 296 ? 46.693 70.231 -44.168 1.00 90.19 296 LYS A C 1
ATOM 2325 O O . LYS A 1 296 ? 46.243 69.431 -44.977 1.00 90.19 296 LYS A O 1
ATOM 2330 N N . GLN A 1 297 ? 47.891 70.055 -43.603 1.00 91.06 297 GLN A N 1
ATOM 2331 C CA . GLN A 1 297 ? 48.698 68.853 -43.862 1.00 91.06 297 GLN A CA 1
ATOM 2332 C C . GLN A 1 297 ? 48.012 67.570 -43.355 1.00 91.06 297 GLN A C 1
ATOM 2334 O O . GLN A 1 297 ? 48.109 66.520 -43.995 1.00 91.06 297 GLN A O 1
ATOM 2339 N N . ILE A 1 298 ? 47.309 67.641 -42.222 1.00 88.69 298 ILE A N 1
ATOM 2340 C CA . ILE A 1 298 ? 46.498 66.540 -41.688 1.00 88.69 298 ILE A CA 1
ATOM 2341 C C . ILE A 1 298 ? 45.324 66.240 -42.632 1.00 88.69 298 ILE A C 1
ATOM 2343 O O . ILE A 1 298 ? 45.081 65.075 -42.936 1.00 88.69 298 ILE A O 1
ATOM 2347 N N . ASP A 1 299 ? 44.652 67.257 -43.166 1.00 91.31 299 ASP A N 1
ATOM 2348 C CA . ASP A 1 299 ? 43.549 67.085 -44.118 1.00 91.31 299 ASP A CA 1
ATOM 2349 C C . ASP A 1 299 ? 44.038 66.490 -45.456 1.00 91.31 299 ASP A C 1
ATOM 2351 O O . ASP A 1 299 ? 43.535 65.446 -45.878 1.00 91.31 299 ASP A O 1
ATOM 2355 N N . ASP A 1 300 ? 45.100 67.042 -46.057 1.00 92.38 300 ASP A N 1
ATOM 2356 C CA . ASP A 1 300 ? 45.723 66.534 -47.294 1.00 92.38 300 ASP A CA 1
ATOM 2357 C C . ASP A 1 300 ? 46.201 65.065 -47.136 1.00 92.38 300 ASP A C 1
ATOM 2359 O O . ASP A 1 300 ? 46.086 64.236 -48.050 1.00 92.38 300 ASP A O 1
ATOM 2363 N N . THR A 1 301 ? 46.739 64.699 -45.963 1.00 91.38 301 THR A N 1
ATOM 2364 C CA . THR A 1 301 ? 47.147 63.310 -45.678 1.00 91.38 301 THR A CA 1
ATOM 2365 C C . THR A 1 301 ? 45.956 62.392 -45.399 1.00 91.38 301 THR A C 1
ATOM 2367 O O . THR A 1 301 ? 45.978 61.241 -45.845 1.00 91.38 301 THR A O 1
ATOM 2370 N N . ASN A 1 302 ? 44.893 62.881 -44.756 1.00 91.56 302 ASN A N 1
ATOM 2371 C CA . ASN A 1 302 ? 43.640 62.148 -44.576 1.00 91.56 302 ASN A CA 1
ATOM 2372 C C . ASN A 1 302 ? 42.954 61.850 -45.918 1.00 91.56 302 ASN A C 1
ATOM 2374 O O . ASN A 1 302 ? 42.534 60.711 -46.136 1.00 91.56 302 ASN A O 1
ATOM 2378 N N . GLU A 1 303 ? 42.905 62.809 -46.849 1.00 91.94 303 GLU A N 1
ATOM 2379 C CA . GLU A 1 303 ? 42.391 62.588 -48.208 1.00 91.94 303 GLU A CA 1
ATOM 2380 C C . GLU A 1 303 ? 43.210 61.529 -48.957 1.00 91.94 303 GLU A C 1
ATOM 2382 O O . GLU A 1 303 ? 42.653 60.600 -49.552 1.00 91.94 303 GLU A O 1
ATOM 2387 N N . ARG A 1 304 ? 44.545 61.588 -48.864 1.00 94.25 304 ARG A N 1
ATOM 2388 C CA . ARG A 1 304 ? 45.424 60.569 -49.459 1.00 94.25 304 ARG A CA 1
ATOM 2389 C C . ARG A 1 304 ? 45.206 59.183 -48.844 1.00 94.25 304 ARG A C 1
ATOM 2391 O O . ARG A 1 304 ? 45.198 58.188 -49.572 1.00 94.25 304 ARG A O 1
ATOM 2398 N N . ILE A 1 305 ? 44.998 59.101 -47.529 1.00 91.31 305 ILE A N 1
ATOM 2399 C CA . ILE A 1 305 ? 44.653 57.854 -46.832 1.00 91.31 305 ILE A CA 1
ATOM 2400 C C . ILE A 1 305 ? 43.282 57.339 -47.296 1.00 91.31 305 ILE A C 1
ATOM 2402 O O . ILE A 1 305 ? 43.148 56.139 -47.542 1.00 91.31 305 ILE A O 1
ATOM 2406 N N . ALA A 1 306 ? 42.285 58.208 -47.475 1.00 90.75 306 ALA A N 1
ATOM 2407 C CA . ALA A 1 306 ? 40.970 57.836 -47.998 1.00 90.75 306 ALA A CA 1
ATOM 2408 C C . ALA A 1 306 ? 41.058 57.285 -49.434 1.00 90.75 306 ALA A C 1
ATOM 2410 O O . ALA A 1 306 ? 40.543 56.200 -49.709 1.00 90.75 306 ALA A O 1
ATOM 2411 N N . ALA A 1 307 ? 41.804 57.950 -50.322 1.00 93.06 307 ALA A N 1
ATOM 2412 C CA . ALA A 1 307 ? 42.054 57.472 -51.683 1.00 93.06 307 ALA A CA 1
ATOM 2413 C C . ALA A 1 307 ? 42.797 56.119 -51.711 1.00 93.06 307 ALA A C 1
ATOM 2415 O O . ALA A 1 307 ? 42.490 55.246 -52.527 1.00 93.06 307 ALA A O 1
ATOM 2416 N N . MET A 1 308 ? 43.747 55.897 -50.794 1.00 92.62 308 MET A N 1
ATOM 2417 C CA . MET A 1 308 ? 44.418 54.600 -50.648 1.00 92.62 308 MET A CA 1
ATOM 2418 C C . MET A 1 308 ? 43.481 53.505 -50.118 1.00 92.62 308 MET A C 1
ATOM 2420 O O . MET A 1 308 ? 43.565 52.372 -50.597 1.00 92.62 308 MET A O 1
ATOM 2424 N N . ARG A 1 309 ? 42.572 53.818 -49.183 1.00 93.44 309 ARG A N 1
ATOM 2425 C CA . ARG A 1 309 ? 41.535 52.881 -48.703 1.00 93.44 309 ARG A CA 1
ATOM 2426 C C . ARG A 1 309 ? 40.616 52.450 -49.846 1.00 93.44 309 ARG A C 1
ATOM 2428 O O . ARG A 1 309 ? 40.495 51.256 -50.089 1.00 93.44 309 ARG A O 1
ATOM 2435 N N . GLU A 1 310 ? 40.117 53.398 -50.637 1.00 92.62 310 GLU A N 1
ATOM 2436 C CA . GLU A 1 310 ? 39.331 53.138 -51.854 1.00 92.62 310 GLU A CA 1
ATOM 2437 C C . GLU A 1 310 ? 40.028 52.172 -52.830 1.00 92.62 310 GLU A C 1
ATOM 2439 O O . GLU A 1 310 ? 39.421 51.227 -53.344 1.00 92.62 310 GLU A O 1
ATOM 2444 N N . VAL A 1 311 ? 41.328 52.360 -53.083 1.00 95.44 311 VAL A N 1
ATOM 2445 C CA . VAL A 1 311 ? 42.100 51.450 -53.946 1.00 95.44 311 VAL A CA 1
ATOM 2446 C C . VAL A 1 311 ? 42.276 50.070 -53.302 1.00 95.44 311 VAL A C 1
ATOM 2448 O O . VAL A 1 311 ? 42.152 49.059 -54.002 1.00 95.44 311 VAL A O 1
ATOM 2451 N N . LEU A 1 312 ? 42.531 50.002 -51.992 1.00 93.62 312 LEU A N 1
ATOM 2452 C CA . LEU A 1 312 ? 42.633 48.740 -51.254 1.00 93.62 312 LEU A CA 1
ATOM 2453 C C . LEU A 1 312 ? 41.311 47.967 -51.272 1.00 93.62 312 LEU A C 1
ATOM 2455 O O . LEU A 1 312 ? 41.332 46.768 -51.536 1.00 93.62 312 LEU A O 1
ATOM 2459 N N . ASP A 1 313 ? 40.170 48.627 -51.095 1.00 92.94 313 ASP A N 1
ATOM 2460 C CA . ASP A 1 313 ? 38.854 47.983 -51.113 1.00 92.94 313 ASP A CA 1
ATOM 2461 C C . ASP A 1 313 ? 38.479 47.496 -52.519 1.00 92.94 313 ASP A C 1
ATOM 2463 O O . ASP A 1 313 ? 38.034 46.358 -52.692 1.00 92.94 313 ASP A O 1
ATOM 2467 N N . ARG A 1 314 ? 38.806 48.259 -53.571 1.00 94.56 314 ARG A N 1
ATOM 2468 C CA . ARG A 1 314 ? 38.707 47.778 -54.965 1.00 94.56 314 ARG A CA 1
ATOM 2469 C C . ARG A 1 314 ? 39.596 46.559 -55.231 1.00 94.56 314 ARG A C 1
ATOM 2471 O O . ARG A 1 314 ? 39.230 45.714 -56.051 1.00 94.56 314 ARG A O 1
ATOM 2478 N N . LYS A 1 315 ? 40.760 46.452 -54.580 1.00 93.62 315 LYS A N 1
ATOM 2479 C CA . LYS A 1 315 ? 41.660 45.291 -54.698 1.00 93.62 315 LYS A CA 1
ATOM 2480 C C . LYS A 1 315 ? 41.162 44.097 -53.877 1.00 93.62 315 LYS A C 1
ATOM 2482 O O . LYS A 1 315 ? 41.133 43.007 -54.438 1.00 93.62 315 LYS A O 1
ATOM 2487 N N . ARG A 1 316 ? 40.676 44.291 -52.644 1.00 93.44 316 ARG A N 1
ATOM 2488 C CA . ARG A 1 316 ? 39.995 43.263 -51.825 1.00 93.44 316 ARG A CA 1
ATOM 2489 C C . ARG A 1 316 ? 38.798 42.668 -52.563 1.00 93.44 316 ARG A C 1
ATOM 2491 O O . ARG A 1 316 ? 38.716 41.459 -52.722 1.00 93.44 316 ARG A O 1
ATOM 2498 N N . ASN A 1 317 ? 37.944 43.510 -53.144 1.00 93.19 317 ASN A N 1
ATOM 2499 C CA . ASN A 1 317 ? 36.783 43.063 -53.919 1.00 93.19 317 ASN A CA 1
ATOM 2500 C C . ASN A 1 317 ? 37.164 42.264 -55.180 1.00 93.19 317 ASN A C 1
ATOM 2502 O O . ASN A 1 317 ? 36.400 41.406 -55.620 1.00 93.19 317 ASN A O 1
ATOM 2506 N N . LYS A 1 318 ? 38.337 42.519 -55.778 1.00 95.31 318 LYS A N 1
ATOM 2507 C CA . LYS A 1 318 ? 38.879 41.683 -56.865 1.00 95.31 318 LYS A CA 1
ATOM 2508 C C . LYS A 1 318 ? 39.501 40.388 -56.340 1.00 95.31 318 LYS A C 1
ATOM 2510 O O . LYS A 1 318 ? 39.306 39.356 -56.972 1.00 95.31 318 LYS A O 1
ATOM 2515 N N . LEU A 1 319 ? 40.191 40.431 -55.198 1.00 94.12 319 LEU A N 1
ATOM 2516 C CA . LEU A 1 319 ? 40.747 39.258 -54.522 1.00 94.12 319 LEU A CA 1
ATOM 2517 C C . LEU A 1 319 ? 39.632 38.260 -54.178 1.00 94.12 319 LEU A C 1
ATOM 2519 O O . LEU A 1 319 ? 39.680 37.134 -54.652 1.00 94.12 319 LEU A O 1
ATOM 2523 N N . HIS A 1 320 ? 38.570 38.708 -53.501 1.00 92.88 320 HIS A N 1
ATOM 2524 C CA . HIS A 1 320 ? 37.419 37.873 -53.142 1.00 92.88 320 HIS A CA 1
ATOM 2525 C C . HIS A 1 320 ? 36.714 37.249 -54.352 1.00 92.88 320 HIS A C 1
ATOM 2527 O O . HIS A 1 320 ? 36.284 36.101 -54.286 1.00 92.88 320 HIS A O 1
ATOM 2533 N N . LYS A 1 321 ? 36.638 37.954 -55.490 1.00 94.69 321 LYS A N 1
ATOM 2534 C CA . LYS A 1 321 ? 36.129 37.369 -56.744 1.00 94.69 321 LYS A CA 1
ATOM 2535 C C . LYS A 1 321 ? 37.038 36.259 -57.279 1.00 94.69 321 LYS A C 1
ATOM 2537 O O . LYS A 1 321 ? 36.541 35.250 -57.760 1.00 94.69 321 LYS A O 1
ATOM 2542 N N . VAL A 1 322 ? 38.358 36.418 -57.188 1.00 94.56 322 VAL A N 1
ATOM 2543 C CA . VAL A 1 322 ? 39.312 35.371 -57.593 1.00 94.56 322 VAL A CA 1
ATOM 2544 C C . VAL A 1 322 ? 39.271 34.183 -56.624 1.00 94.56 322 VAL A C 1
ATOM 2546 O O . VAL A 1 322 ? 39.240 33.046 -57.081 1.00 94.56 322 VAL A O 1
ATOM 2549 N N . GLU A 1 323 ? 39.199 34.426 -55.314 1.00 92.19 323 GLU A N 1
ATOM 2550 C CA . GLU A 1 323 ? 39.033 33.390 -54.281 1.00 92.19 323 GLU A CA 1
ATOM 2551 C C . GLU A 1 323 ? 37.750 32.574 -54.501 1.00 92.19 323 GLU A C 1
ATOM 2553 O O . GLU A 1 323 ? 37.797 31.344 -54.497 1.00 92.19 323 GLU A O 1
ATOM 2558 N N . HIS A 1 324 ? 36.625 33.243 -54.779 1.00 93.62 324 HIS A N 1
ATOM 2559 C CA . HIS A 1 324 ? 35.354 32.598 -55.116 1.00 93.62 324 HIS A CA 1
ATOM 2560 C C . HIS A 1 324 ? 35.482 31.697 -56.350 1.00 93.62 324 HIS A C 1
ATOM 2562 O O . HIS A 1 324 ? 35.163 30.511 -56.287 1.00 93.62 324 HIS A O 1
ATOM 2568 N N . ASN A 1 325 ? 36.037 32.224 -57.446 1.00 95.88 325 ASN A N 1
ATOM 2569 C CA . ASN A 1 325 ? 36.222 31.459 -58.679 1.00 95.88 325 ASN A CA 1
ATOM 2570 C C . ASN A 1 325 ? 37.159 30.249 -58.478 1.00 95.88 325 ASN A C 1
ATOM 2572 O O . ASN A 1 325 ? 36.951 29.200 -59.086 1.00 95.88 325 ASN A O 1
ATOM 2576 N N . ILE A 1 326 ? 38.182 30.357 -57.619 1.00 94.31 326 ILE A N 1
ATOM 2577 C CA . ILE A 1 326 ? 39.058 29.225 -57.268 1.00 94.31 326 ILE A CA 1
ATOM 2578 C C . ILE A 1 326 ? 38.269 28.141 -56.519 1.00 94.31 326 ILE A C 1
ATOM 2580 O O . ILE A 1 326 ? 38.424 26.961 -56.834 1.00 94.31 326 ILE A O 1
ATOM 2584 N N . LEU A 1 327 ? 37.388 28.516 -55.585 1.00 93.38 327 LEU A N 1
ATOM 2585 C CA . LEU A 1 327 ? 36.515 27.573 -54.874 1.00 93.38 327 LEU A CA 1
ATOM 2586 C C . LEU A 1 327 ? 35.500 26.896 -55.816 1.00 93.38 327 LEU A C 1
ATOM 2588 O O . LEU A 1 327 ? 35.283 25.686 -55.719 1.00 93.38 327 LEU A O 1
ATOM 2592 N N . GLU A 1 328 ? 34.928 27.625 -56.776 1.00 94.56 328 GLU A N 1
ATOM 2593 C CA . GLU A 1 328 ? 34.059 27.060 -57.822 1.00 94.56 328 GLU A CA 1
ATOM 2594 C C . GLU A 1 328 ? 34.815 26.073 -58.730 1.00 94.56 328 GLU A C 1
ATOM 2596 O O . GLU A 1 328 ? 34.349 24.960 -58.986 1.00 94.56 328 GLU A O 1
ATOM 2601 N N . ILE A 1 329 ? 36.031 26.416 -59.164 1.00 94.31 329 ILE A N 1
ATOM 2602 C CA . ILE A 1 329 ? 36.881 25.519 -59.966 1.00 94.31 329 ILE A CA 1
ATOM 2603 C C . ILE A 1 329 ? 37.309 24.286 -59.148 1.00 94.31 329 ILE A C 1
ATOM 2605 O O . ILE A 1 329 ? 37.381 23.173 -59.673 1.00 94.31 329 ILE A O 1
ATOM 2609 N N . GLN A 1 330 ? 37.560 24.437 -57.847 1.00 94.31 330 GLN A N 1
ATOM 2610 C CA . GLN A 1 330 ? 37.943 23.327 -56.975 1.00 94.31 330 GLN A CA 1
ATOM 2611 C C . GLN A 1 330 ? 36.770 22.376 -56.689 1.00 94.31 330 GLN A C 1
ATOM 2613 O O . GLN A 1 330 ? 36.954 21.156 -56.727 1.00 94.31 330 GLN A O 1
ATOM 2618 N N . THR A 1 331 ? 35.566 22.903 -56.459 1.00 92.00 331 THR A N 1
ATOM 2619 C CA . THR A 1 331 ? 34.355 22.089 -56.255 1.00 92.00 331 THR A CA 1
ATOM 2620 C C . THR A 1 331 ? 33.932 21.371 -57.537 1.00 92.00 331 THR A C 1
ATOM 2622 O O . THR A 1 331 ? 33.679 20.166 -57.501 1.00 92.00 331 THR A O 1
ATOM 2625 N N . THR A 1 332 ? 33.954 22.042 -58.693 1.00 94.50 332 THR A N 1
ATOM 2626 C CA . THR A 1 332 ? 33.699 21.397 -59.997 1.00 94.50 332 THR A CA 1
ATOM 2627 C C . THR A 1 332 ? 34.755 20.341 -60.340 1.00 94.50 332 THR A C 1
ATOM 2629 O O . THR A 1 332 ? 34.399 19.250 -60.788 1.00 94.50 332 THR A O 1
ATOM 2632 N N . LYS A 1 333 ? 36.041 20.573 -60.035 1.00 94.12 333 LYS A N 1
ATOM 2633 C CA . LYS A 1 333 ? 37.095 19.546 -60.146 1.00 94.12 333 LYS A CA 1
ATOM 2634 C C . LYS A 1 333 ? 36.798 18.316 -59.281 1.00 94.12 333 LYS A C 1
ATOM 2636 O O . LYS A 1 333 ? 36.927 17.197 -59.772 1.00 94.12 333 LYS A O 1
ATOM 2641 N N . GLN A 1 334 ? 36.389 18.495 -58.023 1.00 92.75 334 GLN A N 1
ATOM 2642 C CA . GLN A 1 334 ? 36.017 17.380 -57.140 1.00 92.75 334 GLN A CA 1
ATOM 2643 C C . GLN A 1 334 ? 34.794 16.614 -57.673 1.00 92.75 334 GLN A C 1
ATOM 2645 O O . GLN A 1 334 ? 34.789 15.381 -57.688 1.00 92.75 334 GLN A O 1
ATOM 2650 N N . GLN A 1 335 ? 33.781 17.320 -58.181 1.00 92.88 335 GLN A N 1
ATOM 2651 C CA . GLN A 1 335 ? 32.619 16.702 -58.828 1.00 92.88 335 GLN A CA 1
ATOM 2652 C C . GLN A 1 335 ? 33.034 15.869 -60.050 1.00 92.88 335 GLN A C 1
ATOM 2654 O O . GLN A 1 335 ? 32.681 14.694 -60.126 1.00 92.88 335 GLN A O 1
ATOM 2659 N N . LEU A 1 336 ? 33.855 16.414 -60.951 1.00 93.25 336 LEU A N 1
ATOM 2660 C CA . LEU A 1 336 ? 34.370 15.684 -62.115 1.00 93.25 336 LEU A CA 1
ATOM 2661 C C . LEU A 1 336 ? 35.231 14.475 -61.713 1.00 93.25 336 LEU A C 1
ATOM 2663 O O . LEU A 1 336 ? 35.086 13.406 -62.299 1.00 93.25 336 LEU A O 1
ATOM 2667 N N . GLN A 1 337 ? 36.068 14.591 -60.677 1.00 93.19 337 GLN A N 1
ATOM 2668 C CA . GLN A 1 337 ? 36.847 13.461 -60.152 1.00 93.19 337 GLN A CA 1
ATOM 2669 C C . GLN A 1 337 ? 35.950 12.343 -59.598 1.00 93.19 337 GLN A C 1
ATOM 2671 O O . GLN A 1 337 ? 36.187 11.173 -59.896 1.00 93.19 337 GLN A O 1
ATOM 2676 N N . THR A 1 338 ? 34.892 12.671 -58.846 1.00 90.25 338 THR A N 1
ATOM 2677 C CA . THR A 1 338 ? 33.942 11.655 -58.345 1.00 90.25 338 THR A CA 1
ATOM 2678 C C . THR A 1 338 ? 33.093 11.035 -59.460 1.00 90.25 338 THR A C 1
ATOM 2680 O O . THR A 1 338 ? 32.804 9.838 -59.408 1.00 90.25 338 THR A O 1
ATOM 2683 N N . GLN A 1 339 ? 32.736 11.799 -60.498 1.00 91.62 339 GLN A N 1
ATOM 2684 C CA . GLN A 1 339 ? 32.071 11.271 -61.695 1.00 91.62 339 GLN A CA 1
ATOM 2685 C C . GLN A 1 339 ? 32.982 10.321 -62.480 1.00 91.62 339 GLN A C 1
ATOM 2687 O O . GLN A 1 339 ? 32.549 9.226 -62.833 1.00 91.62 339 GLN A O 1
ATOM 2692 N N . LEU A 1 340 ? 34.244 10.698 -62.700 1.00 92.19 340 LEU A N 1
ATOM 2693 C CA . LEU A 1 340 ? 35.227 9.883 -63.414 1.00 92.19 340 LEU A CA 1
ATOM 2694 C C . LEU A 1 340 ? 35.534 8.589 -62.646 1.00 92.19 340 LEU A C 1
ATOM 2696 O O . LEU A 1 340 ? 35.523 7.513 -63.241 1.00 92.19 340 LEU A O 1
ATOM 2700 N N . ALA A 1 341 ? 35.695 8.657 -61.320 1.00 90.12 341 ALA A N 1
ATOM 2701 C CA . ALA A 1 341 ? 35.844 7.471 -60.473 1.00 90.12 341 ALA A CA 1
ATOM 2702 C C . ALA A 1 341 ? 34.621 6.535 -60.565 1.00 90.12 341 ALA A C 1
ATOM 2704 O O . ALA A 1 341 ? 34.777 5.322 -60.707 1.00 90.12 341 ALA A O 1
ATOM 2705 N N . ARG A 1 342 ? 33.397 7.088 -60.565 1.00 85.62 342 ARG A N 1
ATOM 2706 C CA . ARG A 1 342 ? 32.160 6.312 -60.772 1.00 85.62 342 ARG A CA 1
ATOM 2707 C C . ARG A 1 342 ? 32.112 5.667 -62.161 1.00 85.62 342 ARG A C 1
ATOM 2709 O O . ARG A 1 342 ? 31.702 4.518 -62.275 1.00 85.62 342 ARG A O 1
ATOM 2716 N N . GLN A 1 343 ? 32.529 6.376 -63.211 1.00 85.94 343 GLN A N 1
ATOM 2717 C CA . GLN A 1 343 ? 32.585 5.836 -64.574 1.00 85.94 343 GLN A CA 1
ATOM 2718 C C . GLN A 1 343 ? 33.624 4.715 -64.699 1.00 85.94 343 GLN A C 1
ATOM 2720 O O . GLN A 1 343 ? 33.321 3.679 -65.283 1.00 85.94 343 GLN A O 1
ATOM 2725 N N . GLN A 1 344 ? 34.804 4.861 -64.089 1.00 88.75 344 GLN A N 1
ATOM 2726 C CA . GLN A 1 344 ? 35.812 3.797 -64.014 1.00 88.75 344 GLN A CA 1
ATOM 2727 C C . GLN A 1 344 ? 35.276 2.552 -63.290 1.00 88.75 344 GLN A C 1
ATOM 2729 O O . GLN A 1 344 ? 35.441 1.441 -63.787 1.00 88.75 344 GLN A O 1
ATOM 2734 N N . GLN A 1 345 ? 34.574 2.725 -62.165 1.00 83.81 345 GLN A N 1
ATOM 2735 C CA . GLN A 1 345 ? 33.904 1.625 -61.458 1.00 83.81 345 GLN A CA 1
ATOM 2736 C C . GLN A 1 345 ? 32.787 0.976 -62.293 1.00 83.81 345 GLN A C 1
ATOM 2738 O O . GLN A 1 345 ? 32.594 -0.234 -62.239 1.00 83.81 345 GLN A O 1
ATOM 2743 N N . LEU A 1 346 ? 32.055 1.749 -63.097 1.00 81.19 346 LEU A N 1
ATOM 2744 C CA . LEU A 1 346 ? 31.028 1.208 -63.990 1.00 81.19 346 LEU A CA 1
ATOM 2745 C C . LEU A 1 346 ? 31.661 0.388 -65.130 1.00 81.19 346 LEU A C 1
ATOM 2747 O O . LEU A 1 346 ? 31.174 -0.697 -65.446 1.00 81.19 346 LEU A O 1
ATOM 2751 N N . LEU A 1 347 ? 32.789 0.848 -65.682 1.00 81.94 347 LEU A N 1
ATOM 2752 C CA . LEU A 1 347 ? 33.571 0.120 -66.687 1.00 81.94 347 LEU A CA 1
ATOM 2753 C C . LEU A 1 347 ? 34.150 -1.203 -66.159 1.00 81.94 347 LEU A C 1
ATOM 2755 O O . LEU A 1 347 ? 34.165 -2.178 -66.905 1.00 81.94 347 LEU A O 1
ATOM 2759 N N . THR A 1 348 ? 34.573 -1.286 -64.892 1.00 81.69 348 THR A N 1
ATOM 2760 C CA . THR A 1 348 ? 35.045 -2.561 -64.311 1.00 81.69 348 THR A CA 1
ATOM 2761 C C . THR A 1 348 ? 33.913 -3.536 -63.979 1.00 81.69 348 THR A C 1
ATOM 2763 O O . THR A 1 348 ? 34.145 -4.744 -63.946 1.00 81.69 348 THR A O 1
ATOM 2766 N N . LEU A 1 349 ? 32.684 -3.049 -63.769 1.00 79.62 349 LEU A N 1
ATOM 2767 C CA . LEU A 1 349 ? 31.508 -3.879 -63.470 1.00 79.62 349 LEU A CA 1
ATOM 2768 C C . LEU A 1 349 ? 30.749 -4.357 -64.722 1.00 79.62 349 LEU A C 1
ATOM 2770 O O . LEU A 1 349 ? 30.084 -5.395 -64.662 1.00 79.62 349 LEU A O 1
ATOM 2774 N N . LEU A 1 350 ? 30.869 -3.645 -65.849 1.00 76.38 350 LEU A N 1
ATOM 2775 C CA . LEU A 1 350 ? 30.244 -3.980 -67.138 1.00 76.38 350 LEU A CA 1
ATOM 2776 C C . LEU A 1 350 ? 30.527 -5.418 -67.633 1.00 76.38 350 LEU A C 1
ATOM 2778 O O . LEU A 1 350 ? 29.566 -6.094 -68.004 1.00 76.38 350 LEU A O 1
ATOM 2782 N N . PRO A 1 351 ? 31.770 -5.949 -67.585 1.00 81.56 351 PRO A N 1
ATOM 2783 C CA . PRO A 1 351 ? 32.071 -7.324 -68.008 1.00 81.56 351 PRO A CA 1
ATOM 2784 C C . PRO A 1 351 ? 31.334 -8.421 -67.224 1.00 81.56 351 PRO A C 1
ATOM 2786 O O . PRO A 1 351 ? 31.253 -9.554 -67.688 1.00 81.56 351 PRO A O 1
ATOM 2789 N N . GLN A 1 352 ? 30.798 -8.104 -66.040 1.00 83.31 352 GLN A N 1
ATOM 2790 C CA . GLN A 1 352 ? 30.022 -9.025 -65.201 1.00 83.31 352 GLN A CA 1
ATOM 2791 C C . GLN A 1 352 ? 28.581 -8.533 -64.973 1.00 83.31 352 GLN A C 1
ATOM 2793 O O . GLN A 1 352 ? 27.935 -8.947 -64.010 1.00 83.31 352 GLN A O 1
ATOM 2798 N N . ALA A 1 353 ? 28.057 -7.656 -65.840 1.00 80.12 353 ALA A N 1
ATOM 2799 C CA . ALA A 1 353 ? 26.760 -7.004 -65.650 1.00 80.12 353 ALA A CA 1
ATOM 2800 C C . ALA A 1 353 ? 25.609 -7.993 -65.383 1.00 80.12 353 ALA A C 1
ATOM 2802 O O . ALA A 1 353 ? 24.877 -7.813 -64.415 1.00 80.12 353 ALA A O 1
ATOM 2803 N N . SER A 1 354 ? 25.490 -9.073 -66.164 1.00 85.38 354 SER A N 1
ATOM 2804 C CA . SER A 1 354 ? 24.447 -10.098 -65.980 1.00 85.38 354 SER A CA 1
ATOM 2805 C C . SER A 1 354 ? 24.545 -10.812 -64.626 1.00 85.38 354 SER A C 1
ATOM 2807 O O . SER A 1 354 ? 23.548 -10.941 -63.916 1.00 85.38 354 SER A O 1
ATOM 2809 N N . ALA A 1 355 ? 25.752 -11.212 -64.218 1.00 84.94 355 ALA A N 1
ATOM 2810 C CA . ALA A 1 355 ? 25.996 -11.847 -62.923 1.00 84.94 355 ALA A CA 1
ATOM 2811 C C . ALA A 1 355 ? 25.762 -10.887 -61.743 1.00 84.94 355 ALA A C 1
ATOM 2813 O O . ALA A 1 355 ? 25.331 -11.313 -60.671 1.00 84.94 355 ALA A O 1
ATOM 2814 N N . ASN A 1 356 ? 26.032 -9.593 -61.925 1.00 85.75 356 ASN A N 1
ATOM 2815 C CA . ASN A 1 356 ? 25.792 -8.565 -60.915 1.00 85.75 356 ASN A CA 1
ATOM 2816 C C . ASN A 1 356 ? 24.298 -8.234 -60.780 1.00 85.75 356 ASN A C 1
ATOM 2818 O O . ASN A 1 356 ? 23.813 -8.120 -59.656 1.00 85.75 356 ASN A O 1
ATOM 2822 N N . ILE A 1 357 ? 23.556 -8.165 -61.891 1.00 86.50 357 ILE A N 1
ATOM 2823 C CA . ILE A 1 357 ? 22.094 -8.005 -61.895 1.00 86.50 357 ILE A CA 1
ATOM 2824 C C . ILE A 1 357 ? 21.432 -9.190 -61.184 1.00 86.50 357 ILE A C 1
ATOM 2826 O O . ILE A 1 357 ? 20.706 -8.970 -60.220 1.00 86.50 357 ILE A O 1
ATOM 2830 N N . ALA A 1 358 ? 21.775 -10.433 -61.539 1.00 89.81 358 ALA A N 1
ATOM 2831 C CA . ALA A 1 358 ? 21.215 -11.625 -60.894 1.00 89.81 358 ALA A CA 1
ATOM 2832 C C . ALA A 1 358 ? 21.479 -11.671 -59.370 1.00 89.81 358 ALA A C 1
ATOM 2834 O O . ALA A 1 358 ? 20.604 -12.046 -58.589 1.00 89.81 358 ALA A O 1
ATOM 2835 N N . LYS A 1 359 ? 22.666 -11.237 -58.914 1.00 89.56 359 LYS A N 1
ATOM 2836 C CA . LYS A 1 359 ? 22.971 -11.094 -57.475 1.00 89.56 359 LYS A CA 1
ATOM 2837 C C . LYS A 1 359 ? 22.110 -10.022 -56.802 1.00 89.56 359 LYS A C 1
ATOM 2839 O O . LYS A 1 359 ? 21.655 -10.232 -55.680 1.00 89.56 359 LYS A O 1
ATOM 2844 N N . LEU A 1 360 ? 21.892 -8.879 -57.457 1.00 89.38 360 LEU A N 1
ATOM 2845 C CA . LEU A 1 360 ? 21.043 -7.804 -56.935 1.00 89.38 360 LEU A CA 1
ATOM 2846 C C . LEU A 1 360 ? 19.569 -8.222 -56.885 1.00 89.38 360 LEU A C 1
ATOM 2848 O O . LEU A 1 360 ? 18.904 -7.946 -55.891 1.00 89.38 360 LEU A O 1
ATOM 2852 N N . GLU A 1 361 ? 19.076 -8.941 -57.892 1.00 92.12 361 GLU A N 1
ATOM 2853 C CA . GLU A 1 361 ? 17.725 -9.510 -57.912 1.00 92.12 361 GLU A CA 1
ATOM 2854 C C . GLU A 1 361 ? 17.523 -10.515 -56.772 1.00 92.12 361 GLU A C 1
ATOM 2856 O O . GLU A 1 361 ? 16.562 -10.383 -56.014 1.00 92.12 361 GLU A O 1
ATOM 2861 N N . ALA A 1 362 ? 18.467 -11.440 -56.563 1.00 93.44 362 ALA A N 1
ATOM 2862 C CA . ALA A 1 362 ? 18.434 -12.384 -55.443 1.00 93.44 362 ALA A CA 1
ATOM 2863 C C . ALA A 1 362 ? 18.483 -11.680 -54.069 1.00 93.44 362 ALA A C 1
ATOM 2865 O O . ALA A 1 362 ? 17.763 -12.056 -53.139 1.00 93.44 362 ALA A O 1
ATOM 2866 N N . LEU A 1 363 ? 19.285 -10.615 -53.929 1.00 94.12 363 LEU A N 1
ATOM 2867 C CA . LEU A 1 363 ? 19.305 -9.786 -52.717 1.00 94.12 363 LEU A CA 1
ATOM 2868 C C . LEU A 1 363 ? 17.980 -9.039 -52.512 1.00 94.12 363 LEU A C 1
ATOM 2870 O O . LEU A 1 363 ? 17.486 -8.984 -51.385 1.00 94.12 363 LEU A O 1
ATOM 2874 N N . CYS A 1 364 ? 17.378 -8.494 -53.571 1.00 93.19 364 CYS A N 1
ATOM 2875 C CA . CYS A 1 364 ? 16.064 -7.857 -53.509 1.00 93.19 364 CYS A CA 1
ATOM 2876 C C . CYS A 1 364 ? 14.971 -8.853 -53.105 1.00 93.19 364 CYS A C 1
ATOM 2878 O O . CYS A 1 364 ? 14.199 -8.544 -52.200 1.00 93.19 364 CYS A O 1
ATOM 2880 N N . GLN A 1 365 ? 14.944 -10.053 -53.692 1.00 95.00 365 GLN A N 1
ATOM 2881 C CA . GLN A 1 365 ? 14.014 -11.127 -53.325 1.00 95.00 365 GLN A CA 1
ATOM 2882 C C . GLN A 1 365 ? 14.170 -11.511 -51.845 1.00 95.00 365 GLN A C 1
ATOM 2884 O O . GLN A 1 365 ? 13.210 -11.398 -51.083 1.00 95.00 365 GLN A O 1
ATOM 2889 N N . SER A 1 366 ? 15.395 -11.803 -51.392 1.00 95.12 366 SER A N 1
ATOM 2890 C CA . SER A 1 366 ? 15.670 -12.115 -49.980 1.00 95.12 366 SER A CA 1
ATOM 2891 C C . SER A 1 366 ? 15.273 -10.977 -49.026 1.00 95.12 366 SER A C 1
ATOM 2893 O O . SER A 1 366 ? 14.808 -11.217 -47.910 1.00 95.12 366 SER A O 1
ATOM 2895 N N . ASN A 1 367 ? 15.432 -9.716 -49.438 1.00 94.19 367 ASN A N 1
ATOM 2896 C CA . ASN A 1 367 ? 15.019 -8.561 -48.639 1.00 94.19 367 ASN A CA 1
ATOM 2897 C C . ASN A 1 367 ? 13.491 -8.373 -48.612 1.00 94.19 367 ASN A C 1
ATOM 2899 O O . ASN A 1 367 ? 12.956 -7.966 -47.579 1.00 94.19 367 ASN A O 1
ATOM 2903 N N . VAL A 1 368 ? 12.778 -8.701 -49.695 1.00 95.56 368 VAL A N 1
ATOM 2904 C CA . VAL A 1 368 ? 11.305 -8.729 -49.730 1.00 95.56 368 VAL A CA 1
ATOM 2905 C C . VAL A 1 368 ? 10.768 -9.825 -48.807 1.00 95.56 368 VAL A C 1
ATOM 2907 O O . VAL A 1 368 ? 9.902 -9.538 -47.981 1.00 95.56 368 VAL A O 1
ATOM 2910 N N . GLU A 1 369 ? 11.333 -11.033 -48.857 1.00 94.56 369 GLU A N 1
ATOM 2911 C CA . GLU A 1 369 ? 10.993 -12.142 -47.954 1.00 94.56 369 GLU A CA 1
ATOM 2912 C C . GLU A 1 369 ? 11.199 -11.759 -46.482 1.00 94.56 369 GLU A C 1
ATOM 2914 O O . GLU A 1 369 ? 10.276 -11.868 -45.671 1.00 94.56 369 GLU A O 1
ATOM 2919 N N . LYS A 1 370 ? 12.375 -11.213 -46.135 1.00 95.44 370 LYS A N 1
ATOM 2920 C CA . LYS A 1 370 ? 12.674 -10.710 -44.780 1.00 95.44 370 LYS A CA 1
ATOM 2921 C C . LYS A 1 370 ? 11.684 -9.629 -44.343 1.00 95.44 370 LYS A C 1
ATOM 2923 O O . LYS A 1 370 ? 11.193 -9.667 -43.215 1.00 95.44 370 LYS A O 1
ATOM 2928 N N . LYS A 1 371 ? 11.345 -8.682 -45.226 1.00 94.44 371 LYS A N 1
ATOM 2929 C CA . LYS A 1 371 ? 10.354 -7.631 -44.944 1.00 94.44 371 LYS A CA 1
ATOM 2930 C C . LYS A 1 371 ? 8.966 -8.225 -44.685 1.00 94.44 371 LYS A C 1
ATOM 2932 O O . LYS A 1 371 ? 8.289 -7.783 -43.754 1.00 94.44 371 LYS A O 1
ATOM 2937 N N . MET A 1 372 ? 8.547 -9.228 -45.458 1.00 94.75 372 MET A N 1
ATOM 2938 C CA . MET A 1 372 ? 7.274 -9.920 -45.242 1.00 94.75 372 MET A CA 1
ATOM 2939 C C . MET A 1 372 ? 7.259 -10.690 -43.919 1.00 94.75 372 MET A C 1
ATOM 2941 O O . MET A 1 372 ? 6.314 -10.520 -43.149 1.00 94.75 372 MET A O 1
ATOM 2945 N N . ALA A 1 373 ? 8.317 -11.439 -43.600 1.00 94.31 373 ALA A N 1
ATOM 2946 C CA . ALA A 1 373 ? 8.445 -12.168 -42.337 1.00 94.31 373 ALA A CA 1
ATOM 2947 C C . ALA A 1 373 ? 8.372 -11.231 -41.114 1.00 94.31 373 ALA A C 1
ATOM 2949 O O . ALA A 1 373 ? 7.591 -11.471 -40.192 1.00 94.31 373 ALA A O 1
ATOM 2950 N N . ILE A 1 374 ? 9.100 -10.106 -41.137 1.00 93.56 374 ILE A N 1
ATOM 2951 C CA . ILE A 1 374 ? 9.043 -9.079 -40.078 1.00 93.56 374 ILE A CA 1
ATOM 2952 C C . ILE A 1 374 ? 7.636 -8.475 -39.971 1.00 93.56 374 ILE A C 1
ATOM 2954 O O . ILE A 1 374 ? 7.138 -8.252 -38.866 1.00 93.56 374 ILE A O 1
ATOM 2958 N N . THR A 1 375 ? 6.965 -8.229 -41.101 1.00 92.25 375 THR A N 1
ATOM 2959 C CA . THR A 1 375 ? 5.596 -7.687 -41.118 1.00 92.25 375 THR A CA 1
ATOM 2960 C C . THR A 1 375 ? 4.601 -8.673 -40.498 1.00 92.25 375 THR A C 1
ATOM 2962 O O . THR A 1 375 ? 3.791 -8.271 -39.662 1.00 92.25 375 THR A O 1
ATOM 2965 N N . GLN A 1 376 ? 4.697 -9.965 -40.831 1.00 93.75 376 GLN A N 1
ATOM 2966 C CA . GLN A 1 376 ? 3.876 -11.028 -40.240 1.00 93.75 376 GLN A CA 1
ATOM 2967 C C . GLN A 1 376 ? 4.125 -11.163 -38.732 1.00 93.75 376 GLN A C 1
ATOM 2969 O O . GLN A 1 376 ? 3.176 -11.137 -37.949 1.00 93.75 376 GLN A O 1
ATOM 2974 N N . GLN A 1 377 ? 5.390 -11.217 -38.303 1.00 92.81 377 GLN A N 1
ATOM 2975 C CA . GLN A 1 377 ? 5.755 -11.301 -36.886 1.00 92.81 377 GLN A CA 1
ATOM 2976 C C . GLN A 1 377 ? 5.253 -10.079 -36.095 1.00 92.81 377 GLN A C 1
ATOM 2978 O O . GLN A 1 377 ? 4.715 -10.220 -34.996 1.00 92.81 377 GLN A O 1
ATOM 2983 N N . THR A 1 378 ? 5.343 -8.883 -36.684 1.00 89.75 378 THR A N 1
ATOM 2984 C CA . THR A 1 378 ? 4.815 -7.645 -36.091 1.00 89.75 378 THR A CA 1
ATOM 2985 C C . THR A 1 378 ? 3.288 -7.670 -35.996 1.00 89.75 378 THR A C 1
ATOM 2987 O O . THR A 1 378 ? 2.738 -7.256 -34.978 1.00 89.75 378 THR A O 1
ATOM 2990 N N . ALA A 1 379 ? 2.582 -8.181 -37.011 1.00 89.38 379 ALA A N 1
ATOM 2991 C CA . ALA A 1 379 ? 1.124 -8.303 -36.989 1.00 89.38 379 ALA A CA 1
ATOM 2992 C C . ALA A 1 379 ? 0.638 -9.269 -35.892 1.00 89.38 379 ALA A C 1
ATOM 2994 O O . ALA A 1 379 ? -0.280 -8.928 -35.142 1.00 89.38 379 ALA A O 1
ATOM 2995 N N . ILE A 1 380 ? 1.303 -10.424 -35.747 1.00 93.62 380 ILE A N 1
ATOM 2996 C CA . ILE A 1 380 ? 1.010 -11.428 -34.710 1.00 93.62 380 ILE A CA 1
ATOM 2997 C C . ILE A 1 380 ? 1.162 -10.829 -33.305 1.00 93.62 380 ILE A C 1
ATOM 2999 O O . ILE A 1 380 ? 0.286 -11.024 -32.467 1.00 93.62 380 ILE A O 1
ATOM 3003 N N . LEU A 1 381 ? 2.230 -10.065 -33.049 1.00 91.88 381 LEU A N 1
ATOM 3004 C CA . LEU A 1 381 ? 2.476 -9.441 -31.741 1.00 91.88 381 LEU A CA 1
ATOM 3005 C C . LEU A 1 381 ? 1.589 -8.212 -31.475 1.00 91.88 381 LEU A C 1
ATOM 3007 O O . LEU A 1 381 ? 1.206 -7.958 -30.334 1.00 91.88 381 LEU A O 1
ATOM 3011 N N . ARG A 1 382 ? 1.219 -7.450 -32.512 1.00 94.38 382 ARG A N 1
ATOM 3012 C CA . ARG A 1 382 ? 0.392 -6.238 -32.378 1.00 94.38 382 ARG A CA 1
ATOM 3013 C C . ARG A 1 382 ? -1.056 -6.544 -31.986 1.00 94.38 382 ARG A C 1
ATOM 3015 O O . ARG A 1 382 ? -1.644 -5.779 -31.226 1.00 94.38 382 ARG A O 1
ATOM 3022 N N . GLY A 1 383 ? -1.622 -7.646 -32.479 1.00 93.00 383 GLY A N 1
ATOM 3023 C CA . GLY A 1 383 ? -2.990 -8.081 -32.172 1.00 93.00 383 GLY A CA 1
ATOM 3024 C C . GLY A 1 383 ? -3.316 -8.183 -30.670 1.00 93.00 383 GLY A C 1
ATOM 3025 O O . GLY A 1 383 ? -4.239 -7.501 -30.221 1.00 93.00 383 GLY A O 1
ATOM 3026 N N . PRO A 1 384 ? -2.594 -8.996 -29.871 1.00 94.19 384 PRO A N 1
ATOM 3027 C CA . PRO A 1 384 ? -2.842 -9.118 -28.434 1.00 94.19 384 PRO A CA 1
ATOM 3028 C C . PRO A 1 384 ? -2.549 -7.817 -27.676 1.00 94.19 384 PRO A C 1
ATOM 3030 O O . PRO A 1 384 ? -3.356 -7.436 -26.834 1.00 94.19 384 PRO A O 1
ATOM 3033 N N . LEU A 1 385 ? -1.483 -7.085 -28.027 1.00 93.50 385 LEU A N 1
ATOM 3034 C CA . LEU A 1 385 ? -1.147 -5.805 -27.386 1.00 93.50 385 LEU A CA 1
ATOM 3035 C C . LEU A 1 385 ? -2.247 -4.745 -27.562 1.00 93.50 385 LEU A C 1
ATOM 3037 O O . LEU A 1 385 ? -2.529 -3.995 -26.632 1.00 93.50 385 LEU A O 1
ATOM 3041 N N . LEU A 1 386 ? -2.909 -4.691 -28.724 1.00 95.75 386 LEU A N 1
ATOM 3042 C CA . LEU A 1 386 ? -4.053 -3.793 -28.931 1.00 95.75 386 LEU A CA 1
ATOM 3043 C C . LEU A 1 386 ? -5.283 -4.209 -28.109 1.00 95.75 386 LEU A C 1
ATOM 3045 O O . LEU A 1 386 ? -5.996 -3.336 -27.615 1.00 95.75 386 LEU A O 1
ATOM 3049 N N . LYS A 1 387 ? -5.522 -5.515 -27.925 1.00 95.81 387 LYS A N 1
ATOM 3050 C CA . LYS A 1 387 ? -6.609 -6.017 -27.065 1.00 95.81 387 LYS A CA 1
ATOM 3051 C C . LYS A 1 387 ? -6.349 -5.716 -25.588 1.00 95.81 387 LYS A C 1
ATOM 3053 O O . LYS A 1 387 ? -7.256 -5.266 -24.896 1.00 95.81 387 LYS A O 1
ATOM 3058 N N . GLU A 1 388 ? -5.118 -5.914 -25.123 1.00 95.69 388 GLU A N 1
ATOM 3059 C CA . GLU A 1 388 ? -4.696 -5.565 -23.763 1.00 95.69 388 GLU A CA 1
ATOM 3060 C C . GLU A 1 388 ? -4.796 -4.052 -23.521 1.00 95.69 388 GLU A C 1
ATOM 3062 O O . GLU A 1 388 ? -5.357 -3.619 -22.518 1.00 95.69 388 GLU A O 1
ATOM 3067 N N . TYR A 1 389 ? -4.348 -3.235 -24.481 1.00 93.75 389 TYR A N 1
ATOM 3068 C CA . TYR A 1 389 ? -4.486 -1.780 -24.421 1.00 93.75 389 TYR A CA 1
ATOM 3069 C C . TYR A 1 389 ? -5.952 -1.329 -24.328 1.00 93.75 389 TYR A C 1
ATOM 3071 O O . TYR A 1 389 ? -6.267 -0.471 -23.504 1.00 93.75 389 TYR A O 1
ATOM 3079 N N . ALA A 1 390 ? -6.848 -1.912 -25.133 1.00 96.31 390 ALA A N 1
ATOM 3080 C CA . ALA A 1 390 ? -8.281 -1.623 -25.066 1.00 96.31 390 ALA A CA 1
ATOM 3081 C C . ALA A 1 390 ? -8.862 -1.989 -23.689 1.00 96.31 390 ALA A C 1
ATOM 3083 O O . ALA A 1 390 ? -9.435 -1.129 -23.022 1.00 96.31 390 ALA A O 1
ATOM 3084 N N . ALA A 1 391 ? -8.597 -3.205 -23.199 1.00 96.50 391 ALA A N 1
ATOM 3085 C CA . ALA A 1 391 ? -9.056 -3.656 -21.885 1.00 96.50 391 ALA A CA 1
ATOM 3086 C C . ALA A 1 391 ? -8.544 -2.767 -20.731 1.00 96.50 391 ALA A C 1
ATOM 3088 O O . ALA A 1 391 ? -9.286 -2.475 -19.791 1.00 96.50 391 ALA A O 1
ATOM 3089 N N . LEU A 1 392 ? -7.298 -2.282 -20.805 1.00 95.56 392 LEU A N 1
ATOM 3090 C CA . LEU A 1 392 ? -6.736 -1.341 -19.829 1.00 95.56 392 LEU A CA 1
ATOM 3091 C C . LEU A 1 392 ? -7.389 0.051 -19.900 1.00 95.56 392 LEU A C 1
ATOM 3093 O O . LEU A 1 392 ? -7.550 0.701 -18.863 1.00 95.56 392 LEU A O 1
ATOM 3097 N N . GLN A 1 393 ? -7.785 0.523 -21.087 1.00 96.75 393 GLN A N 1
ATOM 3098 C CA . GLN A 1 393 ? -8.540 1.774 -21.224 1.00 96.75 393 GLN A CA 1
ATOM 3099 C C . GLN A 1 393 ? -9.962 1.635 -20.666 1.00 96.75 393 GLN A C 1
ATOM 3101 O O . GLN A 1 393 ? -10.394 2.513 -19.917 1.00 96.75 393 GLN A O 1
ATOM 3106 N N . ASP A 1 394 ? -10.642 0.517 -20.925 1.00 95.56 394 ASP A N 1
ATOM 3107 C CA . ASP A 1 394 ? -11.969 0.228 -20.369 1.00 95.56 394 ASP A CA 1
ATOM 3108 C C . ASP A 1 394 ? -11.920 0.116 -18.838 1.00 95.56 394 ASP A C 1
ATOM 3110 O O . ASP A 1 394 ? -12.719 0.738 -18.132 1.00 95.56 394 ASP A O 1
ATOM 3114 N N . GLN A 1 395 ? -10.917 -0.582 -18.290 1.00 96.12 395 GLN A N 1
ATOM 3115 C CA . GLN A 1 395 ? -10.689 -0.661 -16.844 1.00 96.12 395 GLN A CA 1
ATOM 3116 C C . GLN A 1 395 ? -10.435 0.728 -16.231 1.00 96.12 395 GLN A C 1
ATOM 3118 O O . GLN A 1 395 ? -10.974 1.058 -15.171 1.00 96.12 395 GLN A O 1
ATOM 3123 N N . LYS A 1 396 ? -9.649 1.577 -16.904 1.00 94.81 396 LYS A N 1
ATOM 3124 C CA . LYS A 1 396 ? -9.383 2.960 -16.484 1.00 94.81 396 LYS A CA 1
ATOM 3125 C C . LYS A 1 396 ? -10.640 3.835 -16.546 1.00 94.81 396 LYS A C 1
ATOM 3127 O O . LYS A 1 396 ? -10.840 4.657 -15.649 1.00 94.81 396 LYS A O 1
ATOM 3132 N N . ALA A 1 397 ? -11.483 3.672 -17.564 1.00 94.19 397 ALA A N 1
ATOM 3133 C CA . ALA A 1 397 ? -12.756 4.377 -17.692 1.00 94.19 397 ALA A CA 1
ATOM 3134 C C . ALA A 1 397 ? -13.745 3.952 -16.593 1.00 94.19 397 ALA A C 1
ATOM 3136 O O . ALA A 1 397 ? -14.303 4.813 -15.910 1.00 94.19 397 ALA A O 1
ATOM 3137 N N . SER A 1 398 ? -13.873 2.642 -16.357 1.00 95.50 398 SER A N 1
ATOM 3138 C CA . SER A 1 398 ? -14.695 2.050 -15.294 1.00 95.50 398 SER A CA 1
ATOM 3139 C C . SER A 1 398 ? -14.264 2.527 -13.903 1.00 95.50 398 SER A C 1
ATOM 3141 O O . SER A 1 398 ? -15.069 3.099 -13.167 1.00 95.50 398 SER A O 1
ATOM 3143 N N . ARG A 1 399 ? -12.965 2.450 -13.578 1.00 93.94 399 ARG A N 1
ATOM 3144 C CA . ARG A 1 399 ? -12.421 2.982 -12.317 1.00 93.94 399 ARG A CA 1
ATOM 3145 C C . ARG A 1 399 ? -12.706 4.480 -12.154 1.00 93.94 399 ARG A C 1
ATOM 3147 O O . ARG A 1 399 ? -13.074 4.914 -11.068 1.00 93.94 399 ARG A O 1
ATOM 3154 N N . LYS A 1 400 ? -12.578 5.285 -13.217 1.00 94.38 400 LYS A N 1
ATOM 3155 C CA . LYS A 1 400 ? -12.940 6.716 -13.173 1.00 94.38 400 LYS A CA 1
ATOM 3156 C C . LYS A 1 400 ? -14.437 6.943 -12.931 1.00 94.38 400 LYS A C 1
ATOM 3158 O O . LYS A 1 400 ? -14.782 7.934 -12.291 1.00 94.38 400 LYS A O 1
ATOM 3163 N N . ALA A 1 401 ? -15.314 6.071 -13.427 1.00 94.62 401 ALA A N 1
ATOM 3164 C CA . ALA A 1 401 ? -16.747 6.135 -13.147 1.00 94.62 401 ALA A CA 1
ATOM 3165 C C . ALA A 1 401 ? -17.053 5.787 -11.680 1.00 94.62 401 ALA A C 1
ATOM 3167 O O . ALA A 1 401 ? -17.725 6.572 -11.015 1.00 94.62 401 ALA A O 1
ATOM 3168 N N . GLN A 1 402 ? -16.465 4.709 -11.152 1.00 94.69 402 GLN A N 1
ATOM 3169 C CA . GLN A 1 402 ? -16.579 4.321 -9.739 1.00 94.69 402 GLN A CA 1
ATOM 3170 C C . GLN A 1 402 ? -16.081 5.427 -8.797 1.00 94.69 402 GLN A C 1
ATOM 3172 O O . GLN A 1 402 ? -16.774 5.799 -7.857 1.00 94.69 402 GLN A O 1
ATOM 3177 N N . CYS A 1 403 ? -14.925 6.043 -9.082 1.00 91.75 403 CYS A N 1
ATOM 3178 C CA . CYS A 1 403 ? -14.438 7.175 -8.289 1.00 91.75 403 CYS A CA 1
ATOM 3179 C C . CYS A 1 403 ? -15.418 8.363 -8.280 1.00 91.75 403 CYS A C 1
ATOM 3181 O O . CYS A 1 403 ? -15.553 9.018 -7.251 1.00 91.75 403 CYS A O 1
ATOM 3183 N N . ARG A 1 404 ? -16.124 8.641 -9.389 1.00 93.75 404 ARG A N 1
ATOM 3184 C CA . ARG A 1 404 ? -17.177 9.673 -9.411 1.00 93.75 404 ARG A CA 1
ATOM 3185 C C . ARG A 1 404 ? -18.386 9.270 -8.564 1.00 93.75 404 ARG A C 1
ATOM 3187 O O . ARG A 1 404 ? -18.891 10.117 -7.838 1.00 93.75 404 ARG A O 1
ATOM 3194 N N . GLN A 1 405 ? -18.811 8.007 -8.619 1.00 95.50 405 GLN A N 1
ATOM 3195 C CA . GLN A 1 405 ? -19.904 7.486 -7.787 1.00 95.50 405 GLN A CA 1
ATOM 3196 C C . GLN A 1 405 ? -19.581 7.623 -6.293 1.00 95.50 405 GLN A C 1
ATOM 3198 O O . GLN A 1 405 ? -20.339 8.273 -5.582 1.00 95.50 405 GLN A O 1
ATOM 3203 N N . TYR A 1 406 ? -18.405 7.169 -5.844 1.00 94.31 406 TYR A N 1
ATOM 3204 C CA . TYR A 1 406 ? -17.982 7.333 -4.447 1.00 94.31 406 TYR A CA 1
ATOM 3205 C C . TYR A 1 406 ? -17.889 8.801 -4.008 1.00 94.31 406 TYR A C 1
ATOM 3207 O O . TYR A 1 406 ? -18.220 9.123 -2.871 1.00 94.31 406 TYR A O 1
ATOM 3215 N N . ILE A 1 407 ? -17.474 9.718 -4.889 1.00 93.31 407 ILE A N 1
ATOM 3216 C CA . ILE A 1 407 ? -17.494 11.158 -4.583 1.00 93.31 407 ILE A CA 1
ATOM 3217 C C . ILE A 1 407 ? -18.937 11.647 -4.383 1.00 93.31 407 ILE A C 1
ATOM 3219 O O . ILE A 1 407 ? -19.197 12.356 -3.412 1.00 93.31 407 ILE A O 1
ATOM 3223 N N . HIS A 1 408 ? -19.880 11.252 -5.245 1.00 94.25 408 HIS A N 1
ATOM 3224 C CA . HIS A 1 408 ? -21.297 11.592 -5.074 1.00 94.25 408 HIS A CA 1
ATOM 3225 C C . HIS A 1 408 ? -21.888 11.011 -3.779 1.00 94.25 408 HIS A C 1
ATOM 3227 O O . HIS A 1 408 ? -22.558 11.745 -3.057 1.00 94.25 408 HIS A O 1
ATOM 3233 N N . GLU A 1 409 ? -21.585 9.757 -3.437 1.00 96.06 409 GLU A N 1
ATOM 3234 C CA . GLU A 1 409 ? -22.003 9.120 -2.177 1.00 96.06 409 GLU A CA 1
ATOM 3235 C C . GLU A 1 409 ? -21.434 9.849 -0.948 1.00 96.06 409 GLU A C 1
ATOM 3237 O O . GLU A 1 409 ? -22.175 10.173 -0.025 1.00 96.06 409 GLU A O 1
ATOM 3242 N N . ILE A 1 410 ? -20.143 10.207 -0.953 1.00 92.94 410 ILE A N 1
ATOM 3243 C CA . ILE A 1 410 ? -19.522 10.994 0.128 1.00 92.94 410 ILE A CA 1
ATOM 3244 C C . ILE A 1 410 ? -20.199 12.363 0.284 1.00 92.94 410 ILE A C 1
ATOM 3246 O O . ILE A 1 410 ? -20.347 12.847 1.407 1.00 92.94 410 ILE A O 1
ATOM 3250 N N . HIS A 1 411 ? -20.607 13.006 -0.814 1.00 95.19 411 HIS A N 1
ATOM 3251 C CA . HIS A 1 411 ? -21.364 14.257 -0.749 1.00 95.19 411 HIS A CA 1
ATOM 3252 C C . HIS A 1 411 ? -22.789 14.053 -0.213 1.00 95.19 411 HIS A C 1
ATOM 3254 O O . HIS A 1 411 ? -23.221 14.854 0.613 1.00 95.19 411 HIS A O 1
ATOM 3260 N N . ALA A 1 412 ? -23.481 12.978 -0.603 1.00 95.94 412 ALA A N 1
ATOM 3261 C CA . ALA A 1 412 ? -24.797 12.632 -0.065 1.00 95.94 412 ALA A CA 1
ATOM 3262 C C . ALA A 1 412 ? -24.736 12.384 1.453 1.00 95.94 412 ALA A C 1
ATOM 3264 O O . ALA A 1 412 ? -25.409 13.082 2.207 1.00 95.94 412 ALA A O 1
ATOM 3265 N N . PHE A 1 413 ? -23.835 11.510 1.920 1.00 95.50 413 PHE A N 1
ATOM 3266 C CA . PHE A 1 413 ? -23.657 11.235 3.351 1.00 95.50 413 PHE A CA 1
ATOM 3267 C C . PHE A 1 413 ? -23.251 12.474 4.158 1.00 95.50 413 PHE A C 1
ATOM 3269 O O . PHE A 1 413 ? -23.638 12.615 5.315 1.00 95.50 413 PHE A O 1
ATOM 3276 N N . ARG A 1 414 ? -22.477 13.402 3.578 1.00 95.25 414 ARG A N 1
ATOM 3277 C CA . ARG A 1 414 ? -22.153 14.675 4.244 1.00 95.25 414 ARG A CA 1
ATOM 3278 C C . ARG A 1 414 ? -23.380 15.557 4.434 1.00 95.25 414 ARG A C 1
ATOM 3280 O O . ARG A 1 414 ? -23.504 16.147 5.501 1.00 95.25 414 ARG A O 1
ATOM 3287 N N . ASN A 1 415 ? -24.268 15.624 3.445 1.00 94.81 415 ASN A N 1
ATOM 3288 C CA . ASN A 1 415 ? -25.519 16.368 3.568 1.00 94.81 415 ASN A CA 1
ATOM 3289 C C . ASN A 1 415 ? -26.444 15.699 4.600 1.00 94.81 415 ASN A C 1
ATOM 3291 O O . ASN A 1 415 ? -26.885 16.366 5.526 1.00 94.81 415 ASN A O 1
ATOM 3295 N N . GLU A 1 416 ? -26.617 14.374 4.548 1.00 97.06 416 GLU A N 1
ATOM 3296 C CA . GLU A 1 416 ? -27.397 13.623 5.548 1.00 97.06 416 GLU A CA 1
ATOM 3297 C C . GLU A 1 416 ? -26.860 13.805 6.979 1.00 97.06 416 GLU A C 1
ATOM 3299 O O . GLU A 1 416 ? -27.635 13.950 7.926 1.00 97.06 416 GLU A O 1
ATOM 3304 N N . MET A 1 417 ? -25.534 13.836 7.164 1.00 93.69 417 MET A N 1
ATOM 3305 C CA . MET A 1 417 ? -24.938 14.142 8.468 1.00 93.69 417 MET A CA 1
ATOM 3306 C C . MET A 1 417 ? -25.210 15.578 8.920 1.00 93.69 417 MET A C 1
ATOM 3308 O O . MET A 1 417 ? -25.369 15.785 10.121 1.00 93.69 417 MET A O 1
ATOM 3312 N N . LEU A 1 418 ? -25.268 16.559 8.016 1.00 96.12 418 LEU A N 1
ATOM 3313 C CA . LEU A 1 418 ? -25.620 17.939 8.366 1.00 96.12 418 LEU A CA 1
ATOM 3314 C C . LEU A 1 418 ? -27.093 18.025 8.790 1.00 96.12 418 LEU A C 1
ATOM 3316 O O . LEU A 1 41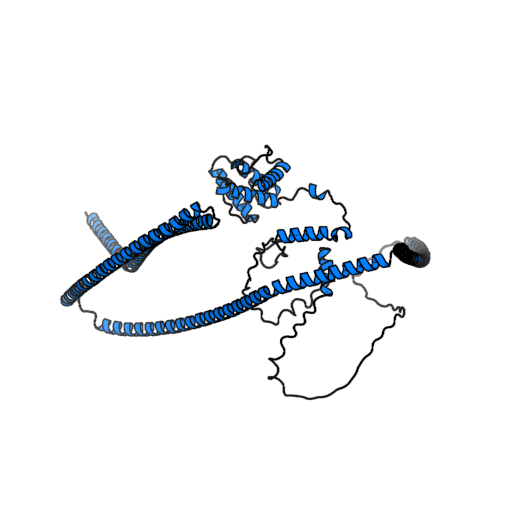8 ? -27.365 18.525 9.879 1.00 96.12 418 LEU A O 1
ATOM 3320 N N . ASP A 1 419 ? -28.009 17.429 8.025 1.00 95.50 419 ASP A N 1
ATOM 3321 C CA . ASP A 1 419 ? -29.448 17.398 8.327 1.00 95.50 419 ASP A CA 1
ATOM 3322 C C . ASP A 1 419 ? -29.746 16.668 9.653 1.00 95.50 419 ASP A C 1
ATOM 3324 O O . ASP A 1 419 ? -30.527 17.139 10.489 1.00 95.50 419 ASP A O 1
ATOM 3328 N N . MET A 1 420 ? -29.082 15.531 9.908 1.00 95.12 420 MET A N 1
ATOM 3329 C CA . MET A 1 420 ? -29.148 14.845 11.206 1.00 95.12 420 MET A CA 1
ATOM 3330 C C . MET A 1 420 ? -28.569 15.702 12.334 1.00 95.12 420 MET A C 1
ATOM 3332 O O . MET A 1 420 ? -29.132 15.727 13.429 1.00 95.12 420 MET A O 1
ATOM 3336 N N . THR A 1 421 ? -27.461 16.406 12.085 1.00 94.81 421 THR A N 1
ATOM 3337 C CA . THR A 1 421 ? -26.842 17.302 13.072 1.00 94.81 421 THR A CA 1
ATOM 3338 C C . THR A 1 421 ? -27.797 18.433 13.437 1.00 94.81 421 THR A C 1
ATOM 3340 O O . THR A 1 421 ? -28.000 18.689 14.623 1.00 94.81 421 THR A O 1
ATOM 3343 N N . GLU A 1 422 ? -28.441 19.064 12.456 1.00 95.25 422 GLU A N 1
ATOM 3344 C CA . GLU A 1 422 ? -29.450 20.098 12.689 1.00 95.25 422 GLU A CA 1
ATOM 3345 C C . GLU A 1 422 ? -30.652 19.537 13.463 1.00 95.25 422 GLU A C 1
ATOM 3347 O O . GLU A 1 422 ? -31.047 20.093 14.489 1.00 95.25 422 GLU A O 1
ATOM 3352 N N . THR A 1 423 ? -31.157 18.365 13.066 1.00 96.50 423 THR A N 1
ATOM 3353 C CA . THR A 1 423 ? -32.245 17.663 13.770 1.00 96.50 423 THR A CA 1
ATOM 3354 C C . THR A 1 423 ? -31.892 17.370 15.236 1.00 96.50 423 THR A C 1
ATOM 3356 O O . THR A 1 423 ? -32.747 17.480 16.119 1.00 96.50 42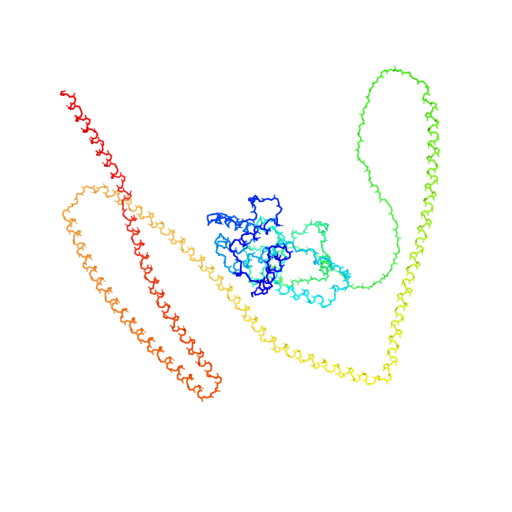3 THR A O 1
ATOM 3359 N N . ILE A 1 424 ? -30.638 17.003 15.528 1.00 93.81 424 ILE A N 1
ATOM 3360 C CA . ILE A 1 424 ? -30.146 16.789 16.897 1.00 93.81 424 ILE A CA 1
ATOM 3361 C C . ILE A 1 424 ? -30.115 18.107 17.678 1.00 93.81 424 ILE A C 1
ATOM 3363 O O . ILE A 1 424 ? -30.570 18.120 18.821 1.00 93.81 424 ILE A O 1
ATOM 3367 N N . HIS A 1 425 ? -29.648 19.209 17.084 1.00 94.69 425 HIS A N 1
ATOM 3368 C CA . HIS A 1 425 ? -29.648 20.523 17.740 1.00 94.69 425 HIS A CA 1
ATOM 3369 C C . HIS A 1 425 ? -31.075 20.993 18.056 1.00 94.69 425 HIS A C 1
ATOM 3371 O O . HIS A 1 425 ? -31.362 21.307 19.209 1.00 94.69 425 HIS A O 1
ATOM 3377 N N . GLN A 1 426 ? -32.005 20.918 17.099 1.00 95.44 426 GLN A N 1
ATOM 3378 C CA . GLN A 1 426 ? -33.423 21.247 17.312 1.00 95.44 426 GLN A CA 1
ATOM 3379 C C . GLN A 1 426 ? -34.060 20.383 18.428 1.00 95.44 426 GLN A C 1
ATOM 3381 O O . GLN A 1 426 ? -34.811 20.874 19.281 1.00 95.44 426 GLN A O 1
ATOM 3386 N N . LYS A 1 427 ? -33.729 19.083 18.486 1.00 94.12 427 LYS A N 1
ATOM 3387 C CA . LYS A 1 427 ? -34.163 18.189 19.579 1.00 94.12 427 LYS A CA 1
ATOM 3388 C C . LYS A 1 427 ? -33.503 18.512 20.922 1.00 94.12 427 LYS A C 1
ATOM 3390 O O . LYS A 1 427 ? -34.142 18.356 21.960 1.00 94.12 427 LYS A O 1
ATOM 3395 N N . MET A 1 428 ? -32.260 18.982 20.927 1.00 91.69 428 MET A N 1
ATOM 3396 C CA . MET A 1 428 ? -31.556 19.395 22.141 1.00 91.69 428 MET A CA 1
ATOM 3397 C C . MET A 1 428 ? -32.118 20.709 22.699 1.00 91.69 428 MET A C 1
ATOM 3399 O O . MET A 1 428 ? -32.355 20.802 23.900 1.00 91.69 428 MET A O 1
ATOM 3403 N N . GLU A 1 429 ? -32.416 21.693 21.849 1.00 92.81 429 GLU A N 1
ATOM 3404 C CA . GLU A 1 429 ? -33.060 22.948 22.258 1.00 92.81 429 GLU A CA 1
ATOM 3405 C C . GLU A 1 429 ? -34.460 22.714 22.837 1.00 92.81 429 GLU A C 1
ATOM 3407 O O . GLU A 1 429 ? -34.800 23.247 23.897 1.00 92.81 429 GLU A O 1
ATOM 3412 N N . THR A 1 430 ? -35.268 21.871 22.187 1.00 92.00 430 THR A N 1
ATOM 3413 C CA . THR A 1 430 ? -36.599 21.509 22.701 1.00 92.00 430 THR A CA 1
ATOM 3414 C C . THR A 1 430 ? -36.515 20.725 24.012 1.00 92.00 430 THR A C 1
ATOM 3416 O O . THR A 1 430 ? -37.284 21.016 24.930 1.00 92.00 430 THR A O 1
ATOM 3419 N N . MET A 1 431 ? -35.547 19.812 24.159 1.00 89.56 431 MET A N 1
ATOM 3420 C CA . MET A 1 431 ? -35.261 19.119 25.422 1.00 89.56 431 MET A CA 1
ATOM 3421 C C . MET A 1 431 ? -34.884 20.105 26.535 1.00 89.56 431 MET A C 1
ATOM 3423 O O . MET A 1 431 ? -35.555 20.127 27.563 1.00 89.56 431 MET A O 1
ATOM 3427 N N . GLN A 1 432 ? -33.914 20.997 26.312 1.00 87.94 432 GLN A N 1
ATOM 3428 C CA . GLN A 1 432 ? -33.532 22.033 27.282 1.00 87.94 432 GLN A CA 1
ATOM 3429 C C . GLN A 1 432 ? -34.696 22.982 27.621 1.00 87.94 432 GLN A C 1
ATOM 3431 O O . GLN A 1 432 ? -34.825 23.448 28.755 1.00 87.94 432 GLN A O 1
ATOM 3436 N N . GLY A 1 433 ? -35.566 23.285 26.653 1.00 88.00 433 GLY A N 1
ATOM 3437 C CA . GLY A 1 433 ? -36.782 24.069 26.867 1.00 88.00 433 GLY A CA 1
ATOM 3438 C C . GLY A 1 433 ? -37.800 23.360 27.768 1.00 88.00 433 GLY A C 1
ATOM 3439 O O . GLY A 1 433 ? -38.431 24.004 28.611 1.00 88.00 433 GLY A O 1
ATOM 3440 N N . LEU A 1 434 ? -37.941 22.039 27.631 1.00 86.69 434 LEU A N 1
ATOM 3441 C CA . LEU A 1 434 ? -38.767 21.206 28.508 1.00 86.69 434 LEU A CA 1
ATOM 3442 C C . LEU A 1 434 ? -38.133 21.037 29.893 1.00 86.69 434 LEU A C 1
ATOM 3444 O O . LEU A 1 434 ? -38.838 21.195 30.885 1.00 86.69 434 LEU A O 1
ATOM 3448 N N . GLU A 1 435 ? -36.821 20.819 29.982 1.00 83.12 435 GLU A N 1
ATOM 3449 C CA . GLU A 1 435 ? -36.079 20.756 31.246 1.00 83.12 435 GLU A CA 1
ATOM 3450 C C . GLU A 1 435 ? -36.195 22.061 32.033 1.00 83.12 435 GLU A C 1
ATOM 3452 O O . GLU A 1 435 ? -36.494 22.024 33.220 1.00 83.12 435 GLU A O 1
ATOM 3457 N N . LYS A 1 436 ? -36.054 23.231 31.395 1.00 83.25 436 LYS A N 1
ATOM 3458 C CA . LYS A 1 436 ? -36.264 24.532 32.060 1.00 83.25 436 LYS A CA 1
ATOM 3459 C C . LYS A 1 436 ? -37.689 24.664 32.610 1.00 83.25 436 LYS A C 1
ATOM 3461 O O . LYS A 1 436 ? -37.866 25.117 33.741 1.00 83.25 436 LYS A O 1
ATOM 3466 N N . LYS A 1 437 ? -38.707 24.225 31.859 1.00 80.81 437 LYS A N 1
ATOM 3467 C CA . LYS A 1 437 ? -40.110 24.196 32.323 1.00 80.81 437 LYS A CA 1
ATOM 3468 C C . LYS A 1 437 ? -40.313 23.210 33.481 1.00 80.81 437 LYS A C 1
ATOM 3470 O O . LYS A 1 437 ? -40.982 23.554 34.454 1.00 80.81 437 LYS A O 1
ATOM 3475 N N . GLN A 1 438 ? -39.704 22.026 33.417 1.00 75.25 438 GLN A N 1
ATOM 3476 C CA . GLN A 1 438 ? -39.733 21.039 34.496 1.00 75.25 438 GLN A CA 1
ATOM 3477 C C . GLN A 1 438 ? -38.999 21.539 35.741 1.00 75.25 438 GLN A C 1
ATOM 3479 O O . GLN A 1 438 ? -39.559 21.451 36.820 1.00 75.25 438 GLN A O 1
ATOM 3484 N N . GLN A 1 439 ? -37.819 22.148 35.623 1.00 70.94 439 GLN A N 1
ATOM 3485 C CA . GLN A 1 439 ? -37.072 22.718 36.748 1.00 70.94 439 GLN A CA 1
ATOM 3486 C C . GLN A 1 439 ? -37.821 23.879 37.418 1.00 70.94 439 GLN A C 1
ATOM 3488 O O . GLN A 1 439 ? -37.764 24.013 38.639 1.00 70.94 439 GLN A O 1
ATOM 3493 N N . LEU A 1 440 ? -38.561 24.697 36.661 1.00 66.88 440 LEU A N 1
ATOM 3494 C CA . LEU A 1 440 ? -39.465 25.706 37.227 1.00 66.88 440 LEU A CA 1
ATOM 3495 C C . LEU A 1 440 ? -40.626 25.050 37.995 1.00 66.88 440 LEU A C 1
ATOM 3497 O O . LEU A 1 440 ? -40.920 25.454 39.121 1.00 66.88 440 LEU A O 1
ATOM 3501 N N . ALA A 1 441 ? -41.227 23.988 37.450 1.00 64.94 441 ALA A N 1
ATOM 3502 C CA . ALA A 1 441 ? -42.253 23.211 38.147 1.00 64.94 441 ALA A CA 1
ATOM 3503 C C . ALA A 1 441 ? -41.704 22.452 39.376 1.00 64.94 441 ALA A C 1
ATOM 3505 O O . ALA A 1 441 ? -42.364 22.388 40.410 1.00 64.94 441 ALA A O 1
ATOM 3506 N N . GLU A 1 442 ? -40.481 21.927 39.322 1.00 60.06 442 GLU A N 1
ATOM 3507 C CA . GLU A 1 442 ? -39.816 21.251 40.436 1.00 60.06 442 GLU A CA 1
ATOM 3508 C C . GLU A 1 442 ? -39.367 22.226 41.521 1.00 60.06 442 GLU A C 1
ATOM 3510 O O . GLU A 1 442 ? -39.468 21.892 42.697 1.00 60.06 442 GLU A O 1
ATOM 3515 N N . ARG A 1 443 ? -38.942 23.449 41.179 1.00 53.84 443 ARG A N 1
ATOM 3516 C CA . ARG A 1 443 ? -38.686 24.509 42.170 1.00 53.84 443 ARG A CA 1
ATOM 3517 C C . ARG A 1 443 ? -39.951 24.891 42.946 1.00 53.84 443 ARG A C 1
ATOM 3519 O O . ARG A 1 443 ? -39.833 25.274 44.103 1.00 53.84 443 ARG A O 1
ATOM 3526 N N . SER A 1 444 ? -41.143 24.703 42.369 1.00 52.16 444 SER A N 1
ATOM 3527 C CA . SER A 1 444 ? -42.418 24.827 43.100 1.00 52.16 444 SER A CA 1
ATOM 3528 C C . SER A 1 444 ? -42.779 23.612 43.976 1.00 52.16 444 SER A C 1
ATOM 3530 O O . SER A 1 444 ? -43.714 23.698 44.766 1.00 52.16 444 SER A O 1
ATOM 3532 N N . LYS A 1 445 ? -42.044 22.490 43.872 1.00 57.19 445 LYS A N 1
ATOM 3533 C CA . LYS A 1 445 ? -42.317 21.227 44.595 1.00 57.19 445 LYS A CA 1
ATOM 3534 C C . LYS A 1 445 ? -41.183 20.730 45.505 1.00 57.19 445 LYS A C 1
ATOM 3536 O O . LYS A 1 445 ? -41.430 19.927 46.398 1.00 57.19 445 LYS A O 1
ATOM 3541 N N . LYS A 1 446 ? -39.935 21.168 45.316 1.00 45.56 446 LYS A N 1
ATOM 3542 C CA . LYS A 1 446 ? -38.768 20.654 46.054 1.00 45.56 446 LYS A CA 1
ATOM 3543 C C . LYS A 1 446 ? -38.594 21.323 47.419 1.00 45.56 446 LYS A C 1
ATOM 3545 O O . LYS A 1 446 ? -37.707 22.149 47.620 1.00 45.56 446 LYS A O 1
ATOM 3550 N N . LYS A 1 447 ? -39.392 20.861 48.386 1.00 42.22 447 LYS A N 1
ATOM 3551 C CA . LYS A 1 447 ? -38.985 20.825 49.802 1.00 42.22 447 LYS A CA 1
ATOM 3552 C C . LYS A 1 447 ? -39.401 19.538 50.532 1.00 42.22 447 LYS A C 1
ATOM 3554 O O . LYS A 1 447 ? -39.517 19.546 51.754 1.00 42.22 447 LYS A O 1
ATOM 3559 N N . ASP A 1 448 ? -39.574 18.438 49.797 1.00 50.03 448 ASP A N 1
ATOM 3560 C CA . ASP A 1 448 ? -39.790 17.118 50.394 1.00 50.03 448 ASP A CA 1
ATOM 3561 C C . ASP A 1 448 ? -38.469 16.448 50.789 1.00 50.03 448 ASP A C 1
ATOM 3563 O O . ASP A 1 448 ? -37.562 16.241 49.978 1.00 50.03 448 ASP A O 1
ATOM 3567 N N . VAL A 1 449 ? -38.388 16.093 52.069 1.00 57.25 449 VAL A N 1
ATOM 3568 C CA . VAL A 1 449 ? -37.319 15.278 52.653 1.00 57.25 449 VAL A CA 1
ATOM 3569 C C . VAL A 1 449 ? -37.498 13.829 52.192 1.00 57.25 449 VAL A C 1
ATOM 3571 O O . VAL A 1 449 ? -38.611 13.302 52.227 1.00 57.25 449 VAL A O 1
ATOM 3574 N N . MET A 1 450 ? -36.405 13.167 51.788 1.00 60.00 450 MET A N 1
ATOM 3575 C CA . MET A 1 450 ? -36.432 11.780 51.301 1.00 60.00 450 MET A CA 1
ATOM 3576 C C . MET A 1 450 ? -37.099 10.837 52.309 1.00 60.00 450 MET A C 1
ATOM 3578 O O . MET A 1 450 ? -36.545 10.498 53.354 1.00 60.00 450 MET A O 1
ATOM 3582 N N . THR A 1 451 ? -38.316 10.411 51.983 1.00 73.50 451 THR A N 1
ATOM 3583 C CA . THR A 1 451 ? -39.160 9.611 52.870 1.00 73.50 451 THR A CA 1
ATOM 3584 C C . THR A 1 451 ? -38.705 8.151 52.883 1.00 73.50 451 THR A C 1
ATOM 3586 O O . THR A 1 451 ? -38.206 7.635 51.883 1.00 73.50 451 THR A O 1
ATOM 3589 N N . ARG A 1 452 ? -38.964 7.426 53.980 1.00 74.06 452 ARG A N 1
ATOM 3590 C CA . ARG A 1 452 ? -38.683 5.978 54.114 1.00 74.06 452 ARG A CA 1
ATOM 3591 C C . ARG A 1 452 ? -39.189 5.142 52.924 1.00 74.06 452 ARG A C 1
ATOM 3593 O O . ARG A 1 452 ? -38.536 4.178 52.534 1.00 74.06 452 ARG A O 1
ATOM 3600 N N . THR A 1 453 ? -40.310 5.538 52.322 1.00 82.31 453 THR A N 1
ATOM 3601 C CA . THR A 1 453 ? -40.884 4.930 51.111 1.00 82.31 453 THR A CA 1
ATOM 3602 C C . THR A 1 453 ? -39.945 5.005 49.903 1.00 82.31 453 THR A C 1
ATOM 3604 O O . THR A 1 453 ? -39.810 4.015 49.195 1.00 82.31 453 THR A O 1
ATOM 3607 N N . MET A 1 454 ? -39.235 6.121 49.700 1.00 74.50 454 MET A N 1
ATOM 3608 C CA . MET A 1 454 ? -38.279 6.287 48.595 1.00 74.50 454 MET A CA 1
ATOM 3609 C C . MET A 1 454 ? -37.078 5.348 48.745 1.00 74.50 454 MET A C 1
ATOM 3611 O O . MET A 1 454 ? -36.656 4.729 47.771 1.00 74.50 454 MET A O 1
ATOM 3615 N N . TYR A 1 455 ? -36.569 5.170 49.970 1.00 83.56 455 TYR A N 1
ATOM 3616 C CA . TYR A 1 455 ? -35.517 4.187 50.252 1.00 83.56 455 TYR A CA 1
ATOM 3617 C C . TYR A 1 455 ? -35.993 2.749 50.004 1.00 83.56 455 TYR A C 1
ATOM 3619 O O . TYR A 1 455 ? -35.263 1.964 49.406 1.00 83.56 455 TYR A O 1
ATOM 3627 N N . LEU A 1 456 ? -37.221 2.406 50.407 1.00 84.88 456 LEU A N 1
ATOM 3628 C CA . LEU A 1 456 ? -37.828 1.094 50.147 1.00 84.88 456 LEU A CA 1
ATOM 3629 C C . LEU A 1 456 ? -38.011 0.819 48.647 1.00 84.88 456 LEU A C 1
ATOM 3631 O O . LEU A 1 456 ? -37.604 -0.245 48.181 1.00 84.88 456 LEU A O 1
ATOM 3635 N N . SER A 1 457 ? -38.540 1.780 47.884 1.00 83.75 457 SER A N 1
ATOM 3636 C CA . SER A 1 457 ? -38.633 1.683 46.421 1.00 83.75 457 SER A CA 1
ATOM 3637 C C . SER A 1 457 ? -37.254 1.523 45.786 1.00 83.75 457 SER A C 1
ATOM 3639 O O . SER A 1 457 ? -37.057 0.624 44.973 1.00 83.75 457 SER A O 1
ATOM 3641 N N . ARG A 1 458 ? -36.258 2.305 46.225 1.00 87.44 458 ARG A N 1
ATOM 3642 C CA . ARG A 1 458 ? -34.892 2.218 45.699 1.00 87.44 458 ARG A CA 1
ATOM 3643 C C . ARG A 1 458 ? -34.217 0.879 46.006 1.00 87.44 458 ARG A C 1
ATOM 3645 O O . ARG A 1 458 ? -33.509 0.343 45.159 1.00 87.44 458 ARG A O 1
ATOM 3652 N N . ILE A 1 459 ? -34.449 0.310 47.189 1.00 88.31 459 ILE A N 1
ATOM 3653 C CA . ILE A 1 459 ? -33.980 -1.040 47.536 1.00 88.31 459 ILE A CA 1
ATOM 3654 C C . ILE A 1 459 ? -34.673 -2.087 46.650 1.00 88.31 459 ILE A C 1
ATOM 3656 O O . ILE A 1 459 ? -34.002 -2.985 46.145 1.00 88.31 459 ILE A O 1
ATOM 3660 N N . MET A 1 460 ? -35.978 -1.951 46.393 1.00 87.56 460 MET A N 1
ATOM 3661 C CA . MET A 1 460 ? -36.717 -2.849 45.498 1.00 87.56 460 MET A CA 1
ATOM 3662 C C . MET A 1 460 ? -36.207 -2.778 44.047 1.00 87.56 460 MET A C 1
ATOM 3664 O O . MET A 1 460 ? -36.003 -3.819 43.427 1.00 87.56 460 MET A O 1
ATOM 3668 N N . GLU A 1 461 ? -35.924 -1.580 43.525 1.00 90.38 461 GLU A N 1
ATOM 3669 C CA . GLU A 1 461 ? -35.283 -1.381 42.215 1.00 90.38 461 GLU A CA 1
ATOM 3670 C C . GLU A 1 461 ? -33.917 -2.077 42.136 1.00 90.38 461 GLU A C 1
ATOM 3672 O O . GLU A 1 461 ? -33.629 -2.771 41.162 1.00 90.38 461 GLU A O 1
ATOM 3677 N N . ILE A 1 462 ? -33.080 -1.934 43.172 1.00 91.75 462 ILE A N 1
ATOM 3678 C CA . ILE A 1 462 ? -31.769 -2.595 43.241 1.00 91.75 462 ILE A CA 1
ATOM 3679 C C . ILE A 1 462 ? -31.939 -4.120 43.245 1.00 91.75 462 ILE A C 1
ATOM 3681 O O . ILE A 1 462 ? -31.240 -4.809 42.507 1.00 91.75 462 ILE A O 1
ATOM 3685 N N . ILE A 1 463 ? -32.896 -4.657 44.009 1.00 91.75 463 ILE A N 1
ATOM 3686 C CA . ILE A 1 463 ? -33.201 -6.096 44.035 1.00 91.75 463 ILE A CA 1
ATOM 3687 C C . ILE A 1 463 ? -33.643 -6.588 42.647 1.00 91.75 463 ILE A C 1
ATOM 3689 O O . ILE A 1 463 ? -33.113 -7.585 42.153 1.00 91.75 463 ILE A O 1
ATOM 3693 N N . GLN A 1 464 ? -34.563 -5.881 41.982 1.00 93.12 464 GLN A N 1
ATOM 3694 C CA . GLN A 1 464 ? -34.998 -6.207 40.618 1.00 93.12 464 GLN A CA 1
ATOM 3695 C C . GLN A 1 464 ? -33.829 -6.169 39.622 1.00 93.12 464 GLN A C 1
ATOM 3697 O O . GLN A 1 464 ? -33.680 -7.083 38.808 1.00 93.12 464 GLN A O 1
ATOM 3702 N N . GLN A 1 465 ? -32.959 -5.162 39.724 1.00 93.81 465 GLN A N 1
ATOM 3703 C CA . GLN A 1 465 ? -31.785 -5.029 38.866 1.00 93.81 465 GLN A CA 1
ATOM 3704 C C . GLN A 1 465 ? -30.763 -6.153 39.104 1.00 93.81 465 GLN A C 1
ATOM 3706 O O . GLN A 1 465 ? -30.214 -6.676 38.137 1.00 93.81 465 GLN A O 1
ATOM 3711 N N . VAL A 1 466 ? -30.556 -6.595 40.350 1.00 94.06 466 VAL A N 1
ATOM 3712 C CA . VAL A 1 466 ? -29.699 -7.750 40.679 1.00 94.06 466 VAL A CA 1
ATOM 3713 C C . VAL A 1 466 ? -30.260 -9.049 40.087 1.00 94.06 466 VAL A C 1
ATOM 3715 O O . VAL A 1 466 ? -29.505 -9.841 39.519 1.00 94.06 466 VAL A O 1
ATOM 3718 N N . TYR A 1 467 ? -31.580 -9.270 40.141 1.00 95.56 467 TYR A N 1
ATOM 3719 C CA . TYR A 1 467 ? -32.202 -10.423 39.477 1.00 95.56 467 TYR A CA 1
ATOM 3720 C C . TYR A 1 467 ? -32.041 -10.373 37.951 1.00 95.56 467 TYR A C 1
ATOM 3722 O O . TYR A 1 467 ? -31.704 -11.391 37.340 1.00 95.56 467 TYR A O 1
ATOM 3730 N N . LYS A 1 468 ? -32.210 -9.193 37.341 1.00 93.94 468 LYS A N 1
ATOM 3731 C CA . LYS A 1 468 ? -31.992 -8.983 35.903 1.00 93.94 468 LYS A CA 1
ATOM 3732 C C . LYS A 1 468 ? -30.538 -9.263 35.503 1.00 93.94 468 LYS A C 1
ATOM 3734 O O . LYS A 1 468 ? -30.302 -10.064 34.601 1.00 93.94 468 LYS A O 1
ATOM 3739 N N . GLN A 1 469 ? -29.572 -8.708 36.236 1.00 95.38 469 GLN A N 1
ATOM 3740 C CA . GLN A 1 469 ? -28.141 -8.962 36.038 1.00 95.38 469 GLN A CA 1
ATOM 3741 C C . GLN A 1 469 ? -27.799 -10.452 36.168 1.00 95.38 469 GLN A C 1
ATOM 3743 O O . GLN A 1 469 ? -27.071 -10.988 35.338 1.00 95.38 469 GLN A O 1
ATOM 3748 N N . LYS A 1 470 ? -28.359 -11.163 37.156 1.00 95.50 470 LYS A N 1
ATOM 3749 C CA . LYS A 1 470 ? -28.154 -12.614 37.313 1.00 95.50 470 LYS A CA 1
ATOM 3750 C C . LYS A 1 470 ? -28.647 -13.406 36.094 1.00 95.50 470 LYS A C 1
ATOM 3752 O O . LYS A 1 470 ? -27.994 -14.371 35.688 1.00 95.50 470 LYS A O 1
ATOM 3757 N N . HIS A 1 471 ? -29.770 -13.005 35.496 1.00 94.81 471 HIS A N 1
ATOM 3758 C CA . HIS A 1 471 ? -30.276 -13.616 34.265 1.00 94.81 471 HIS A CA 1
ATOM 3759 C C . HIS A 1 471 ? -29.375 -13.305 33.056 1.00 94.81 471 HIS A C 1
ATOM 3761 O O . HIS A 1 471 ? -28.996 -14.219 32.324 1.00 94.81 471 HIS A O 1
ATOM 3767 N N . GLU A 1 472 ? -28.953 -12.049 32.890 1.00 94.50 472 GLU A N 1
ATOM 3768 C CA . GLU A 1 472 ? -28.039 -11.625 31.817 1.00 94.50 472 GLU A CA 1
ATOM 3769 C C . GLU A 1 472 ? -26.674 -12.330 31.905 1.00 94.50 472 GLU A C 1
ATOM 3771 O O . GLU A 1 472 ? -26.200 -12.872 30.907 1.00 94.50 472 GLU A O 1
ATOM 3776 N N . ILE A 1 473 ? -26.086 -12.442 33.102 1.00 93.75 473 ILE A N 1
ATOM 3777 C CA . ILE A 1 473 ? -24.857 -13.217 33.349 1.00 93.75 473 ILE A CA 1
ATOM 3778 C C . ILE A 1 473 ? -25.056 -14.692 32.974 1.00 93.75 473 ILE A C 1
ATOM 3780 O O . ILE A 1 473 ? -24.185 -15.293 32.347 1.00 93.75 473 ILE A O 1
ATOM 3784 N N . SER A 1 474 ? -26.208 -15.281 33.312 1.00 95.12 474 SER A N 1
ATOM 3785 C CA . SER A 1 474 ? -26.516 -16.677 32.964 1.00 95.12 474 SER A CA 1
ATOM 3786 C C . SER A 1 474 ? -26.590 -16.887 31.447 1.00 95.12 474 SER A C 1
ATOM 3788 O O . SER A 1 474 ? -26.102 -17.903 30.947 1.00 95.12 474 SER A O 1
ATOM 3790 N N . LYS A 1 475 ? -27.133 -15.910 30.707 1.00 96.06 475 LYS A N 1
ATOM 3791 C CA . LYS A 1 475 ? -27.138 -15.903 29.239 1.00 96.06 475 LYS A CA 1
ATOM 3792 C C . LYS A 1 475 ? -25.717 -15.790 28.675 1.00 96.06 475 LYS A C 1
ATOM 3794 O O . LYS A 1 475 ? -25.320 -16.645 27.891 1.00 96.06 475 LYS A O 1
ATOM 3799 N N . ILE A 1 476 ? -24.923 -14.823 29.142 1.00 95.06 476 ILE A N 1
ATOM 3800 C CA . ILE A 1 476 ? -23.524 -14.637 28.716 1.00 95.06 476 ILE A CA 1
ATOM 3801 C C . ILE A 1 476 ? -22.699 -15.911 28.965 1.00 95.06 476 ILE A C 1
ATOM 3803 O O . ILE A 1 476 ? -21.943 -16.336 28.095 1.00 95.06 476 ILE A O 1
ATOM 3807 N N . LEU A 1 477 ? -22.873 -16.576 30.112 1.00 94.69 477 LEU A N 1
ATOM 3808 C CA . LEU A 1 477 ? -22.204 -17.848 30.412 1.00 94.69 477 LEU A CA 1
ATOM 3809 C C . LEU A 1 477 ? -22.609 -18.979 29.456 1.00 94.69 477 LEU A C 1
ATOM 3811 O O . LEU A 1 477 ? -21.779 -19.833 29.143 1.00 94.69 477 LEU A O 1
ATOM 3815 N N . ASN A 1 478 ? -23.862 -19.013 28.999 1.00 95.62 478 ASN A N 1
ATOM 3816 C CA . ASN A 1 478 ? -24.302 -19.965 27.981 1.00 95.62 478 ASN A CA 1
ATOM 3817 C C . ASN A 1 478 ? -23.671 -19.647 26.620 1.00 95.62 478 ASN A C 1
ATOM 3819 O O . ASN A 1 478 ? -23.123 -20.539 25.979 1.00 95.62 478 ASN A O 1
ATOM 3823 N N . ASP A 1 479 ? -23.665 -18.377 26.219 1.00 96.06 479 ASP A N 1
ATOM 3824 C CA . ASP A 1 479 ? -23.103 -17.936 24.941 1.00 96.06 479 ASP A CA 1
ATOM 3825 C C . ASP A 1 479 ? -21.582 -18.181 24.884 1.00 96.06 479 ASP A C 1
ATOM 3827 O O . ASP A 1 479 ? -21.080 -18.729 23.903 1.00 96.06 479 ASP A O 1
ATOM 3831 N N . VAL A 1 480 ? -20.851 -17.937 25.980 1.00 92.44 480 VAL A N 1
ATOM 3832 C CA . VAL A 1 480 ? -19.428 -18.308 26.119 1.00 92.44 480 VAL A CA 1
ATOM 3833 C C . VAL A 1 480 ? -19.222 -19.824 25.992 1.00 92.44 480 VAL A C 1
ATOM 3835 O O . VAL A 1 480 ? -18.304 -20.256 25.293 1.00 92.44 480 VAL A O 1
ATOM 3838 N N . LYS A 1 481 ? -20.079 -20.656 26.601 1.00 94.00 481 LYS A N 1
ATOM 3839 C CA . LYS A 1 481 ? -20.024 -22.123 26.437 1.00 94.00 481 LYS A CA 1
ATOM 3840 C C . LYS A 1 481 ? -20.341 -22.567 25.005 1.00 94.00 481 LYS A C 1
ATOM 3842 O O . LYS A 1 481 ? -19.825 -23.595 24.569 1.00 94.00 481 LYS A O 1
ATOM 3847 N N . ASN A 1 482 ? -21.178 -21.835 24.273 1.00 95.00 482 ASN A N 1
ATOM 3848 C CA . ASN A 1 482 ? -21.490 -22.120 22.869 1.00 95.00 482 ASN A CA 1
ATOM 3849 C C . ASN A 1 482 ? -20.280 -21.802 21.985 1.00 95.00 482 ASN A C 1
ATOM 3851 O O . ASN A 1 482 ? -19.773 -22.697 21.311 1.00 95.00 482 ASN A O 1
ATOM 3855 N N . LEU A 1 483 ? -19.728 -20.591 22.112 1.00 93.38 483 LEU A N 1
ATOM 3856 C CA . LEU A 1 483 ? -18.522 -20.157 21.403 1.00 93.38 483 LEU A CA 1
ATOM 3857 C C . LEU A 1 483 ? -17.320 -21.074 21.681 1.00 93.38 483 LEU A C 1
ATOM 3859 O O . LEU A 1 483 ? -16.580 -21.419 20.764 1.00 93.38 483 LEU A O 1
ATOM 3863 N N . GLN A 1 484 ? -17.141 -21.545 22.920 1.00 91.94 484 GLN A N 1
ATOM 3864 C CA . GLN A 1 484 ? -16.095 -22.522 23.254 1.00 91.94 484 GLN A CA 1
ATOM 3865 C C . GLN A 1 484 ? -16.289 -23.883 22.565 1.00 91.94 484 GLN A C 1
ATOM 3867 O O . GLN A 1 484 ? -15.300 -24.539 22.231 1.00 91.94 484 GLN A O 1
ATOM 3872 N N . ARG A 1 485 ? -17.535 -24.330 22.348 1.00 95.06 485 ARG A N 1
ATOM 3873 C CA . ARG A 1 485 ? -17.828 -25.574 21.613 1.00 95.06 485 ARG A CA 1
ATOM 3874 C C . ARG A 1 485 ? -17.607 -25.402 20.112 1.00 95.06 485 ARG A C 1
ATOM 3876 O O . ARG A 1 485 ? -16.984 -26.265 19.499 1.00 95.06 485 ARG A O 1
ATOM 3883 N N . GLU A 1 486 ? -18.049 -24.285 19.544 1.00 95.25 486 GLU A N 1
ATOM 3884 C CA . GLU A 1 486 ? -17.832 -23.945 18.133 1.00 95.25 486 GLU A CA 1
ATOM 3885 C C . GLU A 1 486 ? -16.339 -23.797 17.810 1.00 95.25 486 GLU A C 1
ATOM 3887 O O . GLU A 1 486 ? -15.854 -24.409 16.859 1.00 95.25 486 GLU A O 1
ATOM 3892 N N . LEU A 1 487 ? -15.583 -23.084 18.653 1.00 89.44 487 LEU A N 1
ATOM 3893 C CA . LEU A 1 487 ? -14.133 -22.923 18.515 1.00 89.44 487 LEU A CA 1
ATOM 3894 C C . LEU A 1 487 ? -13.402 -24.274 18.507 1.00 89.44 487 LEU A C 1
ATOM 3896 O O . LEU A 1 487 ? -12.535 -24.496 17.660 1.00 89.44 487 LEU A O 1
ATOM 3900 N N . LYS A 1 488 ? -13.768 -25.196 19.409 1.00 92.62 488 LYS A N 1
ATOM 3901 C CA . LYS A 1 488 ? -13.215 -26.561 19.421 1.00 92.62 488 LYS A CA 1
ATOM 3902 C C . LYS A 1 488 ? -13.568 -27.322 18.145 1.00 92.62 488 LYS A C 1
ATOM 3904 O O . LYS A 1 488 ? -12.666 -27.833 17.491 1.00 92.62 488 LYS A O 1
ATOM 3909 N N . ALA A 1 489 ? -14.837 -27.320 17.736 1.00 94.69 489 ALA A N 1
ATOM 3910 C CA . ALA A 1 489 ? -15.284 -28.018 16.530 1.00 94.69 489 ALA A CA 1
ATOM 3911 C C . ALA A 1 489 ? -14.589 -27.509 15.250 1.00 94.69 489 ALA A C 1
ATOM 3913 O O . ALA A 1 489 ? -14.206 -28.308 14.391 1.00 94.69 489 ALA A O 1
ATOM 3914 N N . VAL A 1 490 ? -14.383 -26.191 15.127 1.00 92.31 490 VAL A N 1
ATOM 3915 C CA . VAL A 1 490 ? -13.648 -25.580 14.008 1.00 92.31 490 VAL A CA 1
ATOM 3916 C C . VAL A 1 490 ? -12.156 -25.915 14.077 1.00 92.31 490 VAL A C 1
ATOM 3918 O O . VAL A 1 490 ? -11.590 -26.314 13.061 1.00 92.31 490 VAL A O 1
ATOM 3921 N N . SER A 1 491 ? -11.531 -25.836 15.256 1.00 88.38 491 SER A N 1
ATOM 3922 C CA . SER A 1 491 ? -10.119 -26.195 15.453 1.00 88.38 491 SER A CA 1
ATOM 3923 C C . SER A 1 491 ? -9.846 -27.670 15.119 1.00 88.38 491 SER A C 1
ATOM 3925 O O . SER A 1 491 ? -8.959 -27.984 14.327 1.00 88.38 491 SER A O 1
ATOM 3927 N N . GLU A 1 492 ? -10.678 -28.592 15.606 1.00 92.81 492 GLU A N 1
ATOM 3928 C CA . GLU A 1 492 ? -10.590 -30.026 15.294 1.00 92.81 492 GLU A CA 1
ATOM 3929 C C . GLU A 1 492 ? -10.857 -30.330 13.811 1.00 92.81 492 GLU A C 1
ATOM 3931 O O . GLU A 1 492 ? -10.306 -31.282 13.252 1.00 92.81 492 GLU A O 1
ATOM 3936 N N . LYS A 1 493 ? -11.716 -29.549 13.142 1.00 93.25 493 LYS A N 1
ATOM 3937 C CA . LYS A 1 493 ? -11.920 -29.650 11.689 1.00 93.25 493 LYS A CA 1
ATOM 3938 C C . LYS A 1 493 ? -10.692 -29.152 10.920 1.00 93.25 493 LYS A C 1
ATOM 3940 O O . LYS A 1 493 ? -10.292 -29.808 9.960 1.00 93.25 493 LYS A O 1
ATOM 3945 N N . LEU A 1 494 ? -10.077 -28.050 11.356 1.00 89.44 494 LEU A N 1
ATOM 3946 C CA . LEU A 1 494 ? -8.848 -27.509 10.773 1.00 89.44 494 LEU A CA 1
ATOM 3947 C C . LEU A 1 494 ? -7.691 -28.507 10.900 1.00 89.44 494 LEU A C 1
ATOM 3949 O O . LEU A 1 494 ? -7.069 -28.826 9.892 1.00 89.44 494 LEU A O 1
ATOM 3953 N N . GLN A 1 495 ? -7.460 -29.068 12.091 1.00 90.25 495 GLN A N 1
ATOM 3954 C CA . GLN A 1 495 ? -6.399 -30.058 12.322 1.00 90.25 495 GLN A CA 1
ATOM 3955 C C . GLN A 1 495 ? -6.578 -31.314 11.455 1.00 90.25 495 GLN A C 1
ATOM 3957 O O . GLN A 1 495 ? -5.637 -31.750 10.792 1.00 90.25 495 GLN A O 1
ATOM 3962 N N . ARG A 1 496 ? -7.804 -31.854 11.363 1.00 93.88 496 ARG A N 1
ATOM 3963 C CA . ARG A 1 496 ? -8.104 -32.982 10.460 1.00 93.88 496 ARG A CA 1
ATOM 3964 C C . ARG A 1 496 ? -7.878 -32.629 8.988 1.00 93.88 496 ARG A C 1
ATOM 3966 O O . ARG A 1 496 ? -7.314 -33.433 8.253 1.00 93.88 496 ARG A O 1
ATOM 3973 N N . SER A 1 497 ? -8.275 -31.430 8.555 1.00 90.94 497 SER A N 1
ATOM 3974 C CA . SER A 1 497 ? -8.057 -30.977 7.175 1.00 90.94 497 SER A CA 1
ATOM 3975 C C . SER A 1 497 ? -6.575 -30.754 6.855 1.00 90.94 497 SER A C 1
ATOM 3977 O O . SER A 1 497 ? -6.150 -31.089 5.750 1.00 90.94 497 SER A O 1
ATOM 3979 N N . LYS A 1 498 ? -5.791 -30.227 7.808 1.00 90.31 498 LYS A N 1
ATOM 3980 C CA . LYS A 1 498 ? -4.333 -30.067 7.699 1.00 90.31 498 LYS A CA 1
ATOM 3981 C C . LYS A 1 498 ? -3.666 -31.430 7.517 1.00 90.31 498 LYS A C 1
ATOM 3983 O O . LYS A 1 498 ? -2.952 -31.613 6.540 1.00 90.31 498 LYS A O 1
ATOM 3988 N N . ALA A 1 499 ? -3.984 -32.400 8.378 1.00 91.62 499 ALA A N 1
ATOM 3989 C CA . ALA A 1 499 ? -3.423 -33.750 8.317 1.00 91.62 499 ALA A CA 1
ATOM 3990 C C . ALA A 1 499 ? -3.709 -34.469 6.983 1.00 91.62 499 ALA A C 1
ATOM 3992 O O . ALA A 1 499 ? -2.808 -35.069 6.403 1.00 91.62 499 ALA A O 1
ATOM 3993 N N . VAL A 1 500 ? -4.937 -34.370 6.453 1.00 93.56 500 VAL A N 1
ATOM 3994 C CA . VAL A 1 500 ? -5.286 -34.957 5.142 1.00 93.56 500 VAL A CA 1
ATOM 3995 C C . VAL A 1 500 ? -4.521 -34.279 3.998 1.00 93.56 500 VAL A C 1
ATOM 3997 O O . VAL A 1 500 ? -4.026 -34.957 3.095 1.00 93.56 500 VAL A O 1
ATOM 4000 N N . ALA A 1 501 ? -4.391 -32.950 4.023 1.00 88.56 501 ALA A N 1
ATOM 4001 C CA . ALA A 1 501 ? -3.613 -32.224 3.022 1.00 88.56 501 ALA A CA 1
ATOM 4002 C C . ALA A 1 501 ? -2.122 -32.613 3.071 1.00 88.56 501 ALA A C 1
ATOM 4004 O O . ALA A 1 501 ? -1.555 -32.947 2.028 1.00 88.56 501 ALA A O 1
ATOM 4005 N N . ASP A 1 502 ? -1.528 -32.685 4.265 1.00 89.44 502 ASP A N 1
ATOM 4006 C CA . ASP A 1 502 ? -0.144 -33.133 4.470 1.00 89.44 502 ASP A CA 1
ATOM 4007 C C . ASP A 1 502 ? 0.078 -34.557 3.943 1.00 89.44 502 ASP A C 1
ATOM 4009 O O . ASP A 1 502 ? 1.000 -34.794 3.160 1.00 89.44 502 ASP A O 1
ATOM 4013 N N . GLU A 1 503 ? -0.801 -35.506 4.289 1.00 90.50 503 GLU A N 1
ATOM 4014 C CA . GLU A 1 503 ? -0.681 -36.896 3.836 1.00 90.50 503 GLU A CA 1
ATOM 4015 C C . GLU A 1 503 ? -0.786 -37.001 2.306 1.00 90.50 503 GLU A C 1
ATOM 4017 O O . GLU A 1 503 ? 0.002 -37.703 1.668 1.00 90.50 503 GLU A O 1
ATOM 4022 N N . THR A 1 504 ? -1.722 -36.275 1.679 1.00 89.00 504 THR A N 1
ATOM 4023 C CA . THR A 1 504 ? -1.874 -36.299 0.213 1.00 89.00 504 THR A CA 1
ATOM 4024 C C . THR A 1 504 ? -0.674 -35.689 -0.515 1.00 89.00 504 THR A C 1
ATOM 4026 O O . THR A 1 504 ? -0.218 -36.270 -1.505 1.00 89.00 504 THR A O 1
ATOM 4029 N N . LEU A 1 505 ? -0.116 -34.581 -0.014 1.00 87.62 505 LEU A N 1
ATOM 4030 C CA . LEU A 1 505 ? 1.090 -33.950 -0.559 1.00 87.62 505 LEU A CA 1
ATOM 4031 C C . LEU A 1 505 ? 2.328 -34.831 -0.357 1.00 87.62 505 LEU A C 1
ATOM 4033 O O . LEU A 1 505 ? 3.072 -35.072 -1.311 1.00 87.62 505 LEU A O 1
ATOM 4037 N N . TYR A 1 506 ? 2.512 -35.390 0.841 1.00 87.00 506 TYR A N 1
ATOM 4038 C CA . TYR A 1 506 ? 3.603 -36.313 1.147 1.00 87.00 506 TYR A CA 1
ATOM 4039 C C . TYR A 1 506 ? 3.539 -37.574 0.273 1.00 87.00 506 TYR A C 1
ATOM 4041 O O . TYR A 1 506 ? 4.546 -37.995 -0.308 1.00 87.00 506 TYR A O 1
ATOM 4049 N N . ARG A 1 507 ? 2.345 -38.155 0.095 1.00 87.19 507 ARG A N 1
ATOM 4050 C CA . ARG A 1 507 ? 2.112 -39.323 -0.769 1.00 87.19 507 ARG A CA 1
ATOM 4051 C C . ARG A 1 507 ? 2.350 -39.009 -2.249 1.00 87.19 507 ARG A C 1
ATOM 4053 O O . ARG A 1 507 ? 2.888 -39.851 -2.968 1.00 87.19 507 ARG A O 1
ATOM 4060 N N . ALA A 1 508 ? 2.009 -37.806 -2.714 1.00 82.75 508 ALA A N 1
ATOM 4061 C CA . ALA A 1 508 ? 2.313 -37.360 -4.076 1.00 82.75 508 ALA A CA 1
ATOM 4062 C C . ALA A 1 508 ? 3.827 -37.173 -4.296 1.00 82.75 508 ALA A C 1
ATOM 4064 O O . ALA A 1 508 ? 4.383 -37.717 -5.254 1.00 82.75 508 ALA A O 1
ATOM 4065 N N . ALA A 1 509 ? 4.514 -36.489 -3.375 1.00 81.81 509 ALA A N 1
ATOM 4066 C CA . ALA A 1 509 ? 5.957 -36.264 -3.436 1.00 81.81 509 ALA A CA 1
ATOM 4067 C C . ALA A 1 509 ? 6.759 -37.581 -3.375 1.00 81.81 509 ALA A C 1
ATOM 4069 O O . ALA A 1 509 ? 7.663 -37.802 -4.185 1.00 81.81 509 ALA A O 1
ATOM 4070 N N . THR A 1 510 ? 6.402 -38.497 -2.469 1.00 82.25 510 THR A N 1
ATOM 4071 C CA . THR A 1 510 ? 7.057 -39.815 -2.342 1.00 82.25 510 THR A CA 1
ATOM 4072 C C . THR A 1 510 ? 6.786 -40.734 -3.532 1.00 82.25 510 THR A C 1
ATOM 4074 O O . THR A 1 510 ? 7.714 -41.393 -4.006 1.00 82.25 510 THR A O 1
ATOM 4077 N N . LYS A 1 511 ? 5.560 -40.750 -4.079 1.00 80.38 511 LYS A N 1
ATOM 4078 C CA . LYS A 1 511 ? 5.249 -41.502 -5.307 1.00 80.38 511 LYS A CA 1
ATOM 4079 C C . LYS A 1 511 ? 6.023 -40.956 -6.509 1.00 80.38 511 LYS A C 1
ATOM 4081 O O . LYS A 1 511 ? 6.536 -41.744 -7.299 1.00 80.38 511 LYS A O 1
ATOM 4086 N N . SER A 1 512 ? 6.158 -39.633 -6.625 1.00 70.69 512 SER A N 1
ATOM 4087 C CA . SER A 1 512 ? 6.890 -39.009 -7.733 1.00 70.69 512 SER A CA 1
ATOM 4088 C C . SER A 1 512 ? 8.402 -39.270 -7.665 1.00 70.69 512 SER A C 1
ATOM 4090 O O . SER A 1 512 ? 9.004 -39.568 -8.698 1.00 70.69 512 SER A O 1
ATOM 4092 N N . LYS A 1 513 ? 9.006 -39.291 -6.461 1.00 66.38 513 LYS A N 1
ATOM 4093 C CA . LYS A 1 513 ? 10.432 -39.639 -6.263 1.00 66.38 513 LYS A CA 1
ATOM 4094 C C . LYS A 1 513 ? 10.825 -40.994 -6.864 1.00 66.38 513 LYS A C 1
ATOM 4096 O O . LYS A 1 513 ? 11.950 -41.140 -7.323 1.00 66.38 513 LYS A O 1
ATOM 4101 N N . ARG A 1 514 ? 9.910 -41.970 -6.915 1.00 65.88 514 ARG A N 1
ATOM 4102 C CA . ARG A 1 514 ? 10.164 -43.295 -7.520 1.00 65.88 514 ARG A CA 1
ATOM 4103 C C . ARG A 1 514 ? 10.204 -43.286 -9.056 1.00 65.88 514 ARG A C 1
ATOM 4105 O O . ARG A 1 514 ? 10.572 -44.294 -9.643 1.00 65.88 514 ARG A O 1
ATOM 4112 N N . SER A 1 515 ? 9.811 -42.185 -9.701 1.00 65.00 515 SER A N 1
ATOM 4113 C CA . SER A 1 515 ? 9.649 -42.080 -11.160 1.00 65.00 515 SER A CA 1
ATOM 4114 C C . SER A 1 515 ? 10.647 -41.128 -11.839 1.00 65.00 515 SER A C 1
ATOM 4116 O O . SER A 1 515 ? 10.530 -40.931 -13.047 1.00 65.00 515 SER A O 1
ATOM 4118 N N . ASN A 1 516 ? 11.572 -40.507 -11.092 1.00 59.69 516 ASN A N 1
ATOM 4119 C CA . ASN A 1 516 ? 12.596 -39.571 -11.597 1.00 59.69 516 ASN A CA 1
ATOM 4120 C C . ASN A 1 516 ? 12.063 -38.520 -12.600 1.00 59.69 516 ASN A C 1
ATOM 4122 O O . ASN A 1 516 ? 12.641 -38.257 -13.650 1.00 59.69 516 ASN A O 1
ATOM 4126 N N . ASN A 1 517 ? 10.908 -37.930 -12.279 1.00 65.38 517 ASN A N 1
ATOM 4127 C CA . ASN A 1 517 ? 10.173 -37.026 -13.166 1.00 65.38 517 ASN A CA 1
ATOM 4128 C C . ASN A 1 517 ? 10.207 -35.583 -12.629 1.00 65.38 517 ASN A C 1
ATOM 4130 O O . ASN A 1 517 ? 10.132 -35.395 -11.414 1.00 65.38 517 ASN A O 1
ATOM 4134 N N . ILE A 1 518 ? 10.224 -34.573 -13.508 1.00 67.69 518 ILE A N 1
ATOM 4135 C CA . ILE A 1 518 ? 10.200 -33.126 -13.180 1.00 67.69 518 ILE A CA 1
ATOM 4136 C C . ILE A 1 518 ? 9.055 -32.766 -12.213 1.00 67.69 518 ILE A C 1
ATOM 4138 O O . ILE A 1 518 ? 9.198 -31.920 -11.334 1.00 67.69 518 ILE A O 1
ATOM 4142 N N . LYS A 1 519 ? 7.930 -33.488 -12.295 1.00 68.44 519 LYS A N 1
ATOM 4143 C CA . LYS A 1 519 ? 6.781 -33.348 -11.379 1.00 68.44 519 LYS A CA 1
ATOM 4144 C C . LYS A 1 519 ? 7.144 -33.542 -9.896 1.00 68.44 519 LYS A C 1
ATOM 4146 O O . LYS A 1 519 ? 6.445 -33.032 -9.027 1.00 68.44 519 LYS A O 1
ATOM 4151 N N . THR A 1 520 ? 8.236 -34.246 -9.596 1.00 73.12 520 THR A N 1
ATOM 4152 C CA . THR A 1 520 ? 8.699 -34.520 -8.224 1.00 73.12 520 THR A CA 1
ATOM 4153 C C . THR A 1 520 ? 9.127 -33.255 -7.502 1.00 73.12 520 THR A C 1
ATOM 4155 O O . THR A 1 520 ? 8.777 -33.070 -6.340 1.00 73.12 520 THR A O 1
ATOM 4158 N N . GLU A 1 521 ? 9.853 -32.383 -8.197 1.00 75.50 521 GLU A N 1
ATOM 4159 C CA . GLU A 1 521 ? 10.323 -31.109 -7.661 1.00 75.50 521 GLU A CA 1
ATOM 4160 C C . GLU A 1 521 ? 9.132 -30.193 -7.361 1.00 75.50 521 GLU A C 1
ATOM 4162 O O . GLU A 1 521 ? 9.003 -29.694 -6.245 1.00 75.50 521 GLU A O 1
ATOM 4167 N N . ALA A 1 522 ? 8.166 -30.123 -8.285 1.00 82.12 522 ALA A N 1
ATOM 4168 C CA . ALA A 1 522 ? 6.913 -29.398 -8.084 1.00 82.12 522 ALA A CA 1
ATOM 4169 C C . ALA A 1 522 ? 6.116 -29.892 -6.858 1.00 82.12 522 ALA A C 1
ATOM 4171 O O . ALA A 1 522 ? 5.634 -29.071 -6.081 1.00 82.12 522 ALA A O 1
ATOM 4172 N N . TYR A 1 523 ? 6.000 -31.208 -6.628 1.00 83.94 523 TYR A N 1
ATOM 4173 C CA . TYR A 1 523 ? 5.322 -31.729 -5.429 1.00 83.94 523 TYR A CA 1
ATOM 4174 C C . TYR A 1 523 ? 6.089 -31.446 -4.129 1.00 83.94 523 TYR A C 1
ATOM 4176 O O . TYR A 1 523 ? 5.461 -31.171 -3.107 1.00 83.94 523 TYR A O 1
ATOM 4184 N N . ILE A 1 524 ? 7.426 -31.478 -4.152 1.00 82.56 524 ILE A N 1
ATOM 4185 C CA . ILE A 1 524 ? 8.261 -31.122 -2.994 1.00 82.56 524 ILE A CA 1
ATOM 4186 C C . ILE A 1 524 ? 8.114 -29.629 -2.665 1.00 82.56 524 ILE A C 1
ATOM 4188 O O . ILE A 1 524 ? 7.956 -29.274 -1.498 1.00 82.56 524 ILE A O 1
ATOM 4192 N N . ASP A 1 525 ? 8.093 -28.759 -3.673 1.00 85.44 525 ASP A N 1
ATOM 4193 C CA . ASP A 1 525 ? 7.881 -27.324 -3.479 1.00 85.44 525 ASP A CA 1
ATOM 4194 C C . ASP A 1 525 ? 6.452 -26.986 -3.050 1.00 85.44 525 ASP A C 1
ATOM 4196 O O . ASP A 1 525 ? 6.263 -26.097 -2.220 1.00 85.44 525 ASP A O 1
ATOM 4200 N N . CYS A 1 526 ? 5.442 -27.715 -3.533 1.00 87.31 526 CYS A N 1
ATOM 4201 C CA . CYS A 1 526 ? 4.083 -27.623 -2.996 1.00 87.31 526 CYS A CA 1
ATOM 4202 C C . CYS A 1 526 ? 4.025 -28.025 -1.516 1.00 87.31 526 CYS A C 1
ATOM 4204 O O . CYS A 1 526 ? 3.390 -27.318 -0.740 1.00 87.31 526 CYS A O 1
ATOM 4206 N N . TYR A 1 527 ? 4.714 -29.096 -1.105 1.00 87.94 527 TYR A N 1
ATOM 4207 C CA . TYR A 1 527 ? 4.792 -29.505 0.303 1.00 87.94 527 TYR A CA 1
ATOM 4208 C C . TYR A 1 527 ? 5.497 -28.447 1.172 1.00 87.94 527 TYR A C 1
ATOM 4210 O O . TYR A 1 527 ? 4.960 -28.042 2.198 1.00 87.94 527 TYR A O 1
ATOM 4218 N N . ARG A 1 528 ? 6.646 -27.911 0.728 1.00 88.38 528 ARG A N 1
ATOM 4219 C CA . ARG A 1 528 ? 7.351 -26.807 1.414 1.00 88.38 528 ARG A CA 1
ATOM 4220 C C . ARG A 1 528 ? 6.467 -25.567 1.573 1.00 88.38 528 ARG A C 1
ATOM 4222 O O . ARG A 1 528 ? 6.394 -24.998 2.657 1.00 88.38 528 ARG A O 1
ATOM 4229 N N . LYS A 1 529 ? 5.777 -25.157 0.503 1.00 91.69 529 LYS A N 1
ATOM 4230 C CA . LYS A 1 529 ? 4.856 -24.009 0.528 1.00 91.69 529 LYS A CA 1
ATOM 4231 C C . LYS A 1 529 ? 3.650 -24.267 1.430 1.00 91.69 529 LYS A C 1
ATOM 4233 O O . LYS A 1 529 ? 3.223 -23.350 2.118 1.00 91.69 529 LYS A O 1
ATOM 4238 N N . PHE A 1 530 ? 3.123 -25.491 1.458 1.00 90.56 530 PHE A N 1
ATOM 4239 C CA . PHE A 1 530 ? 2.025 -25.870 2.347 1.00 90.56 530 PHE A CA 1
ATOM 4240 C C . PHE A 1 530 ? 2.436 -25.829 3.826 1.00 90.56 530 PHE A C 1
ATOM 4242 O O . PHE A 1 530 ? 1.720 -25.233 4.629 1.00 90.56 530 PHE A O 1
ATOM 4249 N N . ALA A 1 531 ? 3.609 -26.373 4.169 1.00 89.12 531 ALA A N 1
ATOM 4250 C CA . ALA A 1 531 ? 4.167 -26.289 5.518 1.00 89.12 531 ALA A CA 1
ATOM 4251 C C . ALA A 1 531 ? 4.347 -24.826 5.959 1.00 89.12 531 ALA A C 1
ATOM 4253 O O . ALA A 1 531 ? 3.831 -24.436 7.004 1.00 89.12 531 ALA A O 1
ATOM 4254 N N . HIS A 1 532 ? 4.950 -23.990 5.108 1.00 93.06 532 HIS A N 1
ATOM 4255 C CA . HIS A 1 532 ? 5.124 -22.563 5.389 1.00 93.06 532 HIS A CA 1
ATOM 4256 C C . HIS A 1 532 ? 3.790 -21.812 5.554 1.00 93.06 532 HIS A C 1
ATOM 4258 O O . HIS A 1 532 ? 3.641 -20.981 6.444 1.00 93.06 532 HIS A O 1
ATOM 4264 N N . VAL A 1 533 ? 2.773 -22.132 4.746 1.00 92.56 533 VAL A N 1
ATOM 4265 C CA . VAL A 1 533 ? 1.418 -21.583 4.924 1.00 92.56 533 VAL A CA 1
ATOM 4266 C C . VAL A 1 533 ? 0.817 -22.003 6.271 1.00 92.56 533 VAL A C 1
ATOM 4268 O O . VAL A 1 533 ? 0.157 -21.189 6.912 1.00 92.56 533 VAL A O 1
ATOM 4271 N N . CYS A 1 534 ? 1.060 -23.232 6.734 1.00 88.81 534 CYS A N 1
ATOM 4272 C CA . CYS A 1 534 ? 0.605 -23.674 8.053 1.00 88.81 534 CYS A CA 1
ATOM 4273 C C . CYS A 1 534 ? 1.305 -22.921 9.196 1.00 88.81 534 CYS A C 1
ATOM 4275 O O . CYS A 1 534 ? 0.623 -22.492 10.123 1.00 88.81 534 CYS A O 1
ATOM 4277 N N . GLU A 1 535 ? 2.622 -22.711 9.106 1.00 91.19 535 GLU A N 1
ATOM 4278 C CA . GLU A 1 535 ? 3.393 -21.897 10.062 1.00 91.19 535 GLU A CA 1
ATOM 4279 C C . GLU A 1 535 ? 2.843 -20.463 10.143 1.00 91.19 535 GLU A C 1
ATOM 4281 O O . GLU A 1 535 ? 2.547 -19.973 11.232 1.00 91.19 535 GLU A O 1
ATOM 4286 N N . LEU A 1 536 ? 2.608 -19.820 8.991 1.00 93.56 536 LEU A N 1
ATOM 4287 C CA . LEU A 1 536 ? 2.033 -18.471 8.918 1.00 93.56 536 LEU A CA 1
ATOM 4288 C C . LEU A 1 536 ? 0.618 -18.393 9.516 1.00 93.56 536 LEU A C 1
ATOM 4290 O O . LEU A 1 536 ? 0.264 -17.385 10.126 1.00 93.56 536 LEU A O 1
ATOM 4294 N N . PHE A 1 537 ? -0.207 -19.435 9.362 1.00 89.44 537 PHE A N 1
ATOM 4295 C CA . PHE A 1 537 ? -1.525 -19.484 10.004 1.00 89.44 537 PHE A CA 1
ATOM 4296 C C . PHE A 1 537 ? -1.433 -19.680 11.523 1.00 89.44 537 PHE A C 1
ATOM 4298 O O . PHE A 1 537 ? -2.237 -19.099 12.253 1.00 89.44 537 PHE A O 1
ATOM 4305 N N . GLU A 1 538 ? -0.468 -20.457 12.012 1.00 88.69 538 GLU A N 1
ATOM 4306 C CA . GLU A 1 538 ? -0.226 -20.633 13.449 1.00 88.69 538 GLU A CA 1
ATOM 4307 C C . GLU A 1 538 ? 0.293 -19.331 14.088 1.00 88.69 538 GLU A C 1
ATOM 4309 O O . GLU A 1 538 ? -0.232 -18.908 15.120 1.00 88.69 538 GLU A O 1
ATOM 4314 N N . GLU A 1 539 ? 1.213 -18.621 13.424 1.00 94.12 539 GLU A N 1
ATOM 4315 C CA . GLU A 1 539 ? 1.646 -17.273 13.818 1.00 94.12 539 GLU A CA 1
ATOM 4316 C C . GLU A 1 539 ? 0.475 -16.274 13.811 1.00 94.12 539 GLU A C 1
ATOM 4318 O O . GLU A 1 539 ? 0.269 -15.548 14.786 1.00 94.12 539 GLU A O 1
ATOM 4323 N N . LEU A 1 540 ? -0.356 -16.275 12.762 1.00 93.25 540 LEU A N 1
ATOM 4324 C CA . LEU A 1 540 ? -1.527 -15.399 12.664 1.00 93.25 540 LEU A CA 1
ATOM 4325 C C . LEU A 1 540 ? -2.522 -15.625 13.814 1.00 93.25 540 LEU A C 1
ATOM 4327 O O . LEU A 1 540 ? -3.045 -14.656 14.366 1.00 93.25 540 LEU A O 1
ATOM 4331 N N . VAL A 1 541 ? -2.769 -16.878 14.210 1.00 88.19 541 VAL A N 1
ATOM 4332 C CA . VAL A 1 541 ? -3.638 -17.202 15.357 1.00 88.19 541 VAL A CA 1
ATOM 4333 C C . VAL A 1 541 ? -3.062 -16.647 16.665 1.00 88.19 541 VAL A C 1
ATOM 4335 O O . VAL A 1 541 ? -3.816 -16.089 17.468 1.00 88.19 541 VAL A O 1
ATOM 4338 N N . LEU A 1 542 ? -1.742 -16.731 16.870 1.00 91.81 542 LEU A N 1
ATOM 4339 C CA . LEU A 1 542 ? -1.074 -16.140 18.036 1.00 91.81 542 LEU A CA 1
ATOM 4340 C C . LEU A 1 542 ? -1.185 -14.607 18.038 1.00 91.81 542 LEU A C 1
ATOM 4342 O O . LEU A 1 542 ? -1.601 -14.023 19.041 1.00 91.81 542 LEU A O 1
ATOM 4346 N N . VAL A 1 543 ? -0.893 -13.957 16.906 1.00 95.19 543 VAL A N 1
ATOM 4347 C CA . VAL A 1 543 ? -0.961 -12.493 16.759 1.00 95.19 543 VAL A CA 1
ATOM 4348 C C . VAL A 1 543 ? -2.386 -11.969 16.961 1.00 95.19 543 VAL A C 1
ATOM 4350 O O . VAL A 1 543 ? -2.567 -10.972 17.661 1.00 95.19 543 VAL A O 1
ATOM 4353 N N . ILE A 1 544 ? -3.408 -12.647 16.425 1.00 94.31 544 ILE A N 1
ATOM 4354 C CA . ILE A 1 544 ? -4.821 -12.300 16.660 1.00 94.31 544 ILE A CA 1
ATOM 4355 C C . ILE A 1 544 ? -5.183 -12.465 18.144 1.00 94.31 544 ILE A C 1
ATOM 4357 O O . ILE A 1 544 ? -5.844 -11.595 18.715 1.00 94.31 544 ILE A O 1
ATOM 4361 N N . GLY A 1 545 ? -4.721 -13.539 18.793 1.00 90.12 545 GLY A N 1
ATOM 4362 C CA . GLY A 1 545 ? -4.932 -13.761 20.224 1.00 90.12 545 GLY A CA 1
ATOM 4363 C C . GLY A 1 545 ? -4.343 -12.643 21.091 1.00 90.12 545 GLY A C 1
ATOM 4364 O O . GLY A 1 545 ? -5.014 -12.131 21.989 1.00 90.12 545 GLY A O 1
ATOM 4365 N N . ASP A 1 546 ? -3.115 -12.213 20.800 1.00 94.69 546 ASP A N 1
ATOM 4366 C CA . ASP A 1 546 ? -2.456 -11.119 21.519 1.00 94.69 546 ASP A CA 1
ATOM 4367 C C . ASP A 1 546 ? -3.031 -9.738 21.181 1.00 94.69 546 ASP A C 1
ATOM 4369 O O . ASP A 1 546 ? -3.111 -8.877 22.062 1.00 94.69 546 ASP A O 1
ATOM 4373 N N . ALA A 1 547 ? -3.495 -9.525 19.947 1.00 94.31 547 ALA A N 1
ATOM 4374 C CA . ALA A 1 547 ? -4.254 -8.335 19.578 1.00 94.31 547 ALA A CA 1
ATOM 4375 C C . ALA A 1 547 ? -5.556 -8.242 20.390 1.00 94.31 547 ALA A C 1
ATOM 4377 O O . ALA A 1 547 ? -5.827 -7.193 20.970 1.00 94.31 547 ALA A O 1
ATOM 4378 N N . GLY A 1 548 ? -6.303 -9.344 20.532 1.00 93.06 548 GLY A N 1
ATOM 4379 C CA . GLY A 1 548 ? -7.515 -9.404 21.355 1.00 93.06 548 GLY A CA 1
ATOM 4380 C C . GLY A 1 548 ? -7.261 -9.110 22.840 1.00 93.06 548 GLY A C 1
ATOM 4381 O O . GLY A 1 548 ? -8.002 -8.339 23.451 1.00 93.06 548 GLY A O 1
ATOM 4382 N N . LYS A 1 549 ? -6.172 -9.640 23.422 1.00 93.62 549 LYS A N 1
ATOM 4383 C CA . LYS A 1 549 ? -5.753 -9.304 24.802 1.00 93.62 549 LYS A CA 1
ATOM 4384 C C . LYS A 1 549 ? -5.478 -7.804 24.961 1.00 93.62 549 LYS A C 1
ATOM 4386 O O . LYS A 1 549 ? -5.967 -7.189 25.907 1.00 93.62 549 LYS A O 1
ATOM 4391 N N . LYS A 1 550 ? -4.716 -7.212 24.032 1.00 94.56 550 LYS A N 1
ATOM 4392 C CA . LYS A 1 550 ? -4.384 -5.775 24.034 1.00 94.56 550 LYS A CA 1
ATOM 4393 C C . LYS A 1 550 ? -5.620 -4.902 23.824 1.00 94.56 550 LYS A C 1
ATOM 4395 O O . LYS A 1 550 ? -5.744 -3.862 24.463 1.00 94.56 550 LYS A O 1
ATOM 4400 N N . GLU A 1 551 ? -6.544 -5.324 22.966 1.00 94.38 551 GLU A N 1
ATOM 4401 C CA . GLU A 1 551 ? -7.792 -4.607 22.711 1.00 94.38 551 GLU A CA 1
ATOM 4402 C C . GLU A 1 551 ? -8.708 -4.611 23.942 1.00 94.38 551 GLU A C 1
ATOM 4404 O O . GLU A 1 551 ? -9.261 -3.569 24.291 1.00 94.38 551 GLU A O 1
ATOM 4409 N N . ASN A 1 552 ? -8.812 -5.739 24.653 1.00 92.94 552 ASN A N 1
ATOM 4410 C CA . ASN A 1 552 ? -9.544 -5.811 25.919 1.00 92.94 552 ASN A CA 1
ATOM 4411 C C . ASN A 1 552 ? -8.907 -4.921 26.991 1.00 92.94 552 ASN A C 1
ATOM 4413 O O . ASN A 1 552 ? -9.602 -4.076 27.544 1.00 92.94 552 ASN A O 1
ATOM 4417 N N . ALA A 1 553 ? -7.586 -4.984 27.183 1.00 95.00 553 ALA A N 1
ATOM 4418 C CA . ALA A 1 553 ? -6.892 -4.073 28.097 1.00 95.00 553 ALA A CA 1
ATOM 4419 C C . ALA A 1 553 ? -7.116 -2.587 27.732 1.00 95.00 553 ALA A C 1
ATOM 4421 O O . ALA A 1 553 ? -7.286 -1.746 28.612 1.00 95.00 553 ALA A O 1
ATOM 4422 N N . ALA A 1 554 ? -7.182 -2.250 26.439 1.00 94.12 554 ALA A N 1
ATOM 4423 C CA . ALA A 1 554 ? -7.513 -0.900 25.985 1.00 94.12 554 ALA A CA 1
ATOM 4424 C C . ALA A 1 554 ? -8.986 -0.518 26.239 1.00 94.12 554 ALA A C 1
ATOM 4426 O O . ALA A 1 554 ? -9.264 0.647 26.525 1.00 94.12 554 ALA A O 1
ATOM 4427 N N . ARG A 1 555 ? -9.936 -1.461 26.154 1.00 94.75 555 ARG A N 1
ATOM 4428 C CA . ARG A 1 555 ? -11.338 -1.248 26.566 1.00 94.75 555 ARG A CA 1
ATOM 4429 C C . ARG A 1 555 ? -11.438 -1.015 28.073 1.00 94.75 555 ARG A C 1
ATOM 4431 O O . ARG A 1 555 ? -12.088 -0.054 28.470 1.00 94.75 555 ARG A O 1
ATOM 4438 N N . ASP A 1 556 ? -10.754 -1.822 28.879 1.00 93.88 556 ASP A N 1
ATOM 4439 C CA . ASP A 1 556 ? -10.754 -1.711 30.341 1.00 93.88 556 ASP A CA 1
ATOM 4440 C C . ASP A 1 556 ? -10.142 -0.378 30.799 1.00 93.88 556 ASP A C 1
ATOM 4442 O O . ASP A 1 556 ? -10.727 0.325 31.623 1.00 93.88 556 ASP A O 1
ATOM 4446 N N . LEU A 1 557 ? -9.020 0.037 30.196 1.00 94.88 557 LEU A N 1
ATOM 4447 C CA . LEU A 1 557 ? -8.413 1.349 30.446 1.00 94.88 557 LEU A CA 1
ATOM 4448 C C . LEU A 1 557 ? -9.337 2.506 30.043 1.00 94.88 557 LEU A C 1
ATOM 4450 O O . LEU A 1 557 ? -9.455 3.466 30.798 1.00 94.88 557 LEU A O 1
ATOM 4454 N N . ARG A 1 558 ? -10.032 2.424 28.898 1.00 92.69 558 ARG A N 1
ATOM 4455 C CA . ARG A 1 558 ? -11.035 3.434 28.505 1.00 92.69 558 ARG A CA 1
ATOM 4456 C C . ARG A 1 558 ? -12.207 3.480 29.482 1.00 92.69 558 ARG A C 1
ATOM 4458 O O . ARG A 1 558 ? -12.613 4.566 29.874 1.00 92.69 558 ARG A O 1
ATOM 4465 N N . ALA A 1 559 ? -12.719 2.326 29.909 1.00 92.81 559 ALA A N 1
ATOM 4466 C CA . ALA A 1 559 ? -13.784 2.254 30.904 1.00 92.81 559 ALA A CA 1
ATOM 4467 C C . ALA A 1 559 ? -13.342 2.859 32.246 1.00 92.81 559 ALA A C 1
ATOM 4469 O O . ALA A 1 559 ? -14.122 3.561 32.887 1.00 92.81 559 ALA A O 1
ATOM 4470 N N . TRP A 1 560 ? -12.084 2.649 32.647 1.00 91.88 560 TRP A N 1
ATOM 4471 C CA . TRP A 1 560 ? -11.513 3.266 33.842 1.00 91.88 560 TRP A CA 1
ATOM 4472 C C . TRP A 1 560 ? -11.341 4.783 33.694 1.00 91.88 560 TRP A C 1
ATOM 4474 O O . TRP A 1 560 ? -11.709 5.515 34.609 1.00 91.88 560 TRP A O 1
ATOM 4484 N N . ILE A 1 561 ? -10.883 5.270 32.534 1.00 86.00 561 ILE A N 1
ATOM 4485 C CA . ILE A 1 561 ? -10.831 6.708 32.216 1.00 86.00 561 ILE A CA 1
ATOM 4486 C C . ILE A 1 561 ? -12.231 7.321 32.316 1.00 86.00 561 ILE A C 1
ATOM 4488 O O . ILE A 1 561 ? -12.416 8.249 33.096 1.00 86.00 561 ILE A O 1
ATOM 4492 N N . SER A 1 562 ? -13.243 6.752 31.656 1.00 88.56 562 SER A N 1
ATOM 4493 C CA . SER A 1 562 ? -14.615 7.269 31.736 1.00 88.56 562 SER A CA 1
ATOM 4494 C C . SER A 1 562 ? -15.210 7.192 33.148 1.00 88.56 562 SER A C 1
ATOM 4496 O O . SER A 1 562 ? -16.002 8.051 33.521 1.00 88.56 562 SER A O 1
ATOM 4498 N N . GLN A 1 563 ? -14.816 6.217 33.976 1.00 87.44 563 GLN A N 1
ATOM 4499 C CA . GLN A 1 563 ? -15.180 6.193 35.401 1.00 87.44 563 GLN A CA 1
ATOM 4500 C C . GLN A 1 563 ? -14.467 7.276 36.222 1.00 87.44 563 GLN A C 1
ATOM 4502 O O . GLN A 1 563 ? -15.044 7.768 37.189 1.00 87.44 563 GLN A O 1
ATOM 4507 N N . LEU A 1 564 ? -13.228 7.636 35.881 1.00 79.06 564 LEU A N 1
ATOM 4508 C CA . LEU A 1 564 ? -12.488 8.727 36.523 1.00 79.06 564 LEU A CA 1
ATOM 4509 C C . LEU A 1 564 ? -13.006 10.104 36.079 1.00 79.06 564 LEU A C 1
ATOM 4511 O O . LEU A 1 564 ? -13.086 11.001 36.908 1.00 79.06 564 LEU A O 1
ATOM 4515 N N . GLU A 1 565 ? -13.419 10.251 34.820 1.00 77.56 565 GLU A N 1
ATOM 4516 C CA . GLU A 1 565 ? -14.071 11.453 34.280 1.00 77.56 565 GLU A CA 1
ATOM 4517 C C . GLU A 1 565 ? -15.482 11.644 34.858 1.00 77.56 565 GLU A C 1
ATOM 4519 O O . GLU A 1 565 ? -15.854 12.753 35.233 1.00 77.56 565 GLU A O 1
ATOM 4524 N N . ALA A 1 566 ? -16.260 10.561 34.989 1.00 76.94 566 ALA A N 1
ATOM 4525 C CA . ALA A 1 566 ? -17.595 10.588 35.592 1.00 76.94 566 ALA A CA 1
ATOM 4526 C C . ALA A 1 566 ? -17.578 10.723 37.126 1.00 76.94 566 ALA A C 1
ATOM 4528 O O . ALA A 1 566 ? -18.613 10.999 37.736 1.00 76.94 566 ALA A O 1
ATOM 4529 N N . ARG A 1 567 ? -16.422 10.536 37.779 1.00 75.00 567 ARG A N 1
ATOM 4530 C CA . ARG A 1 567 ? -16.257 10.903 39.187 1.00 75.00 567 ARG A CA 1
ATOM 4531 C C . ARG A 1 567 ? -16.191 12.421 39.288 1.00 75.00 567 ARG A C 1
ATOM 4533 O O . ARG A 1 567 ? -15.161 13.033 39.029 1.00 75.00 567 ARG A O 1
ATOM 4540 N N . GLU A 1 568 ? -17.270 12.998 39.808 1.00 56.66 568 GLU A N 1
ATOM 4541 C CA . GLU A 1 568 ? -17.438 14.412 40.184 1.00 56.66 568 GLU A CA 1
ATOM 4542 C C . GLU A 1 568 ? -16.403 14.962 41.198 1.00 56.66 568 GLU A C 1
ATOM 4544 O O . GLU A 1 568 ? -16.569 16.059 41.728 1.00 56.66 568 GLU A O 1
ATOM 4549 N N . SER A 1 569 ? -15.306 14.249 41.471 1.00 58.84 569 SER A N 1
ATOM 4550 C CA . SER A 1 569 ? -14.214 14.672 42.350 1.00 58.84 569 SER A CA 1
ATOM 4551 C C . SER A 1 569 ? -13.676 16.066 42.008 1.00 58.84 569 SER A C 1
ATOM 4553 O O . SER A 1 569 ? -13.309 16.797 42.920 1.00 58.84 569 SER A O 1
ATOM 4555 N N . SER A 1 570 ? -13.678 16.479 40.734 1.00 59.72 570 SER A N 1
ATOM 4556 C CA . SER A 1 570 ? -13.307 17.846 40.329 1.00 59.72 570 SER A CA 1
ATOM 4557 C C . SER A 1 570 ? -14.358 18.905 40.694 1.00 59.72 570 SER A C 1
ATOM 4559 O O . SER A 1 570 ? -13.991 20.034 41.003 1.00 59.72 570 SER A O 1
ATOM 4561 N N . SER A 1 571 ? -15.647 18.548 40.708 1.00 60.41 571 SER A N 1
ATOM 4562 C CA . SER A 1 571 ? -16.765 19.427 41.084 1.00 60.41 571 SER A CA 1
ATOM 4563 C C . SER A 1 571 ? -16.960 19.522 42.601 1.00 60.41 571 SER A C 1
ATOM 4565 O O . SER A 1 571 ? -17.420 20.545 43.101 1.00 60.41 571 SER A O 1
ATOM 4567 N N . GLN A 1 572 ? -16.563 18.488 43.347 1.00 67.38 572 GLN A N 1
ATOM 4568 C CA . GLN A 1 572 ? -16.646 18.450 44.812 1.00 67.38 572 GLN A CA 1
ATOM 4569 C C . GLN A 1 572 ? -15.386 19.011 45.499 1.00 67.38 572 GLN A C 1
ATOM 4571 O O . GLN A 1 572 ? -15.458 19.452 46.647 1.00 67.38 572 GLN A O 1
ATOM 4576 N N . MET A 1 573 ? -14.247 19.076 44.795 1.00 76.00 573 MET A N 1
ATOM 4577 C CA . MET A 1 573 ? -12.996 19.667 45.295 1.00 76.00 573 MET A CA 1
ATOM 4578 C C . MET A 1 573 ? -13.122 21.130 45.778 1.00 76.00 573 MET A C 1
ATOM 4580 O O . MET A 1 573 ? -12.565 21.432 46.833 1.00 76.00 573 MET A O 1
ATOM 4584 N N . PRO A 1 574 ? -13.846 22.051 45.101 1.00 80.25 574 PRO A N 1
ATOM 4585 C CA . PRO A 1 574 ? -14.022 23.425 45.578 1.00 80.25 574 PRO A CA 1
ATOM 4586 C C . PRO A 1 574 ? -14.759 23.489 46.918 1.00 80.25 574 PRO A C 1
ATOM 4588 O O . PRO A 1 574 ? -14.374 24.268 47.785 1.00 80.25 574 PRO A O 1
ATOM 4591 N N . ASN A 1 575 ? -15.770 22.635 47.109 1.00 81.56 575 ASN A N 1
ATOM 4592 C CA . ASN A 1 575 ? -16.545 22.569 48.349 1.00 81.56 575 ASN A CA 1
ATOM 4593 C C . ASN A 1 575 ? -15.677 22.027 49.494 1.00 81.56 575 ASN A C 1
ATOM 4595 O O . ASN A 1 575 ? -15.581 22.661 50.536 1.00 81.56 575 ASN A O 1
ATOM 4599 N N . LEU A 1 576 ? -14.937 20.936 49.258 1.00 81.00 576 LEU A N 1
ATOM 4600 C CA . LEU A 1 576 ? -13.963 20.396 50.217 1.00 81.00 576 LEU A CA 1
ATOM 4601 C C . LEU A 1 576 ? -12.872 21.410 50.600 1.00 81.00 576 LEU A C 1
ATOM 4603 O O . LEU A 1 576 ? -12.454 21.461 51.756 1.00 81.00 576 LEU A O 1
ATOM 4607 N N . LEU A 1 577 ? -12.409 22.232 49.653 1.00 86.06 577 LEU A N 1
ATOM 4608 C CA . LEU A 1 577 ? -11.454 23.309 49.926 1.00 86.06 577 LEU A CA 1
ATOM 4609 C C . LEU A 1 577 ? -12.083 24.459 50.728 1.00 86.06 577 LEU A C 1
ATOM 4611 O O . LEU A 1 577 ? -11.421 24.991 51.618 1.00 86.06 577 LEU A O 1
ATOM 4615 N N . ALA A 1 578 ? -13.339 24.818 50.452 1.00 89.38 578 ALA A N 1
ATOM 4616 C CA . ALA A 1 578 ? -14.082 25.826 51.208 1.00 89.38 578 ALA A CA 1
ATOM 4617 C C . ALA A 1 578 ? -14.364 25.367 52.650 1.00 89.38 578 ALA A C 1
ATOM 4619 O O . ALA A 1 578 ? -14.105 26.117 53.592 1.00 89.38 578 ALA A O 1
ATOM 4620 N N . ASP A 1 579 ? -14.789 24.115 52.841 1.00 91.06 579 ASP A N 1
ATOM 4621 C CA . ASP A 1 579 ? -14.994 23.507 54.160 1.00 91.06 579 ASP A CA 1
ATOM 4622 C C . ASP A 1 579 ? -13.679 23.471 54.956 1.00 91.06 579 ASP A C 1
ATOM 4624 O O . ASP A 1 579 ? -13.631 23.873 56.119 1.00 91.06 579 ASP A O 1
ATOM 4628 N N . LEU A 1 580 ? -12.571 23.078 54.314 1.00 90.25 580 LEU A N 1
ATOM 4629 C CA . LEU A 1 580 ? -11.238 23.077 54.925 1.00 90.25 580 LEU A CA 1
ATOM 4630 C C . LEU A 1 580 ? -10.783 24.495 55.312 1.00 90.25 580 LEU A C 1
ATOM 4632 O O . LEU A 1 580 ? -10.200 24.678 56.384 1.00 90.25 580 LEU A O 1
ATOM 4636 N N . GLN A 1 581 ? -11.065 25.510 54.488 1.00 92.50 581 GLN A N 1
ATOM 4637 C CA . GLN A 1 581 ? -10.827 26.914 54.842 1.00 92.50 581 GLN A CA 1
ATOM 4638 C C . GLN A 1 581 ? -11.690 27.358 56.031 1.00 92.50 581 GLN A C 1
ATOM 4640 O O . GLN A 1 581 ? -11.158 27.982 56.948 1.00 92.50 581 GLN A O 1
ATOM 4645 N N . SER A 1 582 ? -12.974 26.991 56.068 1.00 92.50 582 SER A N 1
ATOM 4646 C CA . SER A 1 582 ? -13.870 27.293 57.191 1.00 92.50 582 SER A CA 1
ATOM 4647 C C . SER A 1 582 ? -13.354 26.686 58.500 1.00 92.50 582 SER A C 1
ATOM 4649 O O . SER A 1 582 ? -13.215 27.392 59.498 1.00 92.50 582 SER A O 1
ATOM 4651 N N . VAL A 1 583 ? -12.960 25.408 58.481 1.00 93.31 583 VAL A N 1
ATOM 4652 C CA . VAL A 1 583 ? -12.374 24.713 59.640 1.00 93.31 583 VAL A CA 1
ATOM 4653 C C . VAL A 1 583 ? -11.045 25.344 60.072 1.00 93.31 583 VAL A C 1
ATOM 4655 O O . VAL A 1 583 ? -10.754 25.404 61.266 1.00 93.31 583 VAL A O 1
ATOM 4658 N N . ARG A 1 584 ? -10.223 25.856 59.145 1.00 91.25 584 ARG A N 1
ATOM 4659 C CA . ARG A 1 584 ? -9.008 26.614 59.505 1.00 91.25 584 ARG A CA 1
ATOM 4660 C C . ARG A 1 584 ? -9.340 27.929 60.207 1.00 91.25 584 ARG A C 1
ATOM 4662 O O . ARG A 1 584 ? -8.797 28.174 61.277 1.00 91.25 584 ARG A O 1
ATOM 4669 N N . LEU A 1 585 ? -10.266 28.721 59.665 1.00 93.06 585 LEU A N 1
ATOM 4670 C CA . LEU A 1 585 ? -10.694 29.988 60.269 1.00 93.06 585 LEU A CA 1
ATOM 4671 C C . LEU A 1 585 ? -11.330 29.786 61.654 1.00 93.06 585 LEU A C 1
ATOM 4673 O O . LEU A 1 585 ? -11.094 30.579 62.568 1.00 93.06 585 LEU A O 1
ATOM 4677 N N . GLU A 1 586 ? -12.101 28.713 61.837 1.00 92.56 586 GLU A N 1
ATOM 4678 C CA . GLU A 1 586 ? -12.650 28.341 63.141 1.00 92.56 586 GLU A CA 1
ATOM 4679 C C . GLU A 1 586 ? -11.546 27.931 64.125 1.00 92.56 586 GLU A C 1
ATOM 4681 O O . GLU A 1 586 ? -11.518 28.429 65.252 1.00 92.56 586 GLU A O 1
ATOM 4686 N N . ASN A 1 587 ? -10.586 27.105 63.696 1.00 90.69 587 ASN A N 1
ATOM 4687 C CA . ASN A 1 587 ? -9.431 26.730 64.514 1.00 90.69 587 ASN A CA 1
ATOM 4688 C C . ASN A 1 587 ? -8.576 27.944 64.908 1.00 90.69 587 ASN A C 1
ATOM 4690 O O . ASN A 1 587 ? -8.206 28.062 66.076 1.00 90.69 587 ASN A O 1
ATOM 4694 N N . ASP A 1 588 ? -8.313 28.875 63.990 1.00 90.94 588 ASP A N 1
ATOM 4695 C CA . ASP A 1 588 ? -7.583 30.116 64.274 1.00 90.94 588 ASP A CA 1
ATOM 4696 C C . ASP A 1 588 ? -8.359 31.000 65.267 1.00 90.94 588 ASP A C 1
ATOM 4698 O O . ASP A 1 588 ? -7.794 31.507 66.239 1.00 90.94 588 ASP 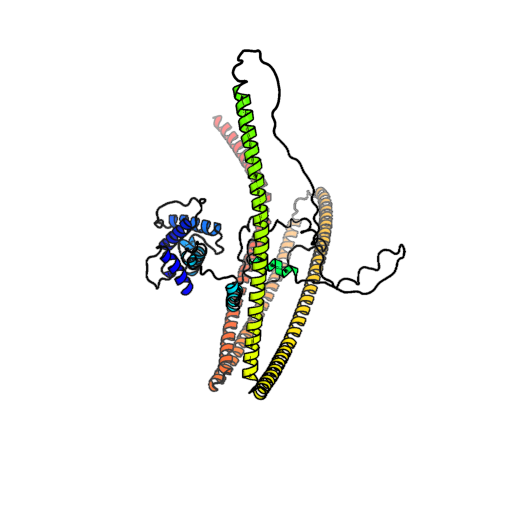A O 1
ATOM 4702 N N . SER A 1 589 ? -9.682 31.119 65.100 1.00 90.62 589 SER A N 1
ATOM 4703 C CA . SER A 1 589 ? -10.571 31.808 66.048 1.00 90.62 589 SER A CA 1
ATOM 4704 C C . SER A 1 589 ? -10.532 31.166 67.442 1.00 90.62 589 SER A C 1
ATOM 4706 O O . SER A 1 589 ? -10.435 31.865 68.455 1.00 90.62 589 SER A O 1
ATOM 4708 N N . CYS A 1 590 ? -10.540 29.835 67.515 1.00 87.75 590 CYS A N 1
ATOM 4709 C CA . CYS A 1 590 ? -10.411 29.076 68.757 1.00 87.75 590 CYS A CA 1
ATOM 4710 C C . CYS A 1 590 ? -9.021 29.226 69.395 1.00 87.75 590 CYS A C 1
ATOM 4712 O O . CYS A 1 590 ? -8.940 29.431 70.607 1.00 87.75 590 CYS A O 1
ATOM 4714 N N . GLN A 1 591 ? -7.936 29.247 68.615 1.00 86.25 591 GLN A N 1
ATOM 4715 C CA . GLN A 1 591 ? -6.592 29.559 69.118 1.00 86.25 591 GLN A CA 1
ATOM 4716 C C . GLN A 1 591 ? -6.495 30.991 69.663 1.00 86.25 591 GLN A C 1
ATOM 4718 O O . GLN A 1 591 ? -5.898 31.205 70.718 1.00 86.25 591 GLN A O 1
ATOM 4723 N N . ILE A 1 592 ? -7.106 31.977 68.999 1.00 86.75 592 ILE A N 1
ATOM 4724 C CA . ILE A 1 592 ? -7.155 33.366 69.486 1.00 86.75 592 ILE A CA 1
ATOM 4725 C C . ILE A 1 592 ? -7.943 33.450 70.801 1.00 86.75 592 ILE A C 1
ATOM 4727 O O . ILE A 1 592 ? -7.503 34.129 71.731 1.00 86.75 592 ILE A O 1
ATOM 4731 N N . LYS A 1 593 ? -9.075 32.740 70.920 1.00 86.88 593 LYS A N 1
ATOM 4732 C CA . LYS A 1 593 ? -9.841 32.637 72.176 1.00 86.88 593 LYS A CA 1
ATOM 4733 C C . LYS A 1 593 ? -9.004 31.996 73.289 1.00 86.88 593 LYS A C 1
ATOM 4735 O O . LYS A 1 593 ? -8.938 32.561 74.376 1.00 86.88 593 LYS A O 1
ATOM 4740 N N . LEU A 1 594 ? -8.304 30.893 73.007 1.00 82.19 594 LEU A N 1
ATOM 4741 C CA . LEU A 1 594 ? -7.401 30.231 73.958 1.00 82.19 594 LEU A CA 1
ATOM 4742 C C . LEU A 1 594 ? -6.273 31.161 74.429 1.00 82.19 594 LEU A C 1
ATOM 4744 O O . LEU A 1 594 ? -6.091 31.313 75.633 1.00 82.19 594 LEU A O 1
ATOM 4748 N N . ARG A 1 595 ? -5.583 31.867 73.518 1.00 80.50 595 ARG A N 1
ATOM 4749 C CA . ARG A 1 595 ? -4.532 32.842 73.882 1.00 80.50 595 ARG A CA 1
ATOM 4750 C C . ARG A 1 595 ? -5.063 34.006 74.726 1.00 80.50 595 ARG A C 1
ATOM 4752 O O . ARG A 1 595 ? -4.379 34.471 75.632 1.00 80.50 595 ARG A O 1
ATOM 4759 N N . ARG A 1 596 ? -6.289 34.477 74.461 1.00 77.81 596 ARG A N 1
ATOM 4760 C CA . ARG A 1 596 ? -6.952 35.527 75.262 1.00 77.81 596 ARG A CA 1
ATOM 4761 C C . ARG A 1 596 ? -7.371 35.058 76.657 1.00 77.81 596 ARG A C 1
ATOM 4763 O O . ARG A 1 596 ? -7.539 35.902 77.532 1.00 77.81 596 ARG A O 1
ATOM 4770 N N . LEU A 1 597 ? -7.566 33.754 76.852 1.00 75.69 597 LEU A N 1
ATOM 4771 C CA . LEU A 1 597 ? -7.837 33.158 78.160 1.00 75.69 597 LEU A CA 1
ATOM 4772 C C . LEU A 1 597 ? -6.533 32.862 78.916 1.00 75.69 597 LEU A C 1
ATOM 4774 O O . LEU A 1 597 ? -6.455 33.161 80.101 1.00 75.69 597 LEU A O 1
ATOM 4778 N N . SER A 1 598 ? -5.487 32.373 78.239 1.00 69.12 598 SER A N 1
ATOM 4779 C CA . SER A 1 598 ? -4.180 32.122 78.868 1.00 69.12 598 SER A CA 1
ATOM 4780 C C . SER A 1 598 ? -3.423 33.404 79.235 1.00 69.12 598 SER A C 1
ATOM 4782 O O . SER A 1 598 ? -2.649 33.398 80.179 1.00 69.12 598 SER A O 1
ATOM 4784 N N . GLY A 1 599 ? -3.645 34.509 78.513 1.00 59.94 599 GLY A N 1
ATOM 4785 C CA . GLY A 1 599 ? -3.070 35.830 78.811 1.00 59.94 599 GLY A CA 1
ATOM 4786 C C . GLY A 1 599 ? -3.827 36.647 79.869 1.00 59.94 599 GLY A C 1
ATOM 4787 O O . GLY A 1 599 ? -3.640 37.859 79.933 1.00 59.94 599 GLY A O 1
ATOM 4788 N N . LYS A 1 600 ? -4.729 36.018 80.635 1.00 55.62 600 LYS A N 1
ATOM 4789 C CA . LYS A 1 600 ? -5.476 36.621 81.757 1.00 55.62 600 LYS A CA 1
ATOM 4790 C C . LYS A 1 600 ? -5.189 35.944 83.109 1.00 55.62 600 LYS A C 1
ATOM 4792 O O . LYS A 1 600 ? -5.947 36.155 84.054 1.00 55.62 600 LYS A O 1
ATOM 4797 N N . SER A 1 601 ? -4.136 35.127 83.173 1.00 44.72 601 SER A N 1
ATOM 4798 C CA . SER A 1 601 ? -3.604 34.533 84.405 1.00 44.72 601 SER A CA 1
ATOM 4799 C C . SER A 1 601 ? -2.338 35.244 84.864 1.00 44.72 601 SER A C 1
ATOM 4801 O O . SER A 1 601 ? -1.697 35.896 84.012 1.00 44.72 601 SER A O 1
#

Sequence (601 aa):
MAAADASIYAALQQRGWLEGDANWTVADLSSDALIVIVLKFLTQLQDASYHLPRAEAKAPFGVAARHRVGSQLAKILKELGYAGDCGYNHFLYPSENETRNILLWLVGKLPRSELAAATQVKLSQSDILQKEVLADIFTNWKQEKTLYLLPNLDVKGLRGFQKLCLKTSPLELPWKRHAKTTDRMFKDFPKDSIKSTSLLEALAIIKCDNIMFLRNDFEDVANKEMSDSFQLTDAAKNNEFGTPFPQPVAIQSLAGTSVAPEKSFIGGSKEEGPSFSFSHEMETKKEEQSLKHLQKQIDDTNERIAAMREVLDRKRNKLHKVEHNILEIQTTKQQLQTQLARQQQLLTLLPQASANIAKLEALCQSNVEKKMAITQQTAILRGPLLKEYAALQDQKASRKAQCRQYIHEIHAFRNEMLDMTETIHQKMETMQGLEKKQQLAERSKKKDVMTRTMYLSRIMEIIQQVYKQKHEISKILNDVKNLQRELKAVSEKLQRSKAVADETLYRAATKSKRSNNIKTEAYIDCYRKFAHVCELFEELVLVIGDAGKKENAARDLRAWISQLEARESSSQMPNLLADLQSVRLENDSCQIKLRRLSGKS

InterPro domains:
  IPR008530 Coiled-coil domain-containing protein 22 [PTHR15668] (1-589)
  IPR048348 CCDC22, coiled-coil domain [PF05667] (276-566)
  IPR048349 CCDC22, N-terminal domain [PF21674] (1-111)